Protein AF-A0A2S5TED0-F1 (afdb_monomer)

Sequence (402 aa):
MFVDGFMDLVQAGVLKREVYDFWALQQLVNDGRCDPRRLDPVVLEHMEALGLRVIRTADFEILQHHGFFNDATRYDQGHIVAPDGERVLANVADPQSRRVIAGKCLGTALRRGIVVHGGFFLGPRRFYDWLRGMSDEERGRFCMTGVYKVNQLDHNPRLYKAQRVNARFINTGIMVTLSGAVVSDGLDNGKVISGVGGQYNFVAMAHQLPGGRSIIMIRAARETDGGASSNVVFNYGHCTIPRHLRDIVVTEYGVADLRSQSDAEVAKRLICIADSRFQAGLLEQAVKAGKIEAGWQIPAECRDNTPASLDRRFKPQRAQGLFGAFPLGSDFTPEELKLAAALKQVKAKAASTPKWKLLLGALRAGEPSAAMQPYLARLKLEQPKTLQDKVVRMLLVEALGG

Mean predicted aligned error: 6.23 Å

Secondary structure (DSSP, 8-state):
-EEHHHHHHHHTTSS---B-S-HHHHHHHHTTSSBTTB--TTHHHHHHHTT--BPPHHHHHHHHHTTSB-TT-EEETTEEE-TTS-EEESBTTSHHHHHHIIIIIB-SS----BSEEES-EE--HHHHHHHHHS-HHHHTTEEE--HHHHS-STTSHHHHHHHTTT-EEEEE-SEEETTS-EE-SB-TTS-B-S--TTHHHHHHHHHHSTT-EEEEE--SEEEETTEEEESEES--S--SB-GGG--EEEETTEEEE-TT--HHHHHHHHHHTS-HHHHHHHHHHHHHTTSS-TT----GGGTT-SHHHHHHHHHHHHHTTTT-SSTT--S--HHHHHHHHHHHHHHHHHHHS-HHHHHHHHHH--PPPGGGHHHHHHTT-SS--SHHHHHHHHHHHHHHH-

Solvent-accessible surface area (backbone atoms only — not comparable to full-atom values): 22126 Å² total; per-residue (Å²): 104,41,39,44,71,56,50,54,34,37,76,70,63,69,58,64,66,61,40,57,100,43,42,63,63,30,39,30,42,73,71,69,63,39,50,55,82,47,55,56,61,66,39,46,58,53,36,30,76,74,66,47,40,70,51,50,73,71,53,46,53,54,37,39,65,31,21,52,29,29,94,64,39,46,76,56,97,62,23,37,29,30,69,88,65,54,74,33,59,27,27,47,69,40,71,68,27,35,52,51,38,51,77,59,22,51,26,64,32,51,42,77,43,30,56,41,80,16,58,46,77,54,62,48,67,71,44,56,52,54,58,67,71,44,54,72,71,64,43,52,22,56,38,75,46,58,56,80,63,73,48,52,46,82,92,48,48,68,39,46,49,50,69,43,62,62,32,75,36,77,46,76,37,59,32,34,25,34,67,45,28,28,23,59,26,53,38,60,88,68,50,72,78,51,77,67,78,57,53,60,41,41,41,53,47,15,76,72,33,74,73,26,37,29,37,37,38,29,57,28,56,46,82,49,99,91,42,79,42,66,20,57,32,72,69,71,71,44,76,64,41,56,42,89,69,35,34,32,42,34,29,94,63,37,76,27,83,34,57,96,53,54,63,42,56,32,28,52,38,47,45,47,27,20,36,39,95,48,34,63,63,50,49,52,53,32,32,76,69,70,46,37,66,85,84,69,71,84,56,75,91,33,64,64,28,43,73,68,46,53,48,67,72,42,44,67,49,45,76,72,58,75,68,49,100,51,81,84,60,72,78,66,48,76,65,52,54,51,47,59,56,21,50,54,50,33,53,51,52,59,71,75,44,61,67,68,59,46,52,55,46,36,74,67,54,74,86,77,59,79,89,48,45,71,63,27,54,75,71,64,41,76,70,49,88,46,74,65,42,34,33,52,44,42,42,38,52,53,49,72,73,110

Organism: NCBI:txid2086571

Structure (mmCIF, N/CA/C/O backbone):
data_AF-A0A2S5TED0-F1
#
_entry.id   AF-A0A2S5TED0-F1
#
loop_
_atom_site.group_PDB
_atom_site.id
_atom_site.type_symbol
_atom_site.label_atom_id
_atom_site.label_alt_id
_atom_site.label_comp_id
_atom_site.label_asym_id
_atom_site.label_entity_id
_atom_site.label_seq_id
_atom_site.pdbx_PDB_ins_code
_atom_site.Cartn_x
_atom_site.Cartn_y
_atom_site.Cartn_z
_atom_site.occupancy
_atom_site.B_iso_or_equiv
_atom_site.auth_seq_id
_atom_site.auth_comp_id
_atom_site.auth_asym_id
_atom_site.auth_atom_id
_atom_site.pdbx_PDB_model_num
ATOM 1 N N . MET A 1 1 ? 3.926 8.258 1.961 1.00 85.50 1 MET A N 1
ATOM 2 C CA . MET A 1 1 ? 4.794 8.698 3.072 1.00 85.50 1 MET A CA 1
ATOM 3 C C . MET A 1 1 ? 5.765 7.570 3.352 1.00 85.50 1 MET A C 1
ATOM 5 O O . MET A 1 1 ? 5.306 6.435 3.389 1.00 85.50 1 MET A O 1
ATOM 9 N N . PHE A 1 2 ? 7.059 7.853 3.485 1.00 90.00 2 PHE A N 1
ATOM 10 C CA . PHE A 1 2 ? 8.031 6.864 3.949 1.00 90.00 2 PHE A CA 1
ATOM 11 C C . PHE A 1 2 ? 8.260 7.091 5.444 1.00 90.00 2 PHE A C 1
ATOM 13 O O . PHE A 1 2 ? 8.780 8.137 5.831 1.00 90.00 2 PHE A O 1
ATOM 20 N N . VAL A 1 3 ? 7.782 6.152 6.261 1.00 90.12 3 VAL A N 1
ATOM 21 C CA . VAL A 1 3 ? 7.934 6.177 7.723 1.00 90.12 3 VAL A CA 1
ATOM 22 C C . VAL A 1 3 ? 8.867 5.080 8.206 1.00 90.12 3 VAL A C 1
ATOM 24 O O . VAL A 1 3 ? 9.141 4.130 7.475 1.00 90.12 3 VAL A O 1
ATOM 27 N N . ASP A 1 4 ? 9.319 5.189 9.448 1.00 89.56 4 ASP A N 1
ATOM 28 C CA . ASP A 1 4 ? 10.282 4.284 10.076 1.00 89.56 4 ASP A CA 1
ATOM 29 C C . ASP A 1 4 ? 9.855 2.812 10.074 1.00 89.56 4 ASP A C 1
ATOM 31 O O . ASP A 1 4 ? 10.691 1.941 9.861 1.00 89.56 4 ASP A O 1
ATOM 35 N N . GLY A 1 5 ? 8.558 2.512 10.155 1.00 89.69 5 GLY A N 1
ATOM 36 C CA . GLY A 1 5 ? 8.105 1.126 9.999 1.00 89.69 5 GLY A CA 1
ATOM 37 C C . GLY A 1 5 ? 8.454 0.500 8.641 1.00 89.69 5 GLY A C 1
ATOM 38 O O . GLY A 1 5 ? 8.707 -0.698 8.561 1.00 89.69 5 GLY A O 1
ATOM 39 N N . PHE A 1 6 ? 8.543 1.287 7.563 1.00 92.00 6 PHE A N 1
ATOM 40 C CA . PHE A 1 6 ? 9.030 0.777 6.277 1.00 92.00 6 PHE A CA 1
ATOM 41 C C . PHE A 1 6 ? 10.553 0.594 6.267 1.00 92.00 6 PHE A C 1
ATOM 43 O O . PHE A 1 6 ? 11.029 -0.272 5.541 1.00 92.00 6 PHE A O 1
ATOM 50 N N . MET A 1 7 ? 11.317 1.368 7.048 1.00 92.81 7 MET A N 1
ATOM 51 C CA . MET A 1 7 ? 12.750 1.107 7.240 1.00 92.81 7 MET A CA 1
ATOM 52 C C . MET A 1 7 ? 12.946 -0.277 7.859 1.00 92.81 7 MET A C 1
ATOM 54 O O . MET A 1 7 ? 13.756 -1.051 7.355 1.00 92.81 7 MET A O 1
ATOM 58 N N . ASP A 1 8 ? 12.164 -0.622 8.884 1.00 91.75 8 ASP A N 1
ATOM 59 C CA . ASP A 1 8 ? 12.245 -1.944 9.511 1.00 91.75 8 ASP A CA 1
ATOM 60 C C . ASP A 1 8 ? 11.900 -3.060 8.494 1.00 91.75 8 ASP A C 1
ATOM 62 O O . ASP A 1 8 ? 12.572 -4.090 8.436 1.00 91.75 8 ASP A O 1
ATOM 66 N N . LEU A 1 9 ? 10.926 -2.833 7.596 1.00 93.81 9 LEU A N 1
ATOM 67 C CA . LEU A 1 9 ? 10.614 -3.759 6.492 1.00 93.81 9 LEU A CA 1
ATOM 68 C C . LEU A 1 9 ? 11.749 -3.900 5.465 1.00 93.81 9 LEU A C 1
ATOM 70 O O . LEU A 1 9 ? 11.926 -4.979 4.893 1.00 93.81 9 LEU A O 1
ATOM 74 N N . VAL A 1 10 ? 12.500 -2.830 5.197 1.00 93.94 10 VAL A N 1
ATOM 75 C CA . VAL A 1 10 ? 13.687 -2.869 4.329 1.00 93.94 10 VAL A CA 1
ATOM 76 C C . VAL A 1 10 ? 14.789 -3.686 4.995 1.00 93.94 10 VAL A C 1
ATOM 78 O O . VAL A 1 10 ? 15.327 -4.598 4.372 1.00 93.94 10 VAL A O 1
ATOM 81 N N . GLN A 1 11 ? 15.089 -3.402 6.265 1.00 92.50 11 GLN A N 1
ATOM 82 C CA . GLN A 1 11 ? 16.119 -4.105 7.036 1.00 92.50 11 GLN A CA 1
ATOM 83 C C . GLN A 1 11 ? 15.800 -5.599 7.189 1.00 92.50 11 GLN A C 1
ATOM 85 O O . GLN A 1 11 ? 16.695 -6.434 7.095 1.00 92.50 11 GLN A O 1
ATOM 90 N N . ALA A 1 12 ? 14.519 -5.950 7.331 1.00 94.56 12 ALA A N 1
ATOM 91 C CA . ALA A 1 12 ? 14.051 -7.334 7.371 1.00 94.56 12 ALA A CA 1
ATOM 92 C C . ALA A 1 12 ? 14.033 -8.037 5.995 1.00 94.56 12 ALA A C 1
ATOM 94 O O . ALA A 1 12 ? 13.646 -9.201 5.902 1.00 94.56 12 ALA A O 1
ATOM 95 N N . GLY A 1 13 ? 14.392 -7.352 4.902 1.00 94.69 13 GLY A N 1
ATOM 96 C CA . GLY A 1 13 ? 14.386 -7.922 3.551 1.00 94.69 13 GLY A CA 1
ATOM 97 C C . GLY A 1 13 ? 12.986 -8.180 2.975 1.00 94.69 13 GLY A C 1
ATOM 98 O O . GLY A 1 13 ? 12.845 -8.929 1.999 1.00 94.69 13 GLY A O 1
ATOM 99 N N . VAL A 1 14 ? 11.951 -7.567 3.558 1.00 95.00 14 VAL A N 1
ATOM 100 C CA . VAL A 1 14 ? 10.564 -7.629 3.073 1.00 95.00 14 VAL A CA 1
ATOM 101 C C . VAL A 1 14 ? 10.368 -6.632 1.931 1.00 95.00 14 VAL A C 1
ATOM 103 O O . VAL A 1 14 ? 9.867 -6.992 0.864 1.00 95.00 14 VAL A O 1
ATOM 106 N N . LEU A 1 15 ? 10.813 -5.387 2.119 1.00 94.25 15 LEU A N 1
ATOM 107 C CA . LEU A 1 15 ? 10.723 -4.331 1.112 1.00 94.25 15 LEU A CA 1
ATOM 108 C C . LEU A 1 15 ? 12.021 -4.264 0.296 1.00 94.25 15 LEU A C 1
ATOM 110 O O . LEU A 1 15 ? 12.963 -3.569 0.662 1.00 94.25 15 LEU A O 1
ATOM 114 N N . LYS A 1 16 ? 12.075 -5.034 -0.798 1.00 94.75 16 LYS A N 1
ATOM 115 C CA . LYS A 1 16 ? 13.299 -5.234 -1.605 1.00 94.75 16 LYS A CA 1
ATOM 116 C C . LYS A 1 16 ? 13.126 -5.148 -3.122 1.00 94.75 16 LYS A C 1
ATOM 118 O O . LYS A 1 16 ? 14.118 -5.191 -3.841 1.00 94.75 16 LYS A O 1
ATOM 123 N N . ARG A 1 17 ? 11.886 -5.111 -3.624 1.00 95.50 17 ARG A N 1
ATOM 124 C CA . ARG A 1 17 ? 11.624 -5.093 -5.070 1.00 95.50 17 ARG A CA 1
ATOM 125 C C . ARG A 1 17 ? 12.001 -3.731 -5.632 1.00 95.50 17 ARG A C 1
ATOM 127 O O . ARG A 1 17 ? 11.453 -2.723 -5.201 1.00 95.50 17 ARG A O 1
ATOM 134 N N . GLU A 1 18 ? 12.884 -3.743 -6.616 1.00 97.12 18 GLU A N 1
ATOM 135 C CA . GLU A 1 18 ? 13.273 -2.550 -7.351 1.00 97.12 18 GLU A CA 1
ATOM 136 C C . GLU A 1 18 ? 12.344 -2.308 -8.535 1.00 97.12 18 GLU A C 1
ATOM 138 O O . GLU A 1 18 ? 11.844 -3.243 -9.171 1.00 97.12 18 GLU A O 1
ATOM 143 N N . VAL A 1 19 ? 12.111 -1.030 -8.810 1.00 97.88 19 VAL A N 1
ATOM 144 C CA . VAL A 1 19 ? 11.403 -0.568 -9.994 1.00 97.88 19 VAL A CA 1
ATOM 145 C C . VAL A 1 19 ? 12.238 0.444 -10.773 1.00 97.88 19 VAL A C 1
ATOM 147 O O . VAL A 1 19 ? 13.037 1.183 -10.200 1.00 97.88 19 VAL A O 1
ATOM 150 N N . TYR A 1 20 ? 12.025 0.477 -12.083 1.00 98.19 20 TYR A N 1
ATOM 151 C CA . TYR A 1 20 ? 12.720 1.317 -13.055 1.00 98.19 20 TYR A CA 1
ATOM 152 C C . TYR A 1 20 ? 11.701 2.210 -13.762 1.00 98.19 20 TYR A C 1
ATOM 154 O O . TYR A 1 20 ? 10.545 1.816 -13.932 1.00 98.19 20 TYR A O 1
ATOM 162 N N . ASP A 1 21 ? 12.100 3.410 -14.177 1.00 96.56 21 ASP A N 1
ATOM 163 C CA . ASP A 1 21 ? 11.185 4.453 -14.661 1.00 96.56 21 ASP A CA 1
ATOM 164 C C . ASP A 1 21 ? 10.891 4.389 -16.175 1.00 96.56 21 ASP A C 1
ATOM 166 O O . ASP A 1 21 ? 10.446 5.365 -16.776 1.00 96.56 21 ASP A O 1
ATOM 170 N N . PHE A 1 22 ? 11.063 3.220 -16.803 1.00 97.88 22 PHE A N 1
ATOM 171 C CA . PHE A 1 22 ? 10.697 2.996 -18.204 1.00 97.88 22 PHE A CA 1
ATOM 172 C C . PHE A 1 22 ? 9.749 1.807 -18.358 1.00 97.88 22 PHE A C 1
ATOM 174 O O . PHE A 1 22 ? 10.047 0.703 -17.910 1.00 97.88 22 PHE A O 1
ATOM 181 N N . TRP A 1 23 ? 8.589 2.022 -18.989 1.00 97.56 23 TRP A N 1
ATOM 182 C CA . TRP A 1 23 ? 7.476 1.064 -18.942 1.00 97.56 23 TRP A CA 1
ATOM 183 C C . TRP A 1 23 ? 7.834 -0.296 -19.556 1.00 97.56 23 TRP A C 1
ATOM 185 O O . TRP A 1 23 ? 7.518 -1.321 -18.957 1.00 97.56 23 TRP A O 1
ATOM 195 N N . ALA A 1 24 ? 8.511 -0.311 -20.711 1.00 97.44 24 ALA A N 1
ATOM 196 C CA . ALA A 1 24 ? 8.843 -1.554 -21.405 1.00 97.44 24 ALA A CA 1
ATOM 197 C C . ALA A 1 24 ? 9.893 -2.333 -20.614 1.00 97.44 24 ALA A C 1
ATOM 199 O O . ALA A 1 24 ? 9.735 -3.526 -20.387 1.00 97.44 24 ALA A O 1
ATOM 200 N N . LEU A 1 25 ? 10.915 -1.633 -20.112 1.00 98.06 25 LEU A N 1
ATOM 201 C CA . LEU A 1 25 ? 11.942 -2.221 -19.258 1.00 98.06 25 LEU A CA 1
ATOM 202 C C . LEU A 1 25 ? 11.324 -2.814 -17.987 1.00 98.06 25 LEU A C 1
ATOM 204 O O . LEU A 1 25 ? 11.544 -3.981 -17.682 1.00 98.06 25 LEU A O 1
ATOM 208 N N . GLN A 1 26 ? 10.494 -2.040 -17.281 1.00 98.50 26 GLN A N 1
ATOM 209 C CA . GLN A 1 26 ? 9.824 -2.498 -16.066 1.00 98.50 26 GLN A CA 1
ATOM 210 C C . GLN A 1 26 ? 8.943 -3.724 -16.319 1.00 98.50 26 GLN A C 1
ATOM 212 O O . GLN A 1 26 ? 8.897 -4.627 -15.483 1.00 98.50 26 GLN A O 1
ATOM 217 N N . GLN A 1 27 ? 8.228 -3.753 -17.445 1.00 98.19 27 GLN A N 1
ATOM 218 C CA . GLN A 1 27 ? 7.392 -4.888 -17.811 1.00 98.19 27 GLN A CA 1
ATOM 219 C C . GLN A 1 27 ? 8.236 -6.135 -18.097 1.00 98.19 27 GLN A C 1
ATOM 221 O O . GLN A 1 27 ? 7.953 -7.182 -17.530 1.00 98.19 27 GLN A O 1
ATOM 226 N N . LEU A 1 28 ? 9.324 -6.020 -18.864 1.00 98.19 28 LEU A N 1
ATOM 227 C CA . LEU A 1 28 ? 10.220 -7.153 -19.122 1.00 98.19 28 LEU A CA 1
ATOM 228 C C . LEU A 1 28 ? 10.880 -7.688 -17.848 1.00 98.19 28 LEU A C 1
ATOM 230 O O . LEU A 1 28 ? 11.024 -8.900 -17.710 1.00 98.19 28 LEU A O 1
ATOM 234 N N . VAL A 1 29 ? 11.231 -6.811 -16.903 1.00 98.31 29 VAL A N 1
ATOM 235 C CA . VAL A 1 29 ? 11.731 -7.223 -15.581 1.00 98.31 29 VAL A CA 1
ATOM 236 C C . VAL A 1 29 ? 10.665 -8.006 -14.811 1.00 98.31 29 VAL A C 1
ATOM 238 O O . VAL A 1 29 ? 10.970 -9.041 -14.225 1.00 98.31 29 VAL A O 1
ATOM 241 N N . ASN A 1 30 ? 9.406 -7.556 -14.824 1.00 97.38 30 ASN A N 1
ATOM 242 C CA . ASN A 1 30 ? 8.315 -8.288 -14.173 1.00 97.38 30 ASN A CA 1
ATOM 243 C C . ASN A 1 30 ? 8.067 -9.659 -14.813 1.00 97.38 30 ASN A C 1
ATOM 245 O O . ASN A 1 30 ? 7.794 -10.620 -14.098 1.00 97.38 30 ASN A O 1
ATOM 249 N N . ASP A 1 31 ? 8.166 -9.733 -16.140 1.00 97.12 31 ASP A N 1
ATOM 250 C CA . ASP A 1 31 ? 7.901 -10.940 -16.924 1.00 97.12 31 ASP A CA 1
ATOM 251 C C . ASP A 1 31 ? 9.086 -11.930 -16.903 1.00 97.12 31 ASP A C 1
ATOM 253 O O . ASP A 1 31 ? 9.018 -12.984 -17.532 1.00 97.12 31 ASP A O 1
ATOM 257 N N . GLY A 1 32 ? 10.193 -11.599 -16.222 1.00 97.25 32 GLY A N 1
ATOM 258 C CA . GLY A 1 32 ? 11.414 -12.417 -16.197 1.00 97.25 32 GLY A CA 1
ATOM 259 C C . GLY A 1 32 ? 12.179 -12.438 -17.527 1.00 97.25 32 GLY A C 1
ATOM 260 O O . GLY A 1 32 ? 13.055 -13.272 -17.727 1.00 97.25 32 GLY A O 1
ATOM 261 N N . ARG A 1 33 ? 11.854 -11.518 -18.439 1.00 97.81 33 ARG A N 1
ATOM 262 C CA . ARG A 1 33 ? 12.445 -11.371 -19.781 1.00 97.81 33 ARG A CA 1
ATOM 263 C C . ARG A 1 33 ? 13.590 -10.353 -19.827 1.00 97.81 33 ARG A C 1
ATOM 265 O O . ARG A 1 33 ? 14.144 -10.086 -20.886 1.00 97.81 33 ARG A O 1
ATOM 272 N N . CYS A 1 34 ? 13.928 -9.758 -18.690 1.00 97.75 34 CYS A N 1
ATOM 273 C CA . CYS A 1 34 ? 15.110 -8.930 -18.493 1.00 97.75 34 CYS A CA 1
ATOM 274 C C . CYS A 1 34 ? 15.621 -9.184 -17.074 1.00 97.75 34 CYS A C 1
ATOM 276 O O . CYS A 1 34 ? 14.916 -8.858 -16.120 1.00 97.75 34 CYS A O 1
ATOM 278 N N . ASP A 1 35 ? 16.823 -9.745 -16.925 1.00 97.38 35 ASP A N 1
ATOM 279 C CA . ASP A 1 35 ? 17.482 -9.864 -15.621 1.00 97.38 35 ASP A CA 1
ATOM 280 C C . ASP A 1 35 ? 18.180 -8.533 -15.288 1.00 97.38 35 ASP A C 1
ATOM 282 O O . ASP A 1 35 ? 19.128 -8.151 -15.979 1.00 97.38 3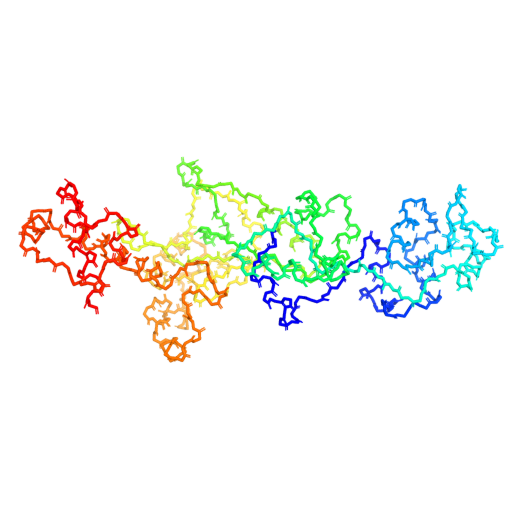5 ASP A O 1
ATOM 286 N N . PRO A 1 36 ? 17.760 -7.805 -14.236 1.00 97.50 36 PRO A N 1
ATOM 287 C CA . PRO A 1 36 ? 18.411 -6.557 -13.856 1.00 97.50 36 PRO A CA 1
ATOM 288 C C . PRO A 1 36 ? 19.899 -6.697 -13.532 1.00 97.50 36 PRO A C 1
ATOM 290 O O . PRO A 1 36 ? 20.628 -5.717 -13.624 1.00 97.50 36 PRO A O 1
ATOM 293 N N . ARG A 1 37 ? 20.367 -7.889 -13.148 1.00 97.38 37 ARG A N 1
ATOM 294 C CA . ARG A 1 37 ? 21.769 -8.126 -12.770 1.00 97.38 37 ARG A CA 1
ATOM 295 C C . ARG A 1 37 ? 22.669 -8.420 -13.962 1.00 97.38 37 ARG A C 1
ATOM 297 O O . ARG A 1 37 ? 23.888 -8.368 -13.819 1.00 97.38 37 ARG A O 1
ATOM 304 N N . ARG A 1 38 ? 22.082 -8.763 -15.108 1.00 97.00 38 ARG A N 1
ATOM 305 C CA . ARG A 1 38 ? 22.804 -9.131 -16.322 1.00 97.00 38 ARG A CA 1
ATOM 306 C C . ARG A 1 38 ? 21.942 -8.832 -17.541 1.00 97.00 38 ARG A C 1
ATOM 308 O O . ARG A 1 38 ? 21.047 -9.600 -17.884 1.00 97.00 38 ARG A O 1
ATOM 315 N N . LEU A 1 39 ? 22.249 -7.730 -18.214 1.00 96.75 39 LEU A N 1
ATOM 316 C CA . LEU A 1 39 ? 21.582 -7.373 -19.458 1.00 96.75 39 LEU A CA 1
ATOM 317 C C . LEU A 1 39 ? 22.020 -8.313 -20.582 1.00 96.75 39 LEU A C 1
ATOM 319 O O . LEU A 1 39 ? 23.209 -8.486 -20.844 1.00 96.75 39 LEU A O 1
ATOM 323 N N . ASP A 1 40 ? 21.034 -8.908 -21.244 1.00 96.44 40 ASP A N 1
ATOM 324 C CA . ASP A 1 40 ? 21.219 -9.754 -22.418 1.00 96.44 40 ASP A CA 1
ATOM 325 C C . ASP A 1 40 ? 20.691 -9.019 -23.662 1.00 96.44 40 ASP A C 1
ATOM 327 O O . ASP A 1 40 ? 19.586 -8.469 -23.602 1.00 96.44 40 ASP A O 1
ATOM 331 N N . PRO A 1 41 ? 21.425 -9.008 -24.792 1.00 96.62 41 PRO A N 1
ATOM 332 C CA . PRO A 1 41 ? 20.977 -8.401 -26.043 1.00 96.62 41 PRO A CA 1
ATOM 333 C C . PRO A 1 41 ? 19.566 -8.774 -26.515 1.00 96.62 41 PRO A C 1
ATOM 335 O O . PRO A 1 41 ? 18.908 -7.944 -27.152 1.00 96.62 41 PRO A O 1
ATOM 338 N N . VAL A 1 42 ? 19.067 -9.970 -26.173 1.00 96.69 42 VAL A N 1
ATOM 339 C CA . VAL A 1 42 ? 17.702 -10.417 -26.510 1.00 96.69 42 VAL A CA 1
ATOM 340 C C . VAL A 1 42 ? 16.618 -9.469 -25.975 1.00 96.69 42 VAL A C 1
ATOM 342 O O . VAL A 1 42 ? 15.516 -9.391 -26.525 1.00 96.69 42 VAL A O 1
ATOM 345 N N . VAL A 1 43 ? 16.931 -8.671 -24.946 1.00 96.88 43 VAL A N 1
ATOM 346 C CA . VAL A 1 43 ? 16.022 -7.668 -24.378 1.00 96.88 43 VAL A CA 1
ATOM 347 C C . VAL A 1 43 ? 15.520 -6.667 -25.426 1.00 96.88 43 VAL A C 1
ATOM 349 O O . VAL A 1 43 ? 14.383 -6.209 -25.331 1.00 96.88 43 VAL A O 1
ATOM 352 N N . LEU A 1 44 ? 16.314 -6.356 -26.458 1.00 97.19 44 LEU A N 1
ATOM 353 C CA . LEU A 1 44 ? 15.924 -5.434 -27.531 1.00 97.19 44 LEU A CA 1
ATOM 354 C C . LEU A 1 44 ? 14.800 -6.015 -28.399 1.00 97.19 44 LEU A C 1
ATOM 356 O O . LEU A 1 44 ? 13.859 -5.303 -28.745 1.00 97.19 44 LEU A O 1
ATOM 360 N N . GLU A 1 45 ? 14.856 -7.316 -28.697 1.00 96.12 45 GLU A N 1
ATOM 361 C CA . GLU A 1 45 ? 13.784 -8.029 -29.408 1.00 96.12 45 GLU A CA 1
ATOM 362 C C . GLU A 1 45 ? 12.519 -8.097 -28.554 1.00 96.12 45 GLU A C 1
ATOM 364 O O . GLU A 1 45 ? 11.396 -7.973 -29.038 1.00 96.12 45 GLU A O 1
ATOM 369 N N . HIS A 1 46 ? 12.689 -8.263 -27.245 1.00 97.19 46 HIS A N 1
ATOM 370 C CA . HIS A 1 46 ? 11.573 -8.266 -26.316 1.00 97.19 46 HIS A CA 1
ATOM 371 C C . HIS A 1 46 ? 10.918 -6.885 -26.176 1.00 97.19 46 HIS A C 1
ATOM 373 O O . HIS A 1 46 ? 9.693 -6.805 -26.088 1.00 97.19 46 HIS A O 1
ATOM 379 N N . MET A 1 47 ? 11.700 -5.801 -26.213 1.00 96.19 47 MET A N 1
ATOM 380 C CA . MET A 1 47 ? 11.178 -4.434 -26.273 1.00 96.19 47 MET A CA 1
ATOM 381 C C . MET A 1 47 ? 10.405 -4.184 -27.573 1.00 96.19 47 MET A C 1
ATOM 383 O O . MET A 1 47 ? 9.304 -3.631 -27.522 1.00 96.19 47 MET A O 1
ATOM 387 N N . GLU A 1 48 ? 10.932 -4.641 -28.713 1.00 95.88 48 GLU A N 1
ATOM 388 C CA . GLU A 1 48 ? 10.219 -4.596 -29.995 1.00 95.88 48 GLU A CA 1
ATOM 389 C C . GLU A 1 48 ? 8.882 -5.344 -29.918 1.00 95.88 48 GLU A C 1
ATOM 391 O O . GLU A 1 48 ? 7.848 -4.798 -30.305 1.00 95.88 48 GLU A O 1
ATOM 396 N N . ALA A 1 49 ? 8.876 -6.557 -29.357 1.00 96.38 49 ALA A N 1
ATOM 397 C CA . ALA A 1 49 ? 7.671 -7.371 -29.205 1.00 96.38 49 ALA A CA 1
ATOM 398 C C . ALA A 1 49 ? 6.603 -6.716 -28.304 1.00 96.38 49 ALA A C 1
ATOM 400 O O . ALA A 1 49 ? 5.414 -6.981 -28.469 1.00 96.38 49 ALA A O 1
ATOM 401 N N . LEU A 1 50 ? 7.002 -5.838 -27.375 1.00 95.81 50 LEU A N 1
ATOM 402 C CA . LEU A 1 50 ? 6.085 -5.006 -26.581 1.00 95.81 50 LEU A CA 1
ATOM 403 C C . LEU A 1 50 ? 5.574 -3.764 -27.337 1.00 95.81 50 LEU A C 1
ATOM 405 O O . LEU A 1 50 ? 4.755 -3.008 -26.809 1.00 95.81 50 LEU A O 1
ATOM 409 N N . GLY A 1 51 ? 6.045 -3.534 -28.563 1.00 95.06 51 GLY A N 1
ATOM 410 C CA . GLY A 1 51 ? 5.674 -2.403 -29.409 1.00 95.06 51 GLY A CA 1
ATOM 411 C C . GLY A 1 51 ? 6.547 -1.162 -29.222 1.00 95.06 51 GLY A C 1
ATOM 412 O O . GLY A 1 51 ? 6.194 -0.098 -29.738 1.00 95.06 51 GLY A O 1
ATOM 413 N N . LEU A 1 52 ? 7.676 -1.253 -28.506 1.00 95.06 52 LEU A N 1
ATOM 414 C CA . LEU A 1 52 ? 8.673 -0.183 -28.522 1.00 95.06 52 LEU A CA 1
ATOM 415 C C . LEU A 1 52 ? 9.397 -0.229 -29.867 1.00 95.06 52 LEU A C 1
ATOM 417 O O . LEU A 1 52 ? 10.032 -1.221 -30.191 1.00 95.06 52 LEU A O 1
ATOM 421 N N . ARG A 1 53 ? 9.301 0.840 -30.655 1.00 94.62 53 ARG A N 1
ATOM 422 C CA . ARG A 1 53 ? 10.011 0.943 -31.937 1.00 94.62 53 ARG A CA 1
ATOM 423 C C . ARG A 1 53 ? 11.114 1.977 -31.860 1.00 94.62 53 ARG A C 1
ATOM 425 O O . ARG A 1 53 ? 12.281 1.632 -31.919 1.00 94.62 53 ARG A O 1
ATOM 432 N N . VAL A 1 54 ? 10.746 3.236 -31.656 1.00 96.31 54 VAL A N 1
ATOM 433 C CA . VAL A 1 54 ? 11.693 4.354 -31.608 1.00 96.31 54 VAL A CA 1
ATOM 434 C C . VAL A 1 54 ? 12.000 4.725 -30.161 1.00 96.31 54 VAL A C 1
ATOM 436 O O . VAL A 1 54 ? 11.082 4.841 -29.351 1.00 96.31 54 VAL A O 1
ATOM 439 N N . ILE A 1 55 ? 13.279 4.941 -29.863 1.00 96.69 55 ILE A N 1
ATOM 440 C CA . ILE A 1 55 ? 13.775 5.515 -28.613 1.00 96.69 55 ILE A CA 1
ATOM 441 C C . ILE A 1 55 ? 13.966 7.010 -28.852 1.00 96.69 55 ILE A C 1
ATOM 443 O O . ILE A 1 55 ? 14.731 7.406 -29.728 1.00 96.69 55 ILE A O 1
ATOM 447 N N . ARG A 1 56 ? 13.250 7.848 -28.103 1.00 96.38 56 ARG A N 1
ATOM 448 C CA . ARG A 1 56 ? 13.392 9.311 -28.167 1.00 96.38 56 ARG A CA 1
ATOM 449 C C . ARG A 1 56 ? 14.431 9.786 -27.153 1.00 96.38 56 ARG A C 1
ATOM 451 O O . ARG A 1 56 ? 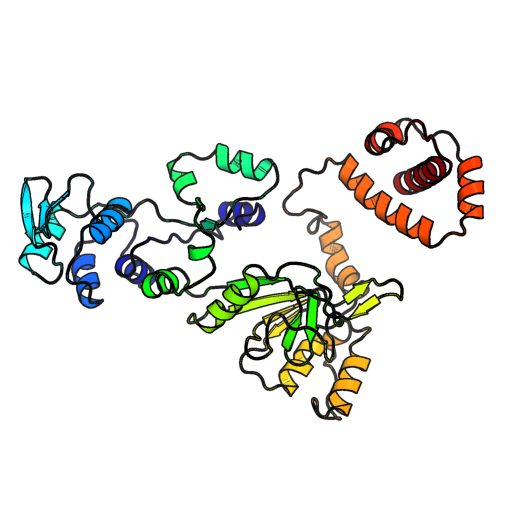14.838 9.021 -26.286 1.00 96.38 56 ARG A O 1
ATOM 458 N N . THR A 1 57 ? 14.793 11.067 -27.199 1.00 95.81 57 THR A N 1
ATOM 459 C CA . THR A 1 57 ? 15.774 11.669 -26.276 1.00 95.81 57 THR A CA 1
ATOM 460 C C . THR A 1 57 ? 15.464 11.363 -24.806 1.00 95.81 57 THR A C 1
ATOM 462 O O . THR A 1 57 ? 16.305 10.811 -24.107 1.00 95.81 57 THR A O 1
ATOM 465 N N . ALA A 1 58 ? 14.233 11.633 -24.356 1.00 95.31 58 ALA A N 1
ATOM 466 C CA . ALA A 1 58 ? 13.832 11.390 -22.968 1.00 95.31 58 ALA A CA 1
ATOM 467 C C . ALA A 1 58 ? 13.838 9.893 -22.599 1.00 95.31 58 ALA A C 1
ATOM 469 O O . ALA A 1 58 ? 14.190 9.533 -21.479 1.00 95.31 58 ALA A O 1
ATOM 470 N N . ASP A 1 59 ? 13.489 9.010 -23.543 1.00 96.88 59 ASP A N 1
ATOM 471 C CA . ASP A 1 59 ? 13.546 7.561 -23.322 1.00 96.88 59 ASP A CA 1
ATOM 472 C C . ASP A 1 59 ? 15.002 7.105 -23.156 1.00 96.88 59 ASP A C 1
ATOM 474 O O . ASP A 1 59 ? 15.307 6.324 -22.256 1.00 96.88 59 ASP A O 1
ATOM 478 N N . PHE A 1 60 ? 15.907 7.618 -23.997 1.00 98.38 60 PHE A N 1
ATOM 479 C CA . PHE A 1 60 ? 17.335 7.325 -23.932 1.00 98.38 60 PHE A CA 1
ATOM 480 C C . PHE A 1 60 ? 17.941 7.757 -22.595 1.00 98.38 60 PHE A C 1
ATOM 482 O O . PHE A 1 60 ? 18.636 6.963 -21.966 1.00 98.38 60 PHE A O 1
ATOM 489 N N . GLU A 1 61 ? 17.646 8.976 -22.138 1.00 98.19 61 GLU A N 1
ATOM 490 C CA . GLU A 1 61 ? 18.135 9.496 -20.856 1.00 98.19 61 GLU A CA 1
ATOM 491 C C . GLU A 1 61 ? 17.693 8.612 -19.683 1.00 98.19 61 GLU A C 1
ATOM 493 O O . GLU A 1 61 ? 18.514 8.256 -18.837 1.00 98.19 61 GLU A O 1
ATOM 498 N N . ILE A 1 62 ? 16.424 8.188 -19.657 1.00 97.94 62 ILE A N 1
ATOM 499 C CA . ILE A 1 62 ? 15.898 7.281 -18.624 1.00 97.94 62 ILE A CA 1
ATOM 500 C C . ILE A 1 62 ? 16.570 5.903 -18.708 1.00 97.94 62 ILE A C 1
ATOM 502 O O . ILE A 1 62 ? 16.983 5.339 -17.692 1.00 97.94 62 ILE A O 1
ATOM 506 N N . LEU A 1 63 ? 16.696 5.346 -19.914 1.00 98.44 63 LEU A N 1
ATOM 507 C CA . LEU A 1 63 ? 17.315 4.040 -20.136 1.00 98.44 63 LEU A CA 1
ATOM 508 C C . LEU A 1 63 ? 18.798 4.047 -19.729 1.00 98.44 63 LEU A C 1
ATOM 510 O O . LEU A 1 63 ? 19.239 3.150 -19.012 1.00 98.44 63 LEU A O 1
ATOM 514 N N . GLN A 1 64 ? 19.563 5.074 -20.104 1.00 98.38 64 GLN A N 1
ATOM 515 C CA . GLN A 1 64 ? 20.963 5.231 -19.700 1.00 98.38 64 GLN A CA 1
ATOM 516 C C . GLN A 1 64 ? 21.105 5.514 -18.197 1.00 98.38 64 GLN A C 1
ATOM 518 O O . GLN A 1 64 ? 22.009 4.982 -17.541 1.00 98.38 64 GLN A O 1
ATOM 523 N N . HIS A 1 65 ? 20.189 6.295 -17.613 1.00 97.50 65 HIS A N 1
ATOM 524 C CA . HIS A 1 65 ? 20.142 6.517 -16.168 1.00 97.50 65 HIS A CA 1
ATOM 525 C C . HIS A 1 65 ? 20.059 5.184 -15.415 1.00 97.50 65 HIS A C 1
ATOM 527 O O . HIS A 1 65 ? 20.827 4.961 -14.475 1.00 97.50 65 HIS A O 1
ATOM 533 N N . HIS A 1 66 ? 19.204 4.273 -15.885 1.00 98.31 66 HIS A N 1
ATOM 534 C CA . HIS A 1 66 ? 19.056 2.928 -15.332 1.00 98.31 66 HIS A CA 1
ATOM 535 C C . HIS A 1 66 ? 20.084 1.910 -15.839 1.00 98.31 66 HIS A C 1
ATOM 537 O O . HIS A 1 66 ? 19.964 0.732 -15.524 1.00 98.31 66 HIS A O 1
ATOM 543 N N . GLY A 1 67 ? 21.115 2.335 -16.575 1.00 98.06 67 GLY A N 1
ATOM 544 C CA . GLY A 1 67 ? 22.213 1.467 -17.017 1.00 98.06 67 GLY A CA 1
ATOM 545 C C . GLY A 1 67 ? 21.868 0.527 -18.172 1.00 98.06 67 GLY A C 1
ATOM 546 O O . GLY A 1 67 ? 22.661 -0.354 -18.482 1.00 98.06 67 GLY A O 1
ATOM 547 N N . PHE A 1 68 ? 20.716 0.708 -18.828 1.00 98.38 68 PHE A N 1
ATOM 548 C CA . PHE A 1 68 ? 20.372 -0.059 -20.027 1.00 98.38 68 PHE A CA 1
ATOM 549 C C . PHE A 1 68 ? 21.362 0.212 -21.164 1.00 98.38 68 PHE A C 1
ATOM 551 O O . PHE A 1 68 ? 21.841 -0.719 -21.805 1.00 98.38 68 PHE A O 1
ATOM 558 N N . PHE A 1 69 ? 21.703 1.486 -21.373 1.00 98.56 69 PHE A N 1
ATOM 559 C CA . PHE A 1 69 ? 22.828 1.894 -22.211 1.00 98.56 69 PHE A CA 1
ATOM 560 C C . PHE A 1 69 ? 24.067 2.135 -21.351 1.00 98.56 69 PHE A C 1
ATOM 562 O O . PHE A 1 69 ? 23.958 2.633 -20.228 1.00 98.56 69 PHE A O 1
ATOM 569 N N . ASN A 1 70 ? 25.244 1.829 -21.891 1.00 98.25 70 ASN A N 1
ATOM 570 C CA . ASN A 1 70 ? 26.504 2.157 -21.235 1.00 98.25 70 ASN A CA 1
ATOM 571 C C . ASN A 1 70 ? 26.766 3.676 -21.219 1.00 98.25 70 ASN A C 1
ATOM 573 O O . ASN A 1 70 ? 26.185 4.449 -21.987 1.00 98.25 70 ASN A O 1
ATOM 577 N N . ASP A 1 71 ? 27.681 4.103 -20.346 1.00 98.12 71 ASP A N 1
ATOM 578 C CA . ASP A 1 71 ? 27.982 5.520 -20.096 1.00 98.12 71 ASP A CA 1
ATOM 579 C C . ASP A 1 71 ? 28.703 6.226 -21.250 1.00 98.12 71 ASP A C 1
ATOM 581 O O . ASP A 1 71 ? 28.822 7.451 -21.232 1.00 98.12 71 ASP A O 1
ATOM 585 N N . ALA A 1 72 ? 29.178 5.495 -22.262 1.00 98.19 72 ALA A N 1
ATOM 586 C CA . ALA A 1 72 ? 29.826 6.054 -23.450 1.00 98.19 72 ALA A CA 1
ATOM 587 C C . ALA A 1 72 ? 28.857 6.222 -24.635 1.00 98.19 72 ALA A C 1
ATOM 589 O O . ALA A 1 72 ? 29.111 7.032 -25.522 1.00 98.19 72 ALA A O 1
ATOM 590 N N . THR A 1 73 ? 27.714 5.532 -24.618 1.00 98.56 73 THR A N 1
ATOM 591 C CA . THR A 1 73 ? 26.668 5.675 -25.639 1.00 98.56 73 THR A CA 1
ATOM 592 C C . THR A 1 73 ? 26.033 7.062 -25.554 1.00 98.56 73 THR A C 1
ATOM 594 O O . THR A 1 73 ? 25.816 7.598 -24.463 1.00 98.56 73 THR A O 1
ATOM 597 N N . ARG A 1 74 ? 25.724 7.678 -26.694 1.00 98.25 74 ARG A N 1
ATOM 598 C CA . ARG A 1 74 ? 25.055 8.987 -26.761 1.00 98.25 74 ARG A CA 1
ATOM 599 C C . ARG A 1 74 ? 23.804 8.910 -27.624 1.00 98.25 74 ARG A C 1
ATOM 601 O O . ARG A 1 74 ? 23.646 7.996 -28.430 1.00 98.25 74 ARG A O 1
ATOM 608 N N . TYR A 1 75 ? 22.939 9.901 -27.467 1.00 98.25 75 TYR A N 1
ATOM 609 C CA . TYR A 1 75 ? 21.811 10.133 -28.353 1.00 98.25 75 TYR A CA 1
ATOM 610 C C . TYR A 1 75 ? 21.997 11.468 -29.065 1.00 98.25 75 TYR A C 1
ATOM 612 O O . TYR A 1 75 ? 22.323 12.466 -28.424 1.00 98.25 75 TYR A O 1
ATOM 620 N N . ASP A 1 76 ? 21.767 11.489 -30.374 1.00 97.25 76 ASP A N 1
ATOM 621 C CA . ASP A 1 76 ? 21.861 12.697 -31.188 1.00 97.25 76 ASP A CA 1
ATOM 622 C C . ASP A 1 76 ? 20.820 12.677 -32.314 1.00 97.25 76 ASP A C 1
ATOM 624 O O . ASP A 1 76 ? 20.864 11.825 -33.200 1.00 97.25 76 ASP A O 1
ATOM 628 N N . GLN A 1 77 ? 19.855 13.601 -32.261 1.00 93.94 77 GLN A N 1
ATOM 629 C CA . GLN A 1 77 ? 18.827 13.819 -33.293 1.00 93.94 77 GLN A CA 1
ATOM 630 C C . GLN A 1 77 ? 18.219 12.525 -33.881 1.00 93.94 77 GLN A C 1
ATOM 632 O O . GLN A 1 77 ? 18.237 12.296 -35.089 1.00 93.94 77 GLN A O 1
ATOM 637 N N . GLY A 1 78 ? 17.692 11.643 -33.025 1.00 96.38 78 GLY A N 1
ATOM 638 C CA . GLY A 1 78 ? 17.052 10.393 -33.465 1.00 96.38 78 GLY A CA 1
ATOM 639 C C . GLY A 1 78 ? 18.020 9.247 -33.753 1.00 96.38 78 GLY A C 1
ATOM 640 O O . GLY A 1 78 ? 17.583 8.199 -34.227 1.00 96.38 78 GLY A O 1
ATOM 641 N N . HIS A 1 79 ? 19.307 9.421 -33.454 1.00 98.31 79 HIS A N 1
ATOM 642 C CA . HIS A 1 79 ? 20.333 8.398 -33.599 1.00 98.31 79 HIS A CA 1
ATOM 643 C C . HIS A 1 79 ? 20.913 8.002 -32.245 1.00 98.31 79 HIS A C 1
ATOM 645 O O . HIS A 1 79 ? 21.107 8.843 -31.367 1.00 98.31 79 HIS A O 1
ATOM 651 N N . ILE A 1 80 ? 21.226 6.717 -32.105 1.00 98.44 80 ILE A N 1
ATOM 652 C CA . ILE A 1 80 ? 22.101 6.209 -31.050 1.00 98.44 80 ILE A CA 1
ATOM 653 C C . ILE A 1 80 ? 23.522 6.208 -31.612 1.00 98.44 80 ILE A C 1
ATOM 655 O O . ILE A 1 80 ? 23.767 5.680 -32.698 1.00 98.44 80 ILE A O 1
ATOM 659 N N . VAL A 1 81 ? 24.441 6.819 -30.870 1.00 98.50 81 VAL A N 1
ATOM 660 C CA . VAL A 1 81 ? 25.863 6.905 -31.201 1.00 98.50 81 VAL A CA 1
ATOM 661 C C . VAL A 1 81 ? 26.624 5.974 -30.266 1.00 98.50 81 VAL A C 1
ATOM 663 O O . VAL A 1 81 ? 26.599 6.156 -29.044 1.00 98.50 81 VAL A O 1
ATOM 666 N N . ALA A 1 82 ? 27.254 4.955 -30.839 1.00 98.44 82 ALA A N 1
ATOM 667 C CA . ALA A 1 82 ? 28.064 3.985 -30.121 1.00 98.44 82 ALA A CA 1
ATOM 668 C C . ALA A 1 82 ? 29.381 4.615 -29.615 1.00 98.44 82 ALA A C 1
ATOM 670 O O . ALA A 1 82 ? 29.785 5.674 -30.102 1.00 98.44 82 ALA A O 1
ATOM 671 N N . PRO A 1 83 ? 30.083 3.978 -28.657 1.00 98.19 83 PRO A N 1
ATOM 672 C CA . PRO A 1 83 ? 31.329 4.512 -28.093 1.00 98.19 83 PRO A CA 1
ATOM 673 C C . PRO A 1 83 ? 32.451 4.766 -29.113 1.00 98.19 83 PRO A C 1
ATOM 675 O O . PRO A 1 83 ? 33.301 5.622 -28.886 1.00 98.19 83 PRO A O 1
ATOM 678 N N . ASP A 1 84 ? 32.455 4.038 -30.230 1.00 97.50 84 ASP A N 1
ATOM 679 C CA . ASP A 1 84 ? 33.407 4.191 -31.338 1.00 97.50 84 ASP A CA 1
ATOM 680 C C . ASP A 1 84 ? 32.979 5.249 -32.376 1.00 97.50 84 ASP A C 1
ATOM 682 O O . ASP A 1 84 ? 33.670 5.459 -33.370 1.00 97.50 84 ASP A O 1
ATOM 686 N N . GLY A 1 85 ? 31.849 5.925 -32.149 1.00 97.38 85 GLY A N 1
ATOM 687 C CA . GLY A 1 85 ? 31.297 6.947 -33.032 1.00 97.38 85 GLY A CA 1
ATOM 688 C C . GLY A 1 85 ? 30.352 6.418 -34.113 1.00 97.38 85 GLY A C 1
ATOM 689 O O . GLY A 1 85 ? 29.794 7.232 -34.850 1.00 97.38 85 GLY A O 1
ATOM 690 N N . GLU A 1 86 ? 30.125 5.101 -34.217 1.00 98.12 86 GLU A N 1
ATOM 691 C CA . GLU A 1 86 ? 29.138 4.555 -35.155 1.00 98.12 86 GLU A CA 1
ATOM 692 C C . GLU A 1 86 ? 27.730 5.074 -34.824 1.00 98.12 86 GLU A C 1
ATOM 694 O O . GLU A 1 86 ? 27.303 5.080 -33.668 1.00 98.12 86 GLU A O 1
ATOM 699 N N . ARG A 1 87 ? 26.992 5.517 -35.847 1.00 98.12 87 ARG A N 1
ATOM 700 C CA . ARG A 1 87 ? 25.659 6.114 -35.703 1.00 98.12 87 ARG A CA 1
ATOM 701 C C . ARG A 1 87 ? 24.613 5.211 -36.336 1.00 98.12 87 ARG A C 1
ATOM 703 O O . ARG A 1 87 ? 24.711 4.888 -37.516 1.00 98.12 87 ARG A O 1
ATOM 710 N N . VAL A 1 88 ? 23.576 4.875 -35.577 1.00 98.19 88 VAL A N 1
ATOM 711 C CA . VAL A 1 88 ? 22.412 4.125 -36.070 1.00 98.19 88 VAL A CA 1
ATOM 712 C C . VAL A 1 88 ? 21.117 4.814 -35.685 1.00 98.19 88 VAL A C 1
ATOM 714 O O . VAL A 1 88 ? 21.069 5.549 -34.700 1.00 98.19 88 VAL A O 1
ATOM 717 N N . LEU A 1 89 ? 20.047 4.571 -36.442 1.00 98.06 89 LEU A N 1
ATOM 718 C CA . LEU A 1 89 ? 18.721 5.061 -36.071 1.00 98.06 89 LEU A CA 1
ATOM 719 C C . LEU A 1 89 ? 18.364 4.544 -34.675 1.00 98.06 89 LEU A C 1
ATOM 721 O O . LEU A 1 89 ? 18.572 3.366 -34.378 1.00 98.06 89 LEU A O 1
ATOM 725 N N . ALA A 1 90 ? 17.794 5.397 -33.828 1.00 97.69 90 ALA A N 1
ATOM 726 C CA . ALA A 1 90 ? 17.299 5.030 -32.505 1.00 97.69 90 ALA A CA 1
ATOM 727 C C . ALA A 1 90 ? 15.988 4.228 -32.621 1.00 97.69 90 ALA A C 1
ATOM 729 O O . ALA A 1 90 ? 14.946 4.622 -32.106 1.00 97.69 90 ALA A O 1
ATOM 730 N N . ASN A 1 91 ? 16.026 3.118 -33.358 1.00 97.19 91 ASN A N 1
ATOM 731 C CA . ASN A 1 91 ? 14.893 2.271 -33.686 1.00 97.19 91 ASN A CA 1
ATOM 732 C C . ASN A 1 91 ? 15.242 0.807 -33.386 1.00 97.19 91 ASN A C 1
ATOM 734 O O . ASN A 1 91 ? 16.042 0.205 -34.093 1.00 97.19 91 ASN A O 1
ATOM 738 N N . VAL A 1 92 ? 14.638 0.222 -32.352 1.00 94.81 92 VAL A N 1
ATOM 739 C CA . VAL A 1 92 ? 14.896 -1.172 -31.944 1.00 94.81 92 VAL A CA 1
ATOM 740 C C . VAL A 1 92 ? 14.252 -2.205 -32.878 1.00 94.81 92 VAL A C 1
ATOM 742 O O . VAL A 1 92 ? 14.635 -3.375 -32.849 1.00 94.81 92 VAL A O 1
ATOM 745 N N . ALA A 1 93 ? 13.303 -1.773 -33.718 1.00 94.38 93 ALA A N 1
ATOM 746 C CA . ALA A 1 93 ? 12.688 -2.607 -34.751 1.00 94.38 93 ALA A CA 1
ATOM 747 C C . ALA A 1 93 ? 13.516 -2.662 -36.046 1.00 94.38 93 ALA A C 1
ATOM 749 O O . ALA A 1 93 ? 13.231 -3.477 -36.919 1.00 94.38 93 ALA A O 1
ATOM 750 N N . ASP A 1 94 ? 14.526 -1.798 -36.194 1.00 96.69 94 ASP A N 1
ATOM 751 C CA . ASP A 1 94 ? 15.464 -1.887 -37.308 1.00 96.69 94 ASP A CA 1
ATOM 752 C C . ASP A 1 94 ? 16.556 -2.934 -36.991 1.00 96.69 94 ASP A C 1
ATOM 754 O O . ASP A 1 94 ? 17.267 -2.793 -35.987 1.00 96.69 94 ASP A O 1
ATOM 758 N N . PRO A 1 95 ? 16.719 -3.997 -37.806 1.00 95.50 95 PRO A N 1
ATOM 759 C CA . PRO A 1 95 ? 17.678 -5.062 -37.514 1.00 95.50 95 PRO A CA 1
ATOM 760 C C . PRO A 1 95 ? 19.140 -4.598 -37.471 1.00 95.50 95 PRO A C 1
ATOM 762 O O . PRO A 1 95 ? 19.936 -5.167 -36.719 1.00 95.50 95 PRO A O 1
ATOM 765 N N . GLN A 1 96 ? 19.510 -3.583 -38.260 1.00 96.56 96 GLN A N 1
ATOM 766 C CA . GLN A 1 96 ? 20.868 -3.041 -38.269 1.00 96.56 96 GLN A CA 1
ATOM 767 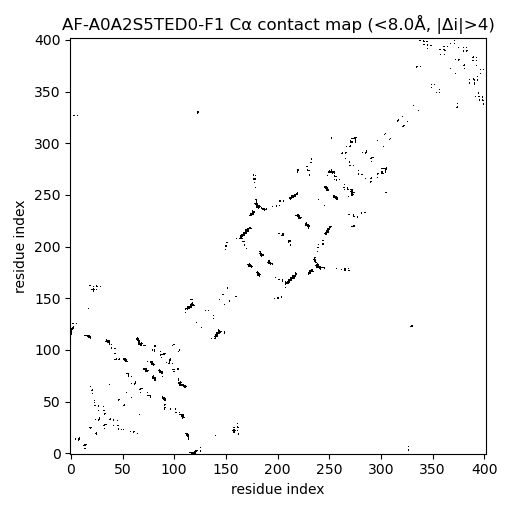C C . GLN A 1 96 ? 21.125 -2.239 -36.991 1.00 96.56 96 GLN A C 1
ATOM 769 O O . GLN A 1 96 ? 22.106 -2.509 -36.295 1.00 96.56 96 GLN A O 1
ATOM 774 N N . SER A 1 97 ? 20.219 -1.325 -36.634 1.00 97.69 97 SER A N 1
ATOM 775 C CA . SER A 1 97 ? 20.269 -0.588 -35.371 1.00 97.69 97 SER A CA 1
ATOM 776 C C . SER A 1 97 ? 20.332 -1.530 -34.178 1.00 97.69 97 SER A C 1
ATOM 778 O O . SER A 1 97 ? 21.190 -1.365 -33.313 1.00 97.69 97 SER A O 1
ATOM 780 N N . ARG A 1 98 ? 19.480 -2.563 -34.142 1.00 96.75 98 ARG A N 1
ATOM 781 C CA . ARG A 1 98 ? 19.475 -3.544 -33.052 1.00 96.75 98 ARG A CA 1
ATOM 782 C C . ARG A 1 98 ? 20.814 -4.265 -32.924 1.00 96.75 98 ARG A C 1
ATOM 784 O O . ARG A 1 98 ? 21.296 -4.411 -31.806 1.00 96.75 98 ARG A O 1
ATOM 791 N N . ARG A 1 99 ? 21.437 -4.666 -34.038 1.00 97.31 99 ARG A N 1
ATOM 792 C CA . ARG A 1 99 ? 22.759 -5.317 -34.033 1.00 97.31 99 ARG A CA 1
ATOM 793 C C . ARG A 1 99 ? 23.840 -4.412 -33.439 1.00 97.31 99 ARG A C 1
ATOM 795 O O . ARG A 1 99 ? 24.618 -4.874 -32.607 1.00 97.31 99 ARG A O 1
ATOM 802 N N . VAL A 1 100 ? 23.877 -3.139 -33.835 1.00 97.94 100 VAL A N 1
ATOM 803 C CA . VAL A 1 100 ? 24.856 -2.170 -33.310 1.00 97.94 100 VAL A CA 1
ATOM 804 C C . VAL A 1 100 ? 24.609 -1.898 -31.828 1.00 97.94 100 VAL A C 1
ATOM 806 O O . VAL A 1 100 ? 25.540 -1.977 -31.028 1.00 97.94 100 VAL A O 1
ATOM 809 N N . ILE A 1 101 ? 23.352 -1.667 -31.434 1.00 98.06 101 ILE A N 1
ATOM 810 C CA . ILE A 1 101 ? 22.989 -1.422 -30.033 1.00 98.06 101 ILE A CA 1
ATOM 811 C C . ILE A 1 101 ? 23.384 -2.615 -29.155 1.00 98.06 101 ILE A C 1
ATOM 813 O O . ILE A 1 101 ? 24.051 -2.427 -28.138 1.00 98.06 101 ILE A O 1
ATOM 817 N N . ALA A 1 102 ? 23.019 -3.830 -29.572 1.00 97.31 102 ALA A N 1
ATOM 818 C CA . ALA A 1 102 ? 23.341 -5.079 -28.889 1.00 97.31 102 ALA A CA 1
ATOM 819 C C . ALA A 1 102 ? 24.848 -5.280 -28.696 1.00 97.31 102 ALA A C 1
ATOM 821 O O . ALA A 1 102 ? 25.281 -5.678 -27.619 1.00 97.31 102 ALA A O 1
ATOM 822 N N . GLY A 1 103 ? 25.638 -5.025 -29.743 1.00 96.94 103 GLY A N 1
ATOM 823 C CA . GLY A 1 103 ? 27.074 -5.294 -29.729 1.00 96.94 103 GLY A CA 1
ATOM 824 C C . GLY A 1 103 ? 27.911 -4.230 -29.022 1.00 96.94 103 GLY A C 1
ATOM 825 O O . GLY A 1 103 ? 28.996 -4.550 -28.543 1.00 96.94 103 GLY A O 1
ATOM 826 N N . LYS A 1 104 ? 27.447 -2.972 -28.982 1.00 98.00 104 LYS A N 1
ATOM 827 C CA . LYS A 1 104 ? 28.302 -1.827 -28.612 1.00 98.00 104 LYS A CA 1
ATOM 828 C C . LYS A 1 104 ? 27.706 -0.865 -27.585 1.00 98.00 104 LYS A C 1
ATOM 830 O O . LYS A 1 104 ? 28.460 -0.139 -26.937 1.00 98.00 104 LYS A O 1
ATOM 835 N N . CYS A 1 105 ? 26.382 -0.821 -27.431 1.00 98.38 105 CYS A N 1
ATOM 836 C CA . CYS A 1 105 ? 25.720 0.264 -26.697 1.00 98.38 105 CYS A CA 1
ATOM 837 C C . CYS A 1 105 ? 25.081 -0.161 -25.370 1.00 98.38 105 CYS A C 1
ATOM 839 O O . CYS A 1 105 ? 24.854 0.690 -24.509 1.00 98.38 105 CYS A O 1
ATOM 841 N N . LEU A 1 106 ? 24.769 -1.446 -25.182 1.00 98.12 106 LEU A N 1
ATOM 842 C CA . LEU A 1 106 ? 24.170 -1.921 -23.932 1.00 98.12 106 LEU A CA 1
ATOM 843 C C . LEU A 1 106 ? 25.142 -1.795 -22.747 1.00 98.12 106 LEU A C 1
ATOM 845 O O . LEU A 1 106 ? 26.363 -1.881 -22.900 1.00 98.12 106 LEU A O 1
ATOM 849 N N . GLY A 1 107 ? 24.583 -1.565 -21.559 1.00 98.06 107 GLY A N 1
ATOM 850 C CA . GLY A 1 107 ? 25.287 -1.743 -20.291 1.00 98.06 107 GLY A CA 1
ATOM 851 C C . GLY A 1 107 ? 25.387 -3.220 -19.897 1.00 98.06 107 GLY A C 1
ATOM 852 O O . GLY A 1 107 ? 24.848 -4.097 -20.568 1.00 98.06 107 GLY A O 1
ATOM 853 N N . THR A 1 108 ? 26.067 -3.509 -18.786 1.00 97.44 108 THR A N 1
ATOM 854 C CA . THR A 1 108 ? 26.222 -4.883 -18.270 1.00 97.44 108 THR A CA 1
ATOM 855 C C . THR A 1 108 ? 25.085 -5.305 -17.340 1.00 97.44 108 THR A C 1
ATOM 857 O O . THR A 1 108 ? 24.706 -6.474 -17.319 1.00 97.44 108 THR A O 1
ATOM 860 N N . ALA A 1 109 ? 24.525 -4.364 -16.582 1.00 97.88 109 ALA A N 1
ATOM 861 C CA . ALA A 1 109 ? 23.447 -4.571 -15.624 1.00 97.88 109 ALA A CA 1
ATOM 862 C C . ALA A 1 109 ? 22.629 -3.282 -15.473 1.00 97.88 109 ALA A C 1
ATOM 864 O O . ALA A 1 109 ? 23.130 -2.181 -15.722 1.00 97.88 109 ALA A O 1
ATOM 865 N N . LEU A 1 110 ? 21.382 -3.417 -15.026 1.00 98.25 110 LEU A N 1
ATOM 866 C CA . LEU A 1 110 ? 20.592 -2.271 -14.604 1.00 98.25 110 LEU A CA 1
ATOM 867 C C . LEU A 1 110 ? 21.129 -1.708 -13.285 1.00 98.25 110 LEU A C 1
ATOM 869 O O . LEU A 1 110 ? 21.638 -2.430 -12.430 1.00 98.25 110 LEU A O 1
ATOM 873 N N . ARG A 1 111 ? 20.963 -0.400 -13.100 1.00 96.88 111 ARG A N 1
ATOM 874 C CA . ARG A 1 111 ? 21.347 0.327 -11.884 1.00 96.88 111 ARG A CA 1
ATOM 875 C C . ARG A 1 111 ? 20.265 1.317 -11.469 1.00 96.88 111 ARG A C 1
ATOM 877 O O . ARG A 1 111 ? 19.353 1.628 -12.239 1.00 96.88 111 ARG A O 1
ATOM 884 N N . ARG A 1 112 ? 20.394 1.842 -10.246 1.00 96.75 112 ARG A N 1
ATOM 885 C CA . ARG A 1 112 ? 19.486 2.861 -9.685 1.00 96.75 112 ARG A CA 1
ATOM 886 C C . ARG A 1 112 ? 18.025 2.397 -9.674 1.00 96.75 112 ARG A C 1
ATOM 888 O O . ARG A 1 112 ? 17.117 3.151 -10.014 1.00 96.75 112 ARG A O 1
ATOM 895 N N . GLY A 1 113 ? 17.810 1.129 -9.329 1.00 97.44 113 GLY A N 1
ATOM 896 C CA . GLY A 1 113 ? 16.478 0.606 -9.063 1.00 97.44 113 GLY A CA 1
ATOM 897 C C . GLY A 1 113 ? 15.901 1.244 -7.799 1.00 97.44 113 GLY A C 1
ATOM 898 O O . GLY A 1 113 ? 16.585 1.371 -6.783 1.00 97.44 113 GLY A O 1
ATOM 899 N N . ILE A 1 114 ? 14.639 1.659 -7.856 1.00 97.56 114 ILE A N 1
ATOM 900 C CA . ILE A 1 114 ? 13.971 2.331 -6.740 1.00 97.56 114 ILE A CA 1
ATOM 901 C C . ILE A 1 114 ? 13.178 1.299 -5.944 1.00 97.56 114 ILE A C 1
ATOM 903 O O . ILE A 1 114 ? 12.345 0.589 -6.498 1.00 97.56 114 ILE A O 1
ATOM 907 N N . VAL A 1 115 ? 13.393 1.240 -4.633 1.00 96.50 115 VAL A N 1
ATOM 908 C CA . VAL A 1 115 ? 12.642 0.366 -3.718 1.00 96.50 115 VAL A CA 1
ATOM 909 C C . VAL A 1 115 ? 11.438 1.101 -3.129 1.00 96.50 115 VAL A C 1
ATOM 911 O O . VAL A 1 115 ? 10.365 0.520 -2.963 1.00 96.50 115 VAL A O 1
ATOM 914 N N . VAL A 1 116 ? 11.590 2.396 -2.834 1.00 95.62 116 VAL A N 1
ATOM 915 C CA . VAL A 1 116 ? 10.533 3.214 -2.224 1.00 95.62 116 VAL A CA 1
ATOM 916 C C . VAL A 1 116 ? 10.364 4.521 -2.974 1.00 95.62 116 VAL A C 1
ATOM 918 O O . VAL A 1 116 ? 11.318 5.270 -3.151 1.00 95.62 116 VAL A O 1
ATOM 921 N N . HIS A 1 117 ? 9.119 4.826 -3.335 1.00 95.06 117 HIS A N 1
ATOM 922 C CA . HIS A 1 117 ? 8.703 6.164 -3.736 1.00 95.06 117 HIS A CA 1
ATOM 923 C C . HIS A 1 117 ? 7.931 6.822 -2.587 1.00 95.06 117 HIS A C 1
ATOM 925 O O . HIS A 1 117 ? 6.845 6.370 -2.215 1.00 95.06 117 HIS A O 1
ATOM 931 N N . GLY A 1 118 ? 8.478 7.895 -2.021 1.00 93.00 118 GLY A N 1
ATOM 932 C CA . GLY A 1 118 ? 7.884 8.636 -0.911 1.00 93.00 118 GLY A CA 1
ATOM 933 C C . GLY A 1 118 ? 7.524 10.066 -1.300 1.00 93.00 118 GLY A C 1
ATOM 934 O O . GLY A 1 118 ? 8.351 10.784 -1.839 1.00 93.00 118 GLY A O 1
ATOM 935 N N . GLY A 1 119 ? 6.307 10.511 -0.971 1.00 91.88 119 GLY A N 1
ATOM 936 C CA . GLY A 1 119 ? 5.941 11.935 -1.064 1.00 91.88 119 GLY A CA 1
ATOM 937 C C . GLY A 1 119 ? 6.717 12.829 -0.088 1.00 91.88 119 GLY A C 1
ATOM 938 O O . GLY A 1 119 ? 6.957 13.997 -0.353 1.00 91.88 119 GLY A O 1
ATOM 939 N N . PHE A 1 120 ? 7.063 12.262 1.065 1.00 90.75 120 PHE A N 1
ATOM 940 C CA . PHE A 1 120 ? 7.826 12.875 2.147 1.00 90.75 120 PHE A CA 1
ATOM 941 C C . PHE A 1 120 ? 8.241 11.777 3.130 1.00 90.75 120 PHE A C 1
ATOM 943 O O . PHE A 1 120 ? 7.666 10.675 3.129 1.00 90.75 120 PHE A O 1
ATOM 950 N N . PHE A 1 121 ? 9.261 12.086 3.924 1.00 93.31 121 PHE A N 1
ATOM 951 C CA . PHE A 1 121 ? 9.939 11.185 4.847 1.00 93.31 121 PHE A CA 1
ATOM 952 C C . PHE A 1 121 ? 9.655 11.682 6.265 1.00 93.31 121 PHE A C 1
ATOM 954 O O . PHE A 1 121 ? 9.811 12.872 6.533 1.00 93.31 121 PHE A O 1
ATOM 961 N N . LEU A 1 122 ? 9.183 10.803 7.147 1.00 90.94 122 LEU A N 1
ATOM 962 C CA . LEU A 1 122 ? 8.796 11.180 8.505 1.00 90.94 122 LEU A CA 1
ATOM 963 C C . LEU A 1 122 ? 9.056 10.025 9.466 1.00 90.94 122 LEU A C 1
ATOM 965 O O . LEU A 1 122 ? 8.520 8.940 9.286 1.00 90.94 122 LEU A O 1
ATOM 969 N N . GLY A 1 123 ? 9.816 10.270 10.522 1.00 90.38 123 GLY A N 1
ATOM 970 C CA . GLY A 1 123 ? 10.052 9.271 11.554 1.00 90.38 123 GLY A CA 1
ATOM 971 C C . GLY A 1 123 ? 10.794 9.848 12.756 1.00 90.38 123 GLY A C 1
ATOM 972 O O . GLY A 1 123 ? 11.108 11.041 12.760 1.00 90.38 123 GLY A O 1
ATOM 973 N N . PRO A 1 124 ? 11.067 9.019 13.773 1.00 90.38 124 PRO A N 1
ATOM 974 C CA . PRO A 1 124 ? 11.929 9.374 14.893 1.00 90.38 124 PRO A CA 1
ATOM 975 C C . PRO A 1 124 ? 13.388 9.594 14.466 1.00 90.38 124 PRO A C 1
ATOM 977 O O . PRO A 1 124 ? 13.785 9.240 13.353 1.00 90.38 124 PRO A O 1
ATOM 980 N N . ARG A 1 125 ? 14.230 10.110 15.370 1.00 91.44 125 ARG A N 1
ATOM 981 C CA . ARG A 1 125 ? 15.663 10.366 15.101 1.00 91.44 125 ARG A CA 1
ATOM 982 C C . ARG A 1 125 ? 16.399 9.170 14.491 1.00 91.44 125 ARG A C 1
ATOM 984 O O . ARG A 1 125 ? 17.084 9.354 13.487 1.00 91.44 125 ARG A O 1
ATOM 991 N N . ARG A 1 126 ? 16.144 7.951 14.995 1.00 91.31 126 ARG A N 1
ATOM 992 C CA . ARG A 1 126 ? 16.733 6.698 14.475 1.00 91.31 126 ARG A CA 1
ATOM 993 C C . ARG A 1 126 ? 16.556 6.519 12.962 1.00 91.31 126 ARG A C 1
ATOM 995 O O . ARG A 1 126 ? 17.443 6.000 12.295 1.00 91.31 126 ARG A O 1
ATOM 1002 N N . PHE A 1 127 ? 15.423 6.963 12.414 1.00 93.31 127 PHE A N 1
ATOM 1003 C CA . PHE A 1 127 ? 15.118 6.843 10.990 1.00 93.31 127 PHE A CA 1
ATOM 1004 C C . PHE A 1 127 ? 15.985 7.790 10.159 1.00 93.31 127 PHE A C 1
ATOM 1006 O O . PHE A 1 127 ? 16.530 7.401 9.128 1.00 93.31 127 PHE A O 1
ATOM 1013 N N . TYR A 1 128 ? 16.172 9.023 10.631 1.00 92.94 128 TYR A N 1
ATOM 1014 C CA . TYR A 1 128 ? 17.050 9.980 9.966 1.00 92.94 128 TYR A CA 1
ATOM 1015 C C . TYR A 1 128 ? 18.530 9.614 10.103 1.00 92.94 128 TYR A C 1
ATOM 1017 O O . TYR A 1 128 ? 19.284 9.828 9.157 1.00 92.94 128 TYR A O 1
ATOM 1025 N N . ASP A 1 129 ? 18.947 9.058 11.244 1.00 94.31 129 ASP A N 1
ATOM 1026 C CA . ASP A 1 129 ? 20.307 8.535 11.427 1.00 94.31 129 ASP A CA 1
ATOM 1027 C C . ASP A 1 129 ? 20.598 7.398 10.444 1.00 94.31 129 ASP A C 1
ATOM 1029 O O . ASP A 1 129 ? 21.629 7.416 9.774 1.00 94.31 129 ASP A O 1
ATOM 1033 N N . TRP A 1 130 ? 19.651 6.468 10.277 1.00 94.38 130 TRP A N 1
ATOM 1034 C CA . TRP A 1 130 ? 19.751 5.396 9.287 1.00 94.38 130 TRP A CA 1
ATOM 1035 C C . TRP A 1 130 ? 19.897 5.933 7.858 1.00 94.38 130 TRP A C 1
ATOM 1037 O O . TRP A 1 130 ? 20.799 5.510 7.140 1.00 94.38 130 TRP A O 1
ATOM 1047 N N . LEU A 1 131 ? 19.080 6.913 7.455 1.00 93.50 131 LEU A N 1
ATOM 1048 C CA . LEU A 1 131 ? 19.187 7.539 6.128 1.00 93.50 131 LEU A CA 1
ATOM 1049 C C . LEU A 1 131 ? 20.525 8.266 5.917 1.00 93.50 131 LEU A C 1
ATOM 1051 O O . LEU A 1 131 ? 21.089 8.207 4.824 1.00 93.50 131 LEU A O 1
ATOM 1055 N N . ARG A 1 132 ? 21.034 8.958 6.946 1.00 94.75 132 ARG A N 1
ATOM 1056 C CA . ARG A 1 132 ? 22.331 9.656 6.895 1.00 94.75 132 ARG A CA 1
ATOM 1057 C C . ARG A 1 132 ? 23.513 8.696 6.813 1.00 94.75 132 ARG A C 1
ATOM 1059 O O . ARG A 1 132 ? 24.505 9.045 6.184 1.00 94.75 132 ARG A O 1
ATOM 1066 N N . GLY A 1 133 ? 23.403 7.526 7.440 1.00 96.12 133 GLY A N 1
ATOM 1067 C CA . GLY A 1 133 ? 24.450 6.504 7.453 1.00 96.12 133 GLY A CA 1
ATOM 1068 C C . GLY A 1 133 ? 24.613 5.737 6.138 1.00 96.12 133 GLY A C 1
ATOM 1069 O O . GLY A 1 133 ? 25.623 5.065 5.965 1.00 96.12 133 GLY A O 1
ATOM 1070 N N . MET A 1 134 ? 23.652 5.833 5.214 1.00 95.75 134 MET A N 1
ATOM 1071 C CA . MET A 1 134 ? 23.731 5.195 3.895 1.00 95.75 134 MET A CA 1
ATOM 1072 C C . MET A 1 134 ? 24.735 5.881 2.976 1.00 95.75 134 MET A C 1
ATOM 1074 O O . MET A 1 134 ? 24.807 7.116 2.947 1.00 95.75 134 MET A O 1
ATOM 1078 N N . SER A 1 135 ? 25.388 5.089 2.127 1.00 96.25 135 SER A N 1
ATOM 1079 C CA . SER A 1 135 ? 26.063 5.592 0.928 1.00 96.25 135 SER A CA 1
ATOM 1080 C C . SER A 1 135 ? 25.068 6.234 -0.051 1.00 96.25 135 SER A C 1
ATOM 1082 O O . SER A 1 135 ? 23.859 5.984 0.004 1.00 96.25 135 SER A O 1
ATOM 1084 N N . ASP A 1 136 ? 25.562 7.048 -0.987 1.00 93.31 136 ASP A N 1
ATOM 1085 C CA . ASP A 1 136 ? 24.706 7.689 -1.996 1.00 93.31 136 ASP A CA 1
ATOM 1086 C C . ASP A 1 136 ? 23.996 6.668 -2.901 1.00 93.31 136 ASP A C 1
ATOM 1088 O O . ASP A 1 136 ? 22.851 6.886 -3.304 1.00 93.31 136 ASP A O 1
ATOM 1092 N N . GLU A 1 137 ? 24.637 5.529 -3.177 1.00 92.00 137 GLU A N 1
ATOM 1093 C CA . GLU A 1 137 ? 24.048 4.437 -3.956 1.00 92.00 137 GLU A CA 1
ATOM 1094 C C . GLU A 1 137 ? 22.859 3.801 -3.226 1.00 92.00 137 GLU A C 1
ATOM 1096 O O . GLU A 1 137 ? 21.772 3.671 -3.795 1.00 92.00 137 GLU A O 1
ATOM 1101 N N . GLU A 1 138 ? 23.026 3.461 -1.947 1.00 94.06 138 GLU A N 1
ATOM 1102 C CA . GLU A 1 138 ? 21.950 2.900 -1.125 1.00 94.06 138 GLU A CA 1
ATOM 1103 C C . GLU A 1 138 ? 20.803 3.895 -0.957 1.00 94.06 138 GLU A C 1
ATOM 1105 O O . GLU A 1 138 ? 19.631 3.535 -1.099 1.00 94.06 138 GLU A O 1
ATOM 1110 N N . ARG A 1 139 ? 21.140 5.164 -0.708 1.00 94.19 139 ARG A N 1
ATOM 1111 C CA . ARG A 1 139 ? 20.165 6.241 -0.539 1.00 94.19 139 ARG A CA 1
ATOM 1112 C C . ARG A 1 139 ? 19.366 6.489 -1.815 1.00 94.19 139 ARG A C 1
ATOM 1114 O O . ARG A 1 139 ? 18.166 6.747 -1.734 1.00 94.19 139 ARG A O 1
ATOM 1121 N N . GLY A 1 140 ? 19.992 6.336 -2.984 1.00 93.81 140 GLY A N 1
ATOM 1122 C CA . GLY A 1 140 ? 19.350 6.457 -4.296 1.00 93.81 140 GLY A CA 1
ATOM 1123 C C . GLY A 1 140 ? 18.180 5.489 -4.522 1.00 93.81 140 GLY A C 1
ATOM 1124 O O . GLY A 1 140 ? 17.323 5.749 -5.366 1.00 93.81 140 GLY A O 1
ATOM 1125 N N . ARG A 1 141 ? 18.079 4.415 -3.729 1.00 95.69 141 ARG A N 1
ATOM 1126 C CA . ARG A 1 141 ? 16.967 3.448 -3.773 1.00 95.69 141 ARG A CA 1
ATOM 1127 C C . ARG A 1 141 ? 15.689 3.976 -3.107 1.00 95.69 141 ARG A C 1
ATOM 1129 O O . ARG A 1 141 ? 14.614 3.398 -3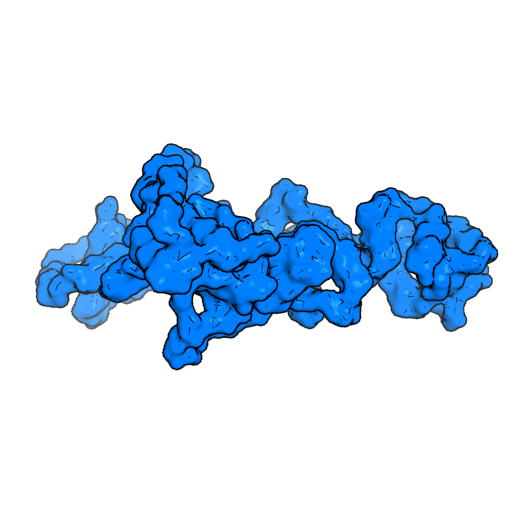.295 1.00 95.69 141 ARG A O 1
ATOM 1136 N N . PHE A 1 142 ? 15.779 5.067 -2.343 1.00 95.75 142 PHE A N 1
ATOM 1137 C CA . PHE A 1 142 ? 14.663 5.711 -1.646 1.00 95.75 142 PHE A CA 1
ATOM 1138 C C . PHE A 1 142 ? 14.362 7.064 -2.292 1.00 95.75 142 PHE A C 1
ATOM 1140 O O . PHE A 1 142 ? 14.885 8.109 -1.910 1.00 95.75 142 PHE A O 1
ATOM 1147 N N . CYS A 1 143 ? 13.488 7.049 -3.293 1.00 94.38 143 CYS A N 1
ATOM 1148 C CA . CYS A 1 143 ? 13.155 8.222 -4.083 1.00 94.38 143 CYS A CA 1
ATOM 1149 C C . CYS A 1 143 ? 12.096 9.079 -3.378 1.00 94.38 143 CYS A C 1
ATOM 1151 O O . CYS A 1 143 ? 10.944 8.661 -3.212 1.00 94.38 143 CYS A O 1
ATOM 1153 N N . MET A 1 144 ? 12.457 10.311 -3.014 1.00 94.06 144 MET A N 1
ATOM 1154 C CA . MET A 1 144 ? 11.467 11.332 -2.685 1.00 94.06 144 MET A CA 1
ATOM 1155 C C . MET A 1 144 ? 10.927 11.955 -3.976 1.00 94.06 144 MET A C 1
ATOM 1157 O O . MET A 1 144 ? 11.689 12.434 -4.810 1.00 94.06 144 MET A O 1
ATOM 1161 N N . THR A 1 145 ? 9.609 11.938 -4.160 1.00 93.44 145 THR A N 1
ATOM 1162 C CA . THR A 1 145 ? 8.954 12.404 -5.389 1.00 93.44 145 THR A CA 1
ATOM 1163 C C . THR A 1 145 ? 7.633 13.106 -5.083 1.00 93.44 145 THR A C 1
ATOM 1165 O O . THR A 1 145 ? 7.138 13.062 -3.961 1.00 93.44 145 THR A O 1
ATOM 1168 N N . GLY A 1 146 ? 7.031 13.759 -6.074 1.00 92.94 146 GLY A N 1
ATOM 1169 C CA . GLY A 1 146 ? 5.779 14.485 -5.884 1.00 92.94 146 GLY A CA 1
ATOM 1170 C C . GLY A 1 146 ? 4.608 13.570 -5.514 1.00 92.94 146 GLY A C 1
ATOM 1171 O O . GLY A 1 146 ? 4.470 12.460 -6.037 1.00 92.94 146 GLY A O 1
ATOM 1172 N N . VAL A 1 147 ? 3.692 14.077 -4.680 1.00 91.62 147 VAL A N 1
ATOM 1173 C CA . VAL A 1 147 ? 2.421 13.401 -4.343 1.00 91.62 147 VAL A CA 1
ATOM 1174 C C . VAL A 1 147 ? 1.631 13.034 -5.607 1.00 91.62 147 VAL A C 1
ATOM 1176 O O . VAL A 1 147 ? 1.019 11.969 -5.680 1.00 91.62 147 VAL A O 1
ATOM 1179 N N . TYR A 1 148 ? 1.745 13.867 -6.643 1.00 89.62 148 TYR A N 1
ATOM 1180 C CA . TYR A 1 148 ? 1.171 13.642 -7.966 1.00 89.62 148 TYR A CA 1
ATOM 1181 C C . TYR A 1 148 ? 1.687 12.366 -8.671 1.00 89.62 148 TYR A C 1
ATOM 1183 O O . TYR A 1 148 ? 0.960 11.799 -9.477 1.00 89.62 148 TYR A O 1
ATOM 1191 N N . LYS A 1 149 ? 2.895 11.855 -8.373 1.00 91.38 149 LYS A N 1
ATOM 1192 C CA . LYS A 1 149 ? 3.392 10.554 -8.891 1.00 91.38 149 LYS A CA 1
ATOM 1193 C C . LYS A 1 149 ? 2.902 9.378 -8.043 1.00 91.38 149 LYS A C 1
ATOM 1195 O O . LYS A 1 149 ? 2.546 8.326 -8.575 1.00 91.38 149 LYS A O 1
ATOM 1200 N N . VAL A 1 150 ? 2.911 9.521 -6.717 1.00 92.31 150 VAL A N 1
ATOM 1201 C CA . VAL A 1 150 ? 2.659 8.390 -5.803 1.00 92.31 150 VAL A CA 1
ATOM 1202 C C . VAL A 1 150 ? 1.178 8.047 -5.647 1.00 92.31 150 VAL A C 1
ATOM 1204 O O . VAL A 1 150 ? 0.861 6.861 -5.535 1.00 92.31 150 VAL A O 1
ATOM 1207 N N . ASN A 1 151 ? 0.283 9.039 -5.698 1.00 93.50 151 ASN A N 1
ATOM 1208 C CA . ASN A 1 151 ? -1.134 8.874 -5.363 1.00 93.50 151 ASN A CA 1
ATOM 1209 C C . ASN A 1 151 ? -2.047 8.588 -6.567 1.00 93.50 151 ASN A C 1
ATOM 1211 O O . ASN A 1 151 ? -3.257 8.592 -6.396 1.00 93.50 151 ASN A O 1
ATOM 1215 N N . GLN A 1 152 ? -1.533 8.353 -7.774 1.00 91.62 152 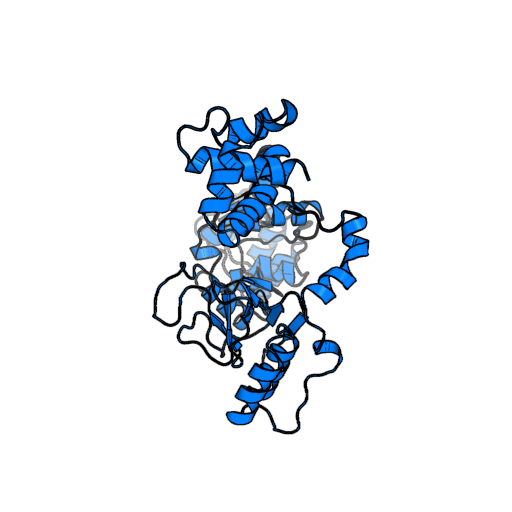GLN A N 1
ATOM 1216 C CA . GLN A 1 152 ? -2.386 8.091 -8.941 1.00 91.62 152 GLN A CA 1
ATOM 1217 C C . GLN A 1 152 ? -1.695 7.231 -10.000 1.00 91.62 152 GLN A C 1
ATOM 1219 O O . GLN A 1 152 ? 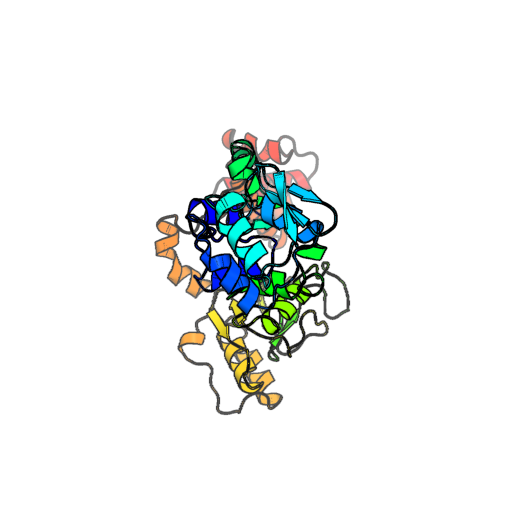-0.477 7.041 -9.975 1.00 91.62 152 GLN A O 1
ATOM 1224 N N . LEU A 1 153 ? -2.489 6.741 -10.956 1.00 94.56 153 LEU A N 1
ATOM 1225 C CA . LEU A 1 153 ? -2.008 6.028 -12.142 1.00 94.56 153 LEU A CA 1
ATOM 1226 C C . LEU A 1 153 ? -1.979 6.916 -13.394 1.00 94.56 153 LEU A C 1
ATOM 1228 O O . LEU A 1 153 ? -1.205 6.640 -14.305 1.00 94.56 153 LEU A O 1
ATOM 1232 N N . ASP A 1 154 ? -2.778 7.982 -13.427 1.00 91.94 154 ASP A N 1
ATOM 1233 C CA . ASP A 1 154 ? -3.181 8.652 -14.671 1.00 91.94 154 ASP A CA 1
ATOM 1234 C C . ASP A 1 154 ? -2.047 9.388 -15.387 1.00 91.94 154 ASP A C 1
ATOM 1236 O O . ASP A 1 154 ? -2.053 9.495 -16.610 1.00 91.94 154 ASP A O 1
ATOM 1240 N N . HIS A 1 155 ? -1.032 9.846 -14.653 1.00 91.38 155 HIS A N 1
ATOM 1241 C CA . HIS A 1 155 ? 0.081 10.574 -15.259 1.00 91.38 155 HIS A CA 1
ATOM 1242 C C . HIS A 1 155 ? 0.970 9.695 -16.157 1.00 91.38 155 HIS A C 1
ATOM 1244 O O . HIS A 1 155 ? 1.465 10.166 -17.178 1.00 91.38 155 HIS A O 1
ATOM 1250 N N . ASN A 1 156 ? 1.175 8.423 -15.800 1.00 93.94 156 ASN A N 1
ATOM 1251 C CA . ASN A 1 156 ? 1.909 7.467 -16.634 1.00 93.94 156 ASN A CA 1
ATOM 1252 C C . ASN A 1 156 ? 1.359 6.046 -16.423 1.00 93.94 156 ASN A C 1
ATOM 1254 O O . ASN A 1 156 ? 1.980 5.221 -15.746 1.00 93.94 156 ASN A O 1
ATOM 1258 N N . PRO A 1 157 ? 0.179 5.735 -16.985 1.00 94.75 157 PRO A N 1
ATOM 1259 C CA . PRO A 1 157 ? -0.563 4.533 -16.626 1.00 94.75 157 PRO A CA 1
ATOM 1260 C C . PRO A 1 157 ? 0.166 3.243 -17.003 1.00 94.75 157 PRO A C 1
ATOM 1262 O O . PRO A 1 157 ? 0.065 2.266 -16.266 1.00 94.75 157 PRO A O 1
ATOM 1265 N N . ARG A 1 158 ? 0.929 3.217 -18.108 1.00 94.81 158 ARG A N 1
ATOM 1266 C CA . ARG A 1 158 ? 1.701 2.025 -18.509 1.00 94.81 158 ARG A CA 1
ATOM 1267 C C . ARG A 1 158 ? 2.786 1.706 -17.486 1.00 94.81 158 ARG A C 1
ATOM 1269 O O . ARG A 1 158 ? 2.817 0.602 -16.946 1.00 94.81 158 ARG A O 1
ATOM 1276 N N . LEU A 1 159 ? 3.629 2.691 -17.176 1.00 96.88 159 LEU A N 1
ATOM 1277 C CA . LEU A 1 159 ? 4.706 2.528 -16.206 1.00 96.88 159 LEU A CA 1
ATOM 1278 C C . LEU A 1 159 ? 4.151 2.230 -14.812 1.00 96.88 159 LEU A C 1
ATOM 1280 O O . LEU A 1 159 ? 4.554 1.269 -14.165 1.00 96.88 159 LEU A O 1
ATOM 1284 N N . TYR A 1 160 ? 3.194 3.030 -14.349 1.00 96.50 160 TYR A N 1
ATOM 1285 C CA . TYR A 1 160 ? 2.710 2.967 -12.974 1.00 96.50 160 TYR A CA 1
ATOM 1286 C C . TYR A 1 160 ? 1.962 1.675 -12.661 1.00 96.50 160 TYR A C 1
ATOM 1288 O O . TYR A 1 160 ? 2.075 1.192 -11.532 1.00 96.50 160 TYR A O 1
ATOM 1296 N N . LYS A 1 161 ? 1.263 1.090 -13.644 1.00 96.31 161 LYS A N 1
ATOM 1297 C CA . LYS A 1 161 ? 0.677 -0.251 -13.523 1.00 96.31 161 LYS A CA 1
ATOM 1298 C C . LYS A 1 161 ? 1.758 -1.332 -13.472 1.00 96.31 161 LYS A C 1
ATOM 1300 O O . LYS A 1 161 ? 1.703 -2.180 -12.587 1.00 96.31 161 LYS A O 1
ATOM 1305 N N . ALA A 1 162 ? 2.777 -1.259 -14.333 1.00 96.62 162 ALA A N 1
ATOM 1306 C CA . ALA A 1 162 ? 3.896 -2.206 -14.313 1.00 96.62 162 ALA A CA 1
ATOM 1307 C C . ALA A 1 162 ? 4.697 -2.141 -12.993 1.00 96.62 162 ALA A C 1
ATOM 1309 O O . ALA A 1 162 ? 5.115 -3.161 -12.445 1.00 96.62 162 ALA A O 1
ATOM 1310 N N . GLN A 1 163 ? 4.866 -0.957 -12.407 1.00 96.88 163 GLN A N 1
ATOM 1311 C CA . GLN A 1 163 ? 5.545 -0.812 -11.116 1.00 96.88 163 GLN A CA 1
ATOM 1312 C C . GLN A 1 163 ? 4.706 -1.359 -9.940 1.00 96.88 163 GLN A C 1
ATOM 1314 O O . GLN A 1 163 ? 5.269 -1.807 -8.942 1.00 96.88 163 GLN A O 1
ATOM 1319 N N . ARG A 1 164 ? 3.370 -1.403 -10.045 1.00 95.69 164 ARG A N 1
ATOM 1320 C CA . ARG A 1 164 ? 2.440 -1.724 -8.940 1.00 95.69 164 ARG A CA 1
ATOM 1321 C C . ARG A 1 164 ? 1.696 -3.058 -9.120 1.00 95.69 164 ARG A C 1
ATOM 1323 O O . ARG A 1 164 ? 0.483 -3.131 -8.925 1.00 95.69 164 ARG A O 1
ATOM 1330 N N . VAL A 1 165 ? 2.414 -4.129 -9.457 1.00 95.12 165 VAL A N 1
ATOM 1331 C CA . VAL A 1 165 ? 1.833 -5.485 -9.538 1.00 95.12 165 VAL A CA 1
ATOM 1332 C C . VAL A 1 165 ? 1.489 -6.024 -8.149 1.00 95.12 165 VAL A C 1
ATOM 1334 O O . VAL A 1 165 ? 2.245 -5.816 -7.200 1.00 95.12 165 VAL A O 1
ATOM 1337 N N . ASN A 1 166 ? 0.348 -6.711 -8.022 1.00 94.88 166 ASN A N 1
ATOM 1338 C CA . ASN A 1 166 ? -0.130 -7.282 -6.754 1.00 94.88 166 ASN A CA 1
ATOM 1339 C C . ASN A 1 166 ? -0.130 -6.272 -5.587 1.00 94.88 166 ASN A C 1
ATOM 1341 O O . ASN A 1 166 ? 0.144 -6.623 -4.439 1.00 94.88 166 ASN A O 1
ATOM 1345 N N . ALA A 1 167 ? -0.421 -5.000 -5.878 1.00 96.06 167 ALA A N 1
ATOM 1346 C CA . ALA A 1 167 ? -0.321 -3.925 -4.900 1.00 96.06 167 ALA A CA 1
ATOM 1347 C C . ALA A 1 167 ? -1.320 -4.087 -3.739 1.00 96.06 167 ALA A C 1
ATOM 1349 O O . ALA A 1 167 ? -2.452 -4.554 -3.912 1.00 96.06 167 ALA A O 1
ATOM 1350 N N . ARG A 1 168 ? -0.899 -3.679 -2.539 1.00 96.56 168 ARG A N 1
ATOM 1351 C CA . ARG A 1 168 ? -1.727 -3.636 -1.327 1.00 96.56 168 ARG A CA 1
ATOM 1352 C C . ARG A 1 168 ? -1.778 -2.203 -0.824 1.00 96.56 168 ARG A C 1
ATOM 1354 O O . ARG A 1 168 ? -0.748 -1.623 -0.493 1.00 96.56 168 ARG A O 1
ATOM 1361 N N . PHE A 1 169 ? -2.977 -1.641 -0.787 1.00 97.19 169 PHE A N 1
ATOM 1362 C CA . PHE A 1 169 ? -3.218 -0.264 -0.380 1.00 97.19 169 PHE A CA 1
ATOM 1363 C C . PHE A 1 169 ? -3.847 -0.252 1.004 1.00 97.19 169 PHE A C 1
ATOM 1365 O O . PHE A 1 169 ? -5.039 -0.513 1.144 1.00 97.19 169 PHE A O 1
ATOM 1372 N N . ILE A 1 170 ? -3.034 0.034 2.017 1.00 96.50 170 ILE A N 1
ATOM 1373 C CA . ILE A 1 170 ? -3.432 -0.041 3.422 1.00 96.50 170 ILE A CA 1
ATOM 1374 C C . ILE A 1 170 ? -3.677 1.373 3.944 1.00 96.50 170 ILE A C 1
ATOM 1376 O O . ILE A 1 170 ? -2.790 2.221 3.870 1.00 96.50 170 ILE A O 1
ATOM 1380 N N . ASN A 1 171 ? -4.874 1.628 4.466 1.00 96.12 171 ASN A N 1
ATOM 1381 C CA . ASN A 1 171 ? -5.243 2.893 5.101 1.00 96.12 171 ASN A CA 1
ATOM 1382 C C . ASN A 1 171 ? -6.021 2.633 6.396 1.00 96.12 171 ASN A C 1
ATOM 1384 O O . ASN A 1 171 ? -6.480 1.520 6.645 1.00 96.12 171 ASN A O 1
ATOM 1388 N N . THR A 1 172 ? -6.200 3.666 7.211 1.00 95.88 172 THR A N 1
ATOM 1389 C CA . THR A 1 172 ? -7.081 3.633 8.382 1.00 95.88 172 THR A CA 1
ATOM 1390 C C . THR A 1 172 ? -8.415 4.321 8.088 1.00 95.88 172 THR A C 1
ATOM 1392 O O . THR A 1 172 ? -8.499 5.222 7.252 1.00 95.88 172 THR A O 1
ATOM 1395 N N . GLY A 1 173 ? -9.471 3.881 8.768 1.00 96.19 173 GLY A N 1
ATOM 1396 C CA . GLY A 1 173 ? -10.782 4.526 8.782 1.00 96.19 173 GLY A CA 1
ATOM 1397 C C . GLY A 1 173 ? -11.252 4.809 10.205 1.00 96.19 173 GLY A C 1
ATOM 1398 O O . GLY A 1 173 ? -10.756 4.211 11.160 1.00 96.19 173 GLY A O 1
ATOM 1399 N N . ILE A 1 174 ? -12.209 5.726 10.343 1.00 95.94 174 ILE A N 1
ATOM 1400 C CA . ILE A 1 174 ? -12.856 6.033 11.625 1.00 95.94 174 ILE A CA 1
ATOM 1401 C C . ILE A 1 174 ? -14.000 5.045 11.858 1.00 95.94 174 ILE A C 1
ATOM 1403 O O . ILE A 1 174 ? -14.077 4.432 12.919 1.00 95.94 174 ILE A O 1
ATOM 1407 N N . MET A 1 175 ? -14.873 4.879 10.861 1.00 97.81 175 MET A N 1
ATOM 1408 C CA . MET A 1 175 ? -16.052 4.011 10.924 1.00 97.81 175 MET A CA 1
ATOM 1409 C C . MET A 1 175 ? -16.300 3.303 9.594 1.00 97.81 175 MET A C 1
ATOM 1411 O O . MET A 1 175 ? -15.872 3.763 8.534 1.00 97.81 175 MET A O 1
ATOM 1415 N N . VAL A 1 176 ? -17.046 2.202 9.651 1.00 98.75 176 VAL A N 1
ATOM 1416 C CA . VAL A 1 176 ? -17.598 1.508 8.484 1.00 98.75 176 VAL A CA 1
ATOM 1417 C C . VAL A 1 176 ? -19.075 1.226 8.705 1.00 98.75 176 VAL A C 1
ATOM 1419 O O . VAL A 1 176 ? -19.491 0.793 9.778 1.00 98.75 176 VAL A O 1
ATOM 1422 N N . THR A 1 177 ? -19.879 1.483 7.681 1.00 98.75 177 THR A N 1
ATOM 1423 C CA . THR A 1 177 ? -21.307 1.155 7.690 1.00 98.75 177 THR A CA 1
ATOM 1424 C C . THR A 1 177 ? -21.526 -0.307 7.302 1.00 98.75 177 THR A C 1
ATOM 1426 O O . THR A 1 177 ? -20.724 -0.857 6.551 1.00 98.75 177 THR A O 1
ATOM 1429 N N . LEU A 1 178 ? -22.649 -0.924 7.677 1.00 98.69 178 LEU A N 1
ATOM 1430 C CA . LEU A 1 178 ? -22.988 -2.292 7.249 1.00 98.69 178 LEU A CA 1
ATOM 1431 C C . LEU A 1 178 ? -23.186 -2.437 5.728 1.00 98.69 178 LEU A C 1
ATOM 1433 O O . LEU A 1 178 ? -23.229 -3.550 5.215 1.00 98.69 178 LEU A O 1
ATOM 1437 N N . SER A 1 179 ? -23.240 -1.327 4.983 1.00 97.88 179 SER A N 1
ATOM 1438 C CA . SER A 1 179 ? -23.175 -1.338 3.515 1.00 97.88 179 SER A CA 1
ATOM 1439 C C . SER A 1 179 ? -21.750 -1.496 2.955 1.00 97.88 179 SER A C 1
ATOM 1441 O O . SER A 1 179 ? -21.579 -1.743 1.759 1.00 97.88 179 SER A O 1
ATOM 1443 N N . GLY A 1 180 ? -20.721 -1.338 3.791 1.00 98.31 180 GLY A N 1
ATOM 1444 C CA . GLY A 1 180 ? -19.308 -1.314 3.410 1.00 98.31 180 GLY A CA 1
ATOM 1445 C C . GLY A 1 180 ? -18.762 0.070 3.039 1.00 98.31 180 GLY A C 1
ATOM 1446 O O . GLY A 1 180 ? -17.615 0.158 2.613 1.00 98.31 180 GLY A O 1
ATOM 1447 N N . ALA A 1 181 ? -19.545 1.147 3.176 1.00 98.38 181 ALA A N 1
ATOM 1448 C CA . ALA A 1 181 ? -19.025 2.512 3.039 1.00 98.38 181 ALA A CA 1
ATOM 1449 C C . ALA A 1 181 ? -18.179 2.902 4.263 1.00 98.38 181 ALA A C 1
ATOM 1451 O O . ALA A 1 181 ? -18.567 2.588 5.392 1.00 98.38 181 ALA A O 1
ATOM 1452 N N . VAL A 1 182 ? -17.061 3.597 4.038 1.00 98.38 182 VAL A N 1
ATOM 1453 C CA . VAL A 1 182 ? -16.100 4.000 5.081 1.00 98.38 182 VAL A CA 1
ATOM 1454 C C . VAL A 1 182 ? -16.152 5.506 5.310 1.00 98.38 182 VAL A C 1
ATOM 1456 O O . VAL A 1 182 ? -16.247 6.297 4.368 1.00 98.38 182 VAL A O 1
ATOM 1459 N N . VAL A 1 183 ? -16.032 5.881 6.580 1.00 97.44 183 VAL A N 1
ATOM 1460 C CA . VAL A 1 183 ? -15.939 7.254 7.072 1.00 97.44 183 VAL A CA 1
ATOM 1461 C C . VAL A 1 183 ? -14.537 7.470 7.628 1.00 97.44 183 VAL A C 1
ATOM 1463 O O . VAL A 1 183 ? -14.095 6.706 8.490 1.00 97.44 183 VAL A O 1
ATOM 1466 N N . SER A 1 184 ? -13.845 8.502 7.157 1.00 96.38 184 SER A N 1
ATOM 1467 C CA . SER A 1 184 ? -12.445 8.762 7.505 1.00 96.38 184 SER A CA 1
ATOM 1468 C C . SER A 1 184 ? -12.133 10.207 7.876 1.00 96.38 184 SER A C 1
ATOM 1470 O O . SER A 1 184 ? -11.070 10.441 8.440 1.00 96.38 184 SER A O 1
ATOM 1472 N N . ASP A 1 185 ? -13.016 11.164 7.587 1.00 94.69 185 ASP A N 1
ATOM 1473 C CA . ASP A 1 185 ? -12.654 12.585 7.654 1.00 94.69 185 ASP A CA 1
ATOM 1474 C C . ASP A 1 185 ? -13.711 13.511 8.278 1.00 94.69 185 ASP A C 1
ATOM 1476 O O . ASP A 1 185 ? -13.391 14.662 8.571 1.00 94.69 185 ASP A O 1
ATOM 1480 N N . GLY A 1 186 ? -14.933 13.040 8.544 1.00 93.75 186 GLY A N 1
ATOM 1481 C CA . GLY A 1 186 ? -16.026 13.896 9.017 1.00 93.75 186 GLY A CA 1
ATOM 1482 C C . GLY A 1 186 ? -17.018 13.215 9.956 1.00 93.75 186 GLY A C 1
ATOM 1483 O O . GLY A 1 186 ? -17.114 11.986 10.010 1.00 93.75 186 GLY A O 1
ATOM 1484 N N . LEU A 1 187 ? -17.738 14.047 10.709 1.00 93.38 187 LEU A N 1
ATOM 1485 C CA . LEU A 1 187 ? -18.874 13.675 11.549 1.00 93.38 187 LEU A CA 1
ATOM 1486 C C . LEU A 1 187 ? -20.198 13.748 10.770 1.00 93.38 187 LEU A C 1
ATOM 1488 O O . LEU A 1 187 ? -20.289 14.384 9.724 1.00 93.38 187 LEU A O 1
ATOM 1492 N N . ASP A 1 188 ? -21.242 13.133 11.315 1.00 93.19 188 ASP A N 1
ATOM 1493 C CA . ASP A 1 188 ? -22.607 13.095 10.774 1.00 93.19 188 ASP A CA 1
ATOM 1494 C C . ASP A 1 188 ? -23.249 14.478 10.609 1.00 93.19 188 ASP A C 1
ATOM 1496 O O . ASP A 1 188 ? -24.031 14.687 9.688 1.00 93.19 188 ASP A O 1
ATOM 1500 N N . ASN A 1 189 ? -22.883 15.438 11.456 1.00 93.00 189 ASN A N 1
ATOM 1501 C CA . ASN A 1 189 ? -23.296 16.836 11.351 1.00 93.00 189 ASN A CA 1
ATOM 1502 C C . ASN A 1 189 ? -22.481 17.654 10.326 1.00 93.00 189 ASN A C 1
ATOM 1504 O O . ASN A 1 189 ? -22.562 18.882 10.320 1.00 93.00 189 ASN A O 1
ATOM 1508 N N . GLY A 1 190 ? -21.657 16.999 9.502 1.00 90.50 190 GLY A N 1
ATOM 1509 C CA . GLY A 1 190 ? -20.811 17.632 8.489 1.00 90.50 190 GLY A CA 1
ATOM 1510 C C . GLY A 1 190 ? -19.540 18.284 9.039 1.00 90.50 190 GLY A C 1
ATOM 1511 O O . GLY A 1 190 ? -18.765 18.858 8.273 1.00 90.50 190 GLY A O 1
ATOM 1512 N N . LYS A 1 191 ? -19.279 18.206 10.352 1.00 93.62 191 LYS A N 1
ATOM 1513 C CA . LYS A 1 191 ? -18.038 18.731 10.927 1.00 93.62 191 LYS A CA 1
ATOM 1514 C C . LYS A 1 191 ? -16.848 17.901 10.452 1.00 93.62 191 LYS A C 1
ATOM 1516 O O . LYS A 1 191 ? -16.738 16.715 10.759 1.00 93.62 191 LYS A O 1
ATOM 1521 N N . VAL A 1 192 ? -15.917 18.564 9.779 1.00 92.81 192 VAL A N 1
ATOM 1522 C CA . VAL A 1 192 ? -14.649 17.974 9.343 1.00 92.81 192 VAL A CA 1
ATOM 1523 C C . VAL A 1 192 ? -13.746 17.717 10.554 1.00 92.81 192 VAL A C 1
ATOM 1525 O O . VAL A 1 192 ? -13.549 18.592 11.399 1.00 92.81 192 VAL A O 1
ATOM 1528 N N . ILE A 1 193 ? -13.202 16.505 10.635 1.00 89.56 193 ILE A N 1
ATOM 1529 C CA . ILE A 1 193 ? -12.213 16.076 11.633 1.00 89.56 193 ILE A CA 1
ATOM 1530 C C . ILE A 1 193 ? -10.799 16.212 11.062 1.00 89.56 193 ILE A C 1
ATOM 1532 O O . ILE A 1 193 ? -9.895 16.691 11.745 1.00 89.56 193 ILE A O 1
ATOM 1536 N N . SER A 1 194 ? -10.606 15.785 9.815 1.00 89.00 194 SER A N 1
ATOM 1537 C CA . SER A 1 194 ? -9.313 15.782 9.127 1.00 89.00 194 SER A CA 1
ATOM 1538 C C . SER A 1 194 ? -9.501 15.912 7.618 1.00 89.00 194 SER A C 1
ATOM 1540 O O . SER A 1 194 ? -10.614 15.835 7.122 1.00 89.00 194 SER A O 1
ATOM 1542 N N . GLY A 1 195 ? -8.419 16.091 6.859 1.00 85.12 195 GLY A N 1
ATOM 1543 C CA . GLY A 1 195 ? -8.475 15.925 5.404 1.00 85.12 195 GLY A CA 1
ATOM 1544 C C . GLY A 1 195 ? -8.442 14.445 5.009 1.00 85.12 195 GLY A C 1
ATOM 1545 O O . GLY A 1 195 ? -7.727 13.663 5.633 1.00 85.12 195 GLY A O 1
ATOM 1546 N N . VAL A 1 196 ? -9.151 14.070 3.938 1.00 86.25 196 VAL A N 1
ATOM 1547 C CA . VAL A 1 196 ? -9.119 12.706 3.354 1.00 86.25 196 VAL A CA 1
ATOM 1548 C C . VAL A 1 196 ? -7.712 12.311 2.880 1.00 86.25 196 VAL A C 1
ATOM 1550 O O . VAL A 1 196 ? -7.333 11.137 2.883 1.00 86.25 196 VAL A O 1
ATOM 1553 N N . GLY A 1 197 ? -6.918 13.295 2.449 1.00 88.69 197 GLY A N 1
ATOM 1554 C CA . GLY A 1 197 ? -5.611 13.055 1.848 1.00 88.69 197 GLY A CA 1
ATOM 1555 C C . GLY A 1 197 ? -5.717 12.179 0.594 1.00 88.69 197 GLY A C 1
ATOM 1556 O O . GLY A 1 197 ? -6.628 12.337 -0.211 1.00 88.69 197 GLY A O 1
ATOM 1557 N N . GLY A 1 198 ? -4.778 11.245 0.425 1.00 92.00 198 GLY A N 1
ATOM 1558 C CA . GLY A 1 198 ? -4.734 10.338 -0.731 1.00 92.00 198 GLY A CA 1
ATOM 1559 C C . GLY A 1 198 ? -5.574 9.068 -0.601 1.00 92.00 198 GLY A C 1
ATOM 1560 O O . GLY A 1 198 ? -5.501 8.217 -1.487 1.00 92.00 198 GLY A O 1
ATOM 1561 N N . GLN A 1 199 ? -6.318 8.891 0.498 1.00 95.31 199 GLN A N 1
ATOM 1562 C CA . GLN A 1 199 ? -6.990 7.626 0.809 1.00 95.31 199 GLN A CA 1
ATOM 1563 C C . GLN A 1 199 ? -7.905 7.177 -0.336 1.00 95.31 199 GLN A C 1
ATOM 1565 O O . GLN A 1 199 ? -7.776 6.048 -0.811 1.00 95.31 199 GLN A O 1
ATOM 1570 N N . TYR A 1 200 ? -8.774 8.071 -0.820 1.00 95.75 200 TYR A N 1
ATOM 1571 C CA . TYR A 1 200 ? -9.664 7.783 -1.944 1.00 95.75 200 TYR A CA 1
ATOM 1572 C C . TYR A 1 200 ? -8.886 7.318 -3.178 1.00 95.75 200 TYR A C 1
ATOM 1574 O O . TYR A 1 200 ? -9.238 6.305 -3.780 1.00 95.75 200 TYR A O 1
ATOM 1582 N N . ASN A 1 201 ? -7.793 8.003 -3.528 1.00 95.31 201 ASN A N 1
ATOM 1583 C CA . ASN A 1 201 ? -7.010 7.636 -4.700 1.00 95.31 201 ASN A CA 1
ATOM 1584 C C . ASN A 1 201 ? -6.380 6.245 -4.555 1.00 95.31 201 ASN A C 1
ATOM 1586 O O . ASN A 1 201 ? -6.418 5.458 -5.496 1.00 95.31 201 ASN A O 1
ATOM 1590 N N . PHE A 1 202 ? -5.846 5.904 -3.380 1.00 96.75 202 PHE A N 1
ATOM 1591 C CA . PHE A 1 202 ? -5.291 4.572 -3.129 1.00 96.75 202 PHE A CA 1
ATOM 1592 C C . PHE A 1 202 ? -6.350 3.470 -3.200 1.00 96.75 202 PHE A C 1
ATOM 1594 O O . PHE A 1 202 ? -6.089 2.408 -3.766 1.00 96.75 202 PHE A O 1
ATOM 1601 N N . VAL A 1 203 ? -7.555 3.727 -2.683 1.00 97.75 203 VAL A N 1
ATOM 1602 C CA . VAL A 1 203 ? -8.685 2.802 -2.827 1.00 97.75 203 VAL A CA 1
ATOM 1603 C C . VAL A 1 203 ? -9.050 2.638 -4.304 1.00 97.75 203 VAL A C 1
ATOM 1605 O O . VAL A 1 203 ? -9.128 1.513 -4.790 1.00 97.75 203 VAL A O 1
ATOM 1608 N N . ALA A 1 204 ? -9.223 3.734 -5.044 1.00 96.81 204 ALA A N 1
ATOM 1609 C CA . ALA A 1 204 ? -9.568 3.685 -6.463 1.00 96.81 204 ALA A CA 1
ATOM 1610 C C . ALA A 1 204 ? -8.509 2.926 -7.285 1.00 96.81 204 ALA A C 1
ATOM 1612 O O . ALA A 1 204 ? -8.851 2.058 -8.087 1.00 96.81 204 ALA A O 1
ATOM 1613 N N . MET A 1 205 ? -7.219 3.174 -7.032 1.00 96.69 205 MET A N 1
ATOM 1614 C CA . MET A 1 205 ? -6.120 2.454 -7.682 1.00 96.69 205 MET A CA 1
ATOM 1615 C C . MET A 1 205 ? -6.159 0.947 -7.415 1.00 96.69 205 MET A C 1
ATOM 1617 O O . MET A 1 205 ? -5.864 0.167 -8.319 1.00 96.69 205 MET A O 1
ATOM 1621 N N . ALA A 1 206 ? -6.552 0.518 -6.212 1.00 97.50 206 ALA A N 1
ATOM 1622 C CA . ALA A 1 206 ? -6.684 -0.902 -5.893 1.00 97.50 206 ALA A CA 1
ATOM 1623 C C . ALA A 1 206 ? -7.699 -1.624 -6.792 1.00 97.50 206 ALA A C 1
ATOM 1625 O O . ALA A 1 206 ? -7.491 -2.782 -7.149 1.00 97.50 206 ALA A O 1
ATOM 1626 N N . HIS A 1 207 ? -8.778 -0.940 -7.183 1.00 96.56 207 HIS A N 1
ATOM 1627 C CA . HIS A 1 207 ? -9.791 -1.488 -8.090 1.00 96.56 207 HIS A CA 1
ATOM 1628 C C . HIS A 1 207 ? -9.360 -1.443 -9.559 1.00 96.56 207 HIS A C 1
ATOM 1630 O O . HIS A 1 207 ? -9.794 -2.287 -10.338 1.00 96.56 207 HIS A O 1
ATOM 1636 N N . GLN A 1 208 ? -8.482 -0.507 -9.929 1.00 96.00 208 GLN A N 1
ATOM 1637 C CA . GLN A 1 208 ? -7.956 -0.374 -11.293 1.00 96.00 208 GLN A CA 1
ATOM 1638 C C . GLN A 1 208 ? -6.784 -1.320 -11.605 1.00 96.00 208 GLN A C 1
ATOM 1640 O O . GLN A 1 208 ? -6.531 -1.620 -12.775 1.00 96.00 208 GLN A O 1
ATOM 1645 N N . LEU A 1 209 ? -6.029 -1.750 -10.589 1.00 97.06 209 LEU A N 1
ATOM 1646 C CA . LEU A 1 209 ? -4.850 -2.601 -10.758 1.00 97.06 209 LEU A CA 1
ATOM 1647 C C . LEU A 1 209 ? -5.226 -4.090 -10.743 1.00 97.06 209 LEU A C 1
ATOM 1649 O O . LEU A 1 209 ? -5.845 -4.550 -9.779 1.00 97.06 209 LEU A O 1
ATOM 1653 N N . PRO A 1 210 ? -4.791 -4.883 -11.741 1.00 93.62 210 PRO A N 1
ATOM 1654 C CA . PRO A 1 210 ? -4.890 -6.336 -11.678 1.00 93.62 210 PRO A CA 1
ATOM 1655 C C . PRO A 1 210 ? -4.217 -6.880 -10.414 1.00 93.62 210 PRO A C 1
ATOM 1657 O O . PRO A 1 210 ? -3.070 -6.551 -10.106 1.00 93.62 210 PRO A O 1
ATOM 1660 N N . GLY A 1 211 ? -4.959 -7.678 -9.646 1.00 94.88 211 GLY A N 1
ATOM 1661 C CA . GLY A 1 211 ? -4.493 -8.216 -8.367 1.00 94.88 211 GLY A CA 1
ATOM 1662 C C . GLY A 1 211 ? -4.313 -7.173 -7.256 1.00 94.88 211 GLY A C 1
ATOM 1663 O O . GLY A 1 211 ? -3.832 -7.534 -6.183 1.00 94.88 211 GLY A O 1
ATOM 1664 N N . GLY A 1 212 ? -4.675 -5.904 -7.475 1.00 97.56 212 GLY A N 1
ATOM 1665 C CA . GLY A 1 212 ? -4.661 -4.851 -6.462 1.00 97.56 212 GLY A CA 1
ATOM 1666 C C . GLY A 1 212 ? -5.739 -5.070 -5.398 1.00 97.56 212 GLY A C 1
ATOM 1667 O O . GLY A 1 212 ? -6.852 -5.489 -5.720 1.00 97.56 212 GLY A O 1
ATOM 1668 N N . ARG A 1 213 ? -5.412 -4.797 -4.127 1.00 98.31 213 ARG A N 1
ATOM 1669 C CA . ARG A 1 213 ? -6.369 -4.858 -3.006 1.00 98.31 213 ARG A CA 1
ATOM 1670 C C . ARG A 1 213 ? -6.285 -3.618 -2.124 1.00 98.31 213 ARG A C 1
ATOM 1672 O O . ARG A 1 213 ? -5.186 -3.151 -1.817 1.00 98.31 213 ARG A O 1
ATOM 1679 N N . SER A 1 214 ? -7.441 -3.108 -1.715 1.00 98.44 214 SER A N 1
ATOM 1680 C CA . SER A 1 214 ? -7.586 -2.061 -0.708 1.00 98.44 214 SER A CA 1
ATOM 1681 C C . SER A 1 214 ? -7.907 -2.688 0.646 1.00 98.44 214 SER A C 1
ATOM 1683 O O . SER A 1 214 ? -8.742 -3.584 0.747 1.00 98.44 214 SER A O 1
ATOM 1685 N N . ILE A 1 215 ? -7.210 -2.232 1.682 1.00 98.75 215 ILE A N 1
ATOM 1686 C CA . ILE A 1 215 ? -7.339 -2.706 3.056 1.00 98.75 215 ILE A CA 1
ATOM 1687 C C . ILE A 1 215 ? -7.566 -1.482 3.938 1.00 98.75 215 ILE A C 1
ATOM 1689 O O . ILE A 1 215 ? -6.709 -0.598 4.014 1.00 98.75 215 ILE A O 1
ATOM 1693 N N . ILE A 1 216 ? -8.713 -1.432 4.609 1.00 98.62 216 ILE A N 1
ATOM 1694 C CA . ILE A 1 216 ? -9.059 -0.370 5.550 1.00 98.62 216 ILE A CA 1
ATOM 1695 C C . ILE A 1 216 ? -9.066 -0.937 6.968 1.00 98.62 216 ILE A C 1
ATOM 1697 O O . ILE A 1 216 ? -9.846 -1.829 7.293 1.00 98.62 216 ILE A O 1
ATOM 1701 N N . MET A 1 217 ? -8.195 -0.405 7.820 1.00 98.56 217 MET A N 1
ATOM 1702 C CA . MET A 1 217 ? -8.101 -0.771 9.231 1.00 98.56 217 MET A CA 1
ATOM 1703 C C . MET A 1 217 ? -8.969 0.159 10.076 1.00 98.56 217 MET A C 1
ATOM 1705 O O . MET A 1 217 ? -8.831 1.381 9.999 1.00 98.56 217 MET A O 1
ATOM 1709 N N . ILE A 1 218 ? -9.848 -0.413 10.892 1.00 98.25 218 ILE A N 1
ATOM 1710 C CA . ILE A 1 218 ? -10.814 0.315 11.718 1.00 98.25 218 ILE A CA 1
ATOM 1711 C C . ILE A 1 218 ? -10.803 -0.321 13.103 1.00 98.25 218 ILE A C 1
ATOM 1713 O O . ILE A 1 218 ? -10.920 -1.534 13.231 1.00 98.25 218 ILE A O 1
ATOM 1717 N N . ARG A 1 219 ? -10.671 0.485 14.160 1.00 98.19 219 ARG A N 1
ATOM 1718 C CA . ARG A 1 219 ? -10.903 -0.012 15.528 1.00 98.19 219 ARG A CA 1
ATOM 1719 C C . ARG A 1 219 ? -12.360 -0.432 15.639 1.00 98.19 219 ARG A C 1
ATOM 1721 O O . ARG A 1 219 ? -13.199 0.379 15.287 1.00 98.19 219 ARG A O 1
ATOM 1728 N N . ALA A 1 220 ? -12.693 -1.605 16.159 1.00 98.19 220 ALA A N 1
ATOM 1729 C CA . ALA A 1 220 ? -14.082 -2.067 16.230 1.00 98.19 220 ALA A CA 1
ATOM 1730 C C . ALA A 1 220 ? -14.990 -1.168 17.094 1.00 98.19 220 ALA A C 1
ATOM 1732 O O . ALA A 1 220 ? -16.179 -1.025 16.803 1.00 98.19 220 ALA A O 1
ATOM 1733 N N . ALA A 1 221 ? -14.430 -0.528 18.124 1.00 97.38 221 ALA A N 1
ATOM 1734 C CA . ALA A 1 221 ? -15.130 0.390 19.016 1.00 97.38 221 ALA A CA 1
ATOM 1735 C C . ALA A 1 221 ? -14.243 1.580 19.427 1.00 97.38 221 ALA A C 1
ATOM 1737 O O . ALA A 1 221 ? -13.016 1.547 19.289 1.00 97.38 221 ALA A O 1
ATOM 1738 N N . ARG A 1 222 ? -14.875 2.631 19.951 1.00 93.44 222 ARG A N 1
ATOM 1739 C CA . ARG A 1 222 ? -14.241 3.819 20.539 1.00 93.44 222 ARG A CA 1
ATOM 1740 C C . ARG A 1 222 ? -14.873 4.143 21.889 1.00 93.44 222 ARG A C 1
ATOM 1742 O O . ARG A 1 222 ? -16.055 3.882 22.087 1.00 93.44 222 ARG A O 1
ATOM 1749 N N . GLU A 1 223 ? -14.112 4.757 22.784 1.00 88.50 223 GLU A N 1
ATOM 1750 C CA . GLU A 1 223 ? -14.661 5.316 24.022 1.00 88.50 223 GLU A CA 1
ATOM 1751 C C . GLU A 1 223 ? -15.249 6.706 23.754 1.00 88.50 223 GLU A C 1
ATOM 1753 O O . GLU A 1 223 ? -14.651 7.518 23.043 1.00 88.50 223 GLU A O 1
ATOM 1758 N N . THR A 1 224 ? -16.427 6.971 24.310 1.00 84.06 224 THR A N 1
ATOM 1759 C CA . THR A 1 224 ? -17.117 8.267 24.253 1.00 84.06 224 THR A CA 1
ATOM 1760 C C . THR A 1 224 ? -17.510 8.699 25.665 1.00 84.06 224 THR A C 1
ATOM 1762 O O . THR A 1 224 ? -17.439 7.896 26.595 1.00 84.06 224 THR A O 1
ATOM 1765 N N . ASP A 1 225 ? -17.954 9.944 25.847 1.00 76.44 225 ASP A N 1
ATOM 1766 C CA . ASP A 1 225 ? -18.397 10.435 27.164 1.00 76.44 225 ASP A CA 1
ATOM 1767 C C . ASP A 1 225 ? -19.577 9.614 27.730 1.00 76.44 225 ASP A C 1
ATOM 1769 O O . ASP A 1 225 ? -19.737 9.512 28.943 1.00 76.44 225 ASP A O 1
ATOM 1773 N N . GLY A 1 226 ? -20.366 8.975 26.855 1.00 79.56 226 GLY A N 1
ATOM 1774 C CA . GLY A 1 226 ? -21.445 8.048 27.215 1.00 79.56 226 GLY A CA 1
ATOM 1775 C C . GLY A 1 226 ? -21.019 6.581 27.352 1.00 79.56 226 GLY A C 1
ATOM 1776 O O . GLY A 1 226 ? -21.883 5.714 27.459 1.00 79.56 226 GLY A O 1
ATOM 1777 N N . GLY A 1 227 ? -19.716 6.283 27.316 1.00 88.62 227 GLY A N 1
ATOM 1778 C CA . GLY A 1 227 ? -19.167 4.926 27.313 1.00 88.62 227 GLY A CA 1
ATOM 1779 C C . GLY A 1 227 ? -18.758 4.438 25.921 1.00 88.62 227 GLY A C 1
ATOM 1780 O O . GLY A 1 227 ? -18.649 5.213 24.965 1.00 88.62 227 GLY A O 1
ATOM 1781 N N . ALA A 1 228 ? -18.499 3.137 25.803 1.00 92.94 228 ALA A N 1
ATOM 1782 C CA . ALA A 1 228 ? -18.042 2.547 24.551 1.00 92.94 228 ALA A CA 1
ATOM 1783 C C . ALA A 1 228 ? -19.111 2.657 23.447 1.00 92.94 228 ALA A C 1
ATOM 1785 O O . ALA A 1 228 ? -20.296 2.428 23.681 1.00 92.94 228 ALA A O 1
ATOM 1786 N N . SER A 1 229 ? -18.677 2.940 22.221 1.00 96.06 229 SER A N 1
ATOM 1787 C CA . SER A 1 229 ? -19.515 3.024 21.023 1.00 96.06 229 SER A CA 1
ATOM 1788 C C . SER A 1 229 ? -18.880 2.253 19.867 1.00 96.06 229 SER A C 1
ATOM 1790 O O . SER A 1 229 ? -17.659 2.261 19.704 1.00 96.06 229 SER A O 1
ATOM 1792 N N . SER A 1 230 ? -19.698 1.595 19.045 1.00 97.94 230 SER A N 1
ATOM 1793 C CA . SER A 1 230 ? -19.218 0.851 17.876 1.00 97.94 230 SER A CA 1
ATOM 1794 C C . SER A 1 230 ? -18.714 1.781 16.770 1.00 97.94 230 SER A C 1
ATOM 1796 O O . SER A 1 230 ? -19.308 2.828 16.497 1.00 97.94 230 SER A O 1
ATOM 1798 N N . ASN A 1 231 ? -17.653 1.366 16.078 1.00 98.38 231 ASN A N 1
ATOM 1799 C CA . ASN A 1 231 ? -17.227 1.967 14.810 1.00 98.38 231 ASN A CA 1
ATOM 1800 C C . ASN A 1 231 ? -17.702 1.167 13.587 1.00 98.38 231 ASN A C 1
ATOM 1802 O O . ASN A 1 231 ? -17.630 1.666 12.464 1.00 98.38 231 ASN A O 1
ATOM 1806 N N . VAL A 1 232 ? -18.208 -0.053 13.793 1.00 98.69 232 VAL A N 1
ATOM 1807 C CA . VAL A 1 232 ? -19.064 -0.730 12.813 1.00 98.69 232 VAL A CA 1
ATOM 1808 C C . VAL A 1 232 ? -20.494 -0.283 13.091 1.00 98.69 232 VAL A C 1
ATOM 1810 O O . VAL A 1 232 ? -21.049 -0.594 14.144 1.00 98.69 232 VAL A O 1
ATOM 1813 N N . VAL A 1 233 ? -21.080 0.487 12.184 1.00 98.56 233 VAL A N 1
ATOM 1814 C CA . VAL A 1 233 ? -22.394 1.121 12.368 1.00 98.56 233 VAL A CA 1
ATOM 1815 C C . VAL A 1 233 ? -23.365 0.650 11.292 1.00 98.56 233 VAL A C 1
ATOM 1817 O O . VAL A 1 233 ? -22.947 0.234 10.217 1.00 98.56 233 VAL A O 1
ATOM 1820 N N . PHE A 1 234 ? -24.674 0.711 11.531 1.00 98.44 234 PHE A N 1
ATOM 1821 C CA . PHE A 1 234 ? -25.644 0.356 10.490 1.00 98.44 234 PHE A CA 1
ATOM 1822 C C . PHE A 1 234 ? -25.600 1.351 9.316 1.00 98.44 234 PHE A C 1
ATOM 1824 O O . PHE A 1 234 ? -25.434 0.943 8.165 1.00 98.44 234 PHE A O 1
ATOM 1831 N N . ASN A 1 235 ? -25.656 2.654 9.608 1.00 97.19 235 ASN A N 1
ATOM 1832 C CA . ASN A 1 235 ? -25.507 3.751 8.649 1.00 97.19 235 ASN A CA 1
ATOM 1833 C C . ASN A 1 235 ? -24.784 4.953 9.293 1.00 97.19 235 ASN A C 1
ATOM 1835 O O . ASN A 1 235 ? -24.570 4.968 10.505 1.00 97.19 235 ASN A O 1
ATOM 1839 N N . TYR A 1 236 ? -24.364 5.926 8.477 1.00 97.44 236 TYR A N 1
ATOM 1840 C CA . TYR A 1 236 ? -23.753 7.172 8.949 1.00 97.44 236 TYR A CA 1
ATOM 1841 C C . TYR A 1 236 ? -24.015 8.329 7.976 1.00 97.44 236 TYR A C 1
ATOM 1843 O O . TYR A 1 236 ? -24.132 8.099 6.773 1.00 97.44 236 TYR A O 1
ATOM 1851 N N . GLY A 1 237 ? -24.086 9.560 8.495 1.00 95.75 237 GLY A N 1
ATOM 1852 C CA . GLY A 1 237 ? -24.394 10.779 7.729 1.00 95.75 237 GLY A CA 1
ATOM 1853 C C . GLY A 1 237 ? -23.236 11.359 6.905 1.00 95.75 237 GLY A C 1
ATOM 1854 O O . GLY A 1 237 ? -23.417 12.367 6.233 1.00 95.75 237 GLY A O 1
ATOM 1855 N N . HIS A 1 238 ? -22.058 10.732 6.933 1.00 95.69 238 HIS A N 1
ATOM 1856 C CA . HIS A 1 238 ? -20.866 11.146 6.183 1.00 95.69 238 HIS A CA 1
ATOM 1857 C C . HIS A 1 238 ? -20.259 9.946 5.454 1.00 95.69 238 HIS A C 1
ATOM 1859 O O . HIS A 1 238 ? -20.364 8.815 5.929 1.00 95.69 238 HIS A O 1
ATOM 1865 N N . CYS A 1 239 ? -19.615 10.171 4.310 1.00 95.94 239 CYS A N 1
ATOM 1866 C CA . CYS A 1 239 ? -19.023 9.103 3.508 1.00 95.94 239 CYS A CA 1
ATOM 1867 C C . CYS A 1 239 ? -17.749 9.583 2.813 1.00 95.94 239 CYS A C 1
ATOM 1869 O O . CYS A 1 239 ? -17.795 10.498 1.995 1.00 95.94 239 CYS A O 1
ATOM 1871 N N . THR A 1 240 ? -16.635 8.902 3.079 1.00 96.69 240 THR A N 1
ATOM 1872 C CA . THR A 1 240 ? -15.346 9.167 2.427 1.00 96.69 240 THR A CA 1
ATOM 1873 C C . THR A 1 240 ? -15.099 8.182 1.292 1.00 96.69 240 THR A C 1
ATOM 1875 O O . THR A 1 240 ? -14.781 8.576 0.172 1.00 96.69 240 THR A O 1
ATOM 1878 N N . ILE A 1 241 ? -15.276 6.884 1.568 1.00 98.12 241 ILE A N 1
ATOM 1879 C CA . ILE A 1 241 ? -15.140 5.819 0.572 1.00 98.12 241 ILE A CA 1
ATOM 1880 C C . ILE A 1 241 ? -16.516 5.195 0.336 1.00 98.12 241 ILE A C 1
ATOM 1882 O O . ILE A 1 241 ? -17.060 4.555 1.244 1.00 98.12 241 ILE A O 1
ATOM 1886 N N . PRO A 1 242 ? -17.096 5.350 -0.866 1.00 97.56 242 PRO A N 1
ATOM 1887 C CA . PRO A 1 242 ? -18.406 4.799 -1.164 1.00 97.56 242 PRO A CA 1
ATOM 1888 C C . PRO A 1 242 ? -18.365 3.271 -1.185 1.00 97.56 242 PRO A C 1
ATOM 1890 O O . PRO A 1 242 ? -17.384 2.663 -1.612 1.00 97.56 242 PRO A O 1
ATOM 1893 N N . ARG A 1 243 ? -19.489 2.642 -0.823 1.00 96.88 243 ARG A N 1
ATOM 1894 C CA . ARG A 1 243 ? -19.652 1.175 -0.773 1.00 96.88 243 ARG A CA 1
ATOM 1895 C C . ARG A 1 243 ? -19.210 0.428 -2.041 1.00 96.88 243 ARG A C 1
ATOM 1897 O O . ARG A 1 243 ? -18.839 -0.732 -1.963 1.00 96.88 243 ARG A O 1
ATOM 1904 N N . HIS A 1 244 ? -19.256 1.076 -3.206 1.00 97.19 244 HIS A N 1
ATOM 1905 C CA . HIS A 1 244 ? -18.885 0.493 -4.501 1.00 97.19 244 HIS A CA 1
ATOM 1906 C C . HIS A 1 244 ? -17.382 0.203 -4.597 1.00 97.19 244 HIS A C 1
ATOM 1908 O O . HIS A 1 244 ? -16.964 -0.634 -5.387 1.00 97.19 244 HIS A O 1
ATOM 1914 N N . LEU A 1 245 ? -16.584 0.877 -3.767 1.00 97.94 245 LEU A N 1
ATOM 1915 C CA . LEU A 1 245 ? -15.145 0.693 -3.660 1.00 97.94 245 LEU A CA 1
ATOM 1916 C C . LEU A 1 245 ? -14.747 -0.158 -2.442 1.00 97.94 245 LEU A C 1
ATOM 1918 O O . LEU A 1 245 ? -13.561 -0.229 -2.113 1.00 97.94 245 LEU A O 1
ATOM 1922 N N . ARG A 1 246 ? -15.706 -0.820 -1.776 1.00 97.19 246 ARG A N 1
ATOM 1923 C CA . ARG A 1 246 ? -15.420 -1.729 -0.658 1.00 97.19 246 ARG A CA 1
ATOM 1924 C C . ARG A 1 246 ? -14.508 -2.870 -1.105 1.00 97.19 246 ARG A C 1
ATOM 1926 O O . ARG A 1 246 ? -14.663 -3.416 -2.199 1.00 97.19 246 ARG A O 1
ATOM 1933 N N . ASP A 1 247 ? -13.569 -3.224 -0.242 1.00 98.62 247 ASP A N 1
ATOM 1934 C CA . ASP A 1 247 ? -12.647 -4.330 -0.473 1.00 98.62 247 ASP A CA 1
ATOM 1935 C C . ASP A 1 247 ? -12.407 -5.080 0.842 1.00 98.62 247 ASP A C 1
ATOM 1937 O O . ASP A 1 247 ? -13.300 -5.801 1.270 1.00 98.62 247 ASP A O 1
ATOM 1941 N N . ILE A 1 248 ? -11.286 -4.883 1.534 1.00 98.88 248 ILE A N 1
ATOM 1942 C CA . ILE A 1 248 ? -11.019 -5.550 2.812 1.00 98.88 248 ILE A CA 1
ATOM 1943 C C . ILE A 1 248 ? -11.176 -4.556 3.962 1.00 98.88 248 ILE A C 1
ATOM 1945 O O . ILE A 1 248 ? -10.610 -3.461 3.925 1.00 98.88 248 ILE A O 1
ATOM 1949 N N . VAL A 1 249 ? -11.887 -4.963 5.013 1.00 98.88 249 VAL A N 1
ATOM 1950 C CA . VAL A 1 249 ? -11.934 -4.247 6.294 1.00 98.88 249 VAL A CA 1
ATOM 1951 C C . VAL A 1 249 ? -11.305 -5.109 7.380 1.00 98.88 249 VAL A C 1
ATOM 1953 O O . VAL A 1 249 ? -11.597 -6.299 7.479 1.00 98.88 249 VAL A O 1
ATOM 1956 N N . VAL A 1 250 ? -10.440 -4.510 8.195 1.00 98.88 250 VAL A N 1
ATOM 1957 C CA . VAL A 1 250 ? -9.749 -5.185 9.299 1.00 98.88 250 VAL A CA 1
ATOM 1958 C C . VAL A 1 250 ? -10.065 -4.476 10.605 1.00 98.88 250 VAL A C 1
ATOM 1960 O O . VAL A 1 250 ? -9.873 -3.264 10.709 1.00 98.88 250 VAL A O 1
ATOM 1963 N N . THR A 1 251 ? -10.494 -5.241 11.603 1.00 98.75 251 THR A N 1
ATOM 1964 C CA . THR A 1 251 ? -10.535 -4.814 13.006 1.00 98.75 251 THR A CA 1
ATOM 1965 C C . THR A 1 251 ? -9.559 -5.658 13.820 1.00 98.75 251 THR A C 1
ATOM 1967 O O . THR A 1 251 ? -8.969 -6.618 13.325 1.00 98.75 251 THR A O 1
ATOM 1970 N N . GLU A 1 252 ? -9.389 -5.335 15.099 1.00 97.44 252 GLU A N 1
ATOM 1971 C CA . GLU A 1 252 ? -8.637 -6.173 16.038 1.00 97.44 252 GLU A CA 1
ATOM 1972 C C . GLU A 1 252 ? -9.225 -7.584 16.222 1.00 97.44 252 GLU A C 1
ATOM 1974 O O . GLU A 1 252 ? -8.547 -8.452 16.770 1.00 97.44 252 GLU A O 1
ATOM 1979 N N . TYR A 1 253 ? -10.457 -7.820 15.760 1.00 98.25 253 TYR A N 1
ATOM 1980 C CA . TYR A 1 253 ? -11.156 -9.095 15.895 1.00 98.25 253 TYR A CA 1
ATOM 1981 C C . TYR A 1 253 ? -11.113 -9.965 14.638 1.00 98.25 253 TYR A C 1
ATOM 1983 O O . TYR A 1 253 ? -11.347 -11.168 14.722 1.00 98.25 253 TYR A O 1
ATOM 1991 N N . GLY A 1 254 ? -10.788 -9.401 13.473 1.00 97.94 254 GLY A N 1
ATOM 1992 C CA . GLY A 1 254 ? -10.704 -10.191 12.254 1.00 97.94 254 GLY A CA 1
ATOM 1993 C C . GLY A 1 254 ? -10.686 -9.378 10.971 1.00 97.94 254 GLY A C 1
ATOM 1994 O O . GLY A 1 254 ? -10.505 -8.159 10.960 1.00 97.94 254 GLY A O 1
ATOM 1995 N N . VAL A 1 255 ? -10.875 -10.098 9.868 1.00 98.75 255 VAL A N 1
ATOM 1996 C CA . VAL A 1 255 ? -10.829 -9.571 8.505 1.00 98.75 255 VAL A CA 1
ATOM 1997 C C . VAL A 1 255 ? -12.151 -9.873 7.811 1.00 98.75 255 VAL A C 1
ATOM 1999 O O . VAL A 1 255 ? -12.575 -11.024 7.761 1.00 98.75 255 VAL A O 1
ATOM 2002 N N . ALA A 1 256 ? -12.778 -8.850 7.240 1.00 98.75 256 ALA A N 1
ATOM 2003 C CA . ALA A 1 256 ? -13.934 -8.986 6.368 1.00 98.75 256 ALA A CA 1
ATOM 2004 C C . ALA A 1 256 ? -13.516 -8.699 4.920 1.00 98.75 256 ALA A C 1
ATOM 2006 O O . ALA A 1 256 ? -13.175 -7.565 4.581 1.00 98.75 256 ALA A O 1
ATOM 2007 N N . ASP A 1 257 ? -13.550 -9.724 4.065 1.00 98.62 257 ASP A N 1
ATOM 2008 C CA . ASP A 1 257 ? -13.409 -9.566 2.613 1.00 98.62 257 ASP A CA 1
ATOM 2009 C C . ASP A 1 257 ? -14.783 -9.245 2.006 1.00 98.62 257 ASP A C 1
ATOM 2011 O O . ASP A 1 257 ? -15.710 -10.050 2.095 1.00 98.62 257 ASP A O 1
ATOM 2015 N N . LEU A 1 258 ? -14.938 -8.049 1.441 1.00 98.75 258 LEU A N 1
ATOM 2016 C CA . LEU A 1 258 ? -16.216 -7.491 0.987 1.00 98.75 258 LEU A CA 1
ATOM 2017 C C . LEU A 1 258 ? -16.304 -7.359 -0.536 1.00 98.75 258 LEU A C 1
ATOM 2019 O O . LEU A 1 258 ? -17.382 -7.061 -1.069 1.00 98.75 258 LEU A O 1
ATOM 2023 N N . ARG A 1 259 ? -15.187 -7.538 -1.251 1.00 97.12 259 ARG A N 1
ATOM 2024 C CA . ARG A 1 259 ? -15.154 -7.341 -2.701 1.00 97.12 259 ARG A CA 1
ATOM 2025 C C . ARG A 1 259 ? -16.008 -8.409 -3.382 1.00 97.12 259 ARG A C 1
ATOM 2027 O O . ARG A 1 259 ? -15.952 -9.589 -3.037 1.00 97.12 259 ARG A O 1
ATOM 2034 N N . SER A 1 260 ? -16.818 -7.974 -4.346 1.00 95.88 260 SER A N 1
ATOM 2035 C CA . SER A 1 260 ? -17.720 -8.840 -5.124 1.00 95.88 260 SER A CA 1
ATOM 2036 C C . SER A 1 260 ? -18.770 -9.599 -4.298 1.00 95.88 260 SER A C 1
ATOM 2038 O O . SER A 1 260 ? -19.330 -10.582 -4.772 1.00 95.88 260 SER A O 1
ATOM 2040 N N . GLN A 1 261 ? -19.055 -9.155 -3.073 1.00 98.44 261 GLN A N 1
ATOM 2041 C CA . GLN A 1 261 ? -20.085 -9.755 -2.222 1.00 98.44 261 GLN A CA 1
ATOM 2042 C C . GLN A 1 261 ? -21.427 -9.043 -2.369 1.00 98.44 261 GLN A C 1
ATOM 2044 O O . GLN A 1 261 ? -21.472 -7.851 -2.692 1.00 98.44 261 GLN A O 1
ATOM 2049 N N . SER A 1 262 ? -22.517 -9.755 -2.073 1.00 97.94 262 SER A N 1
ATOM 2050 C CA . SER A 1 262 ? -23.846 -9.154 -1.926 1.00 97.94 262 SER A CA 1
ATOM 2051 C C . SER A 1 262 ? -23.908 -8.260 -0.683 1.00 97.94 262 SER A C 1
ATOM 2053 O O . SER A 1 262 ? -23.109 -8.397 0.243 1.00 97.94 262 SER A O 1
ATOM 2055 N N . ASP A 1 263 ? -24.870 -7.339 -0.633 1.00 97.50 263 ASP A N 1
ATOM 2056 C CA . ASP A 1 263 ? -25.021 -6.450 0.528 1.00 97.50 263 ASP A CA 1
ATOM 2057 C C . ASP A 1 263 ? -25.334 -7.197 1.824 1.00 97.50 263 ASP A C 1
ATOM 2059 O O . ASP A 1 263 ? -24.839 -6.808 2.880 1.00 97.50 263 ASP A O 1
ATOM 2063 N N . ALA A 1 264 ? -26.103 -8.284 1.736 1.00 98.38 264 ALA A N 1
ATOM 2064 C CA . ALA A 1 264 ? -26.389 -9.137 2.883 1.00 98.38 264 ALA A CA 1
ATOM 2065 C C . ALA A 1 264 ? -25.110 -9.785 3.422 1.00 98.38 264 ALA A C 1
ATOM 2067 O O . ALA A 1 264 ? -24.857 -9.762 4.624 1.00 98.38 264 ALA A O 1
ATOM 2068 N N . GLU A 1 265 ? -24.268 -10.304 2.531 1.00 98.69 265 GLU A N 1
ATOM 2069 C CA . GLU A 1 265 ? -23.017 -10.950 2.914 1.00 98.69 265 GLU A CA 1
ATOM 2070 C C . GLU A 1 265 ? -22.003 -9.950 3.486 1.00 98.69 265 GLU A C 1
ATOM 2072 O O . GLU A 1 265 ? -21.319 -10.240 4.467 1.00 98.69 265 GLU A O 1
ATOM 2077 N N . VAL A 1 266 ? -21.958 -8.728 2.948 1.00 98.81 266 VAL A N 1
ATOM 2078 C CA . VAL A 1 266 ? -21.146 -7.646 3.519 1.00 98.81 266 VAL A CA 1
ATOM 2079 C C . VAL A 1 266 ? -21.589 -7.284 4.930 1.00 98.81 266 VAL A C 1
ATOM 2081 O O . VAL A 1 266 ? -20.741 -7.196 5.818 1.00 98.81 266 VAL A O 1
ATOM 2084 N N . ALA A 1 267 ? -22.894 -7.123 5.162 1.00 98.81 267 ALA A N 1
ATOM 2085 C CA . ALA A 1 267 ? -23.410 -6.825 6.493 1.00 98.81 267 ALA A CA 1
ATOM 2086 C C . ALA A 1 267 ? -23.058 -7.942 7.491 1.00 98.81 267 ALA A C 1
ATOM 2088 O O . ALA A 1 267 ? -22.541 -7.655 8.570 1.00 98.81 267 ALA A O 1
ATOM 2089 N N . LYS A 1 268 ? -23.243 -9.214 7.107 1.00 98.88 268 LYS A N 1
ATOM 2090 C CA . LYS A 1 268 ? -22.878 -10.381 7.929 1.00 98.88 268 LYS A CA 1
ATOM 2091 C C . LYS A 1 268 ? -21.394 -10.386 8.294 1.00 98.88 268 LYS A C 1
ATOM 2093 O O . LYS A 1 268 ? -21.058 -10.506 9.471 1.00 98.88 268 LYS A O 1
ATOM 2098 N N . ARG A 1 269 ? -20.501 -10.198 7.315 1.00 98.88 269 ARG A N 1
ATOM 2099 C CA . ARG A 1 269 ? -19.042 -10.197 7.542 1.00 98.88 269 ARG A CA 1
ATOM 2100 C C . ARG A 1 269 ? -18.583 -9.033 8.411 1.00 98.88 269 ARG A C 1
ATOM 2102 O O . ARG A 1 269 ? -17.729 -9.221 9.270 1.00 98.88 269 ARG A O 1
ATOM 2109 N N . LEU A 1 270 ? -19.168 -7.849 8.233 1.00 98.94 270 LEU A N 1
ATOM 2110 C CA . LEU A 1 270 ? -18.868 -6.692 9.077 1.00 98.94 270 LEU A CA 1
ATOM 2111 C C . LEU A 1 270 ? -19.346 -6.890 10.520 1.00 98.94 270 LEU A C 1
ATOM 2113 O O . LEU A 1 270 ? -18.608 -6.563 11.446 1.00 98.94 270 LEU A O 1
ATOM 2117 N N . ILE A 1 271 ? -20.527 -7.483 10.728 1.00 98.88 271 ILE A N 1
ATOM 2118 C CA . ILE A 1 271 ? -21.000 -7.876 12.067 1.00 98.88 271 ILE A CA 1
ATOM 2119 C C . ILE A 1 271 ? -20.032 -8.887 12.701 1.00 98.88 271 ILE A C 1
ATOM 2121 O O . ILE A 1 271 ? -19.692 -8.754 13.876 1.00 98.88 271 ILE A O 1
ATOM 2125 N N . CYS A 1 272 ? -19.522 -9.850 11.928 1.00 98.88 272 CYS A N 1
ATOM 2126 C CA . CYS A 1 272 ? -18.583 -10.869 12.413 1.00 98.88 272 CYS A CA 1
ATOM 2127 C C . CYS A 1 272 ? -17.243 -10.307 12.917 1.00 98.88 272 CYS A C 1
ATOM 2129 O O . CYS A 1 272 ? -16.588 -10.964 13.721 1.00 98.88 272 CYS A O 1
ATOM 2131 N N . ILE A 1 273 ? -16.845 -9.105 12.489 1.00 98.75 273 ILE A N 1
ATOM 2132 C CA . ILE A 1 273 ? -15.624 -8.425 12.960 1.00 98.75 273 ILE A CA 1
ATOM 2133 C C . ILE A 1 273 ? -15.917 -7.215 13.866 1.00 98.75 273 ILE A C 1
ATOM 2135 O O . ILE A 1 273 ? -14.994 -6.502 14.265 1.00 98.75 273 ILE A O 1
ATOM 2139 N N . ALA A 1 274 ? -17.188 -6.964 14.189 1.00 98.81 274 ALA A N 1
ATOM 2140 C CA . ALA A 1 274 ? -17.593 -5.945 15.150 1.00 98.81 274 ALA A CA 1
ATOM 2141 C C . ALA A 1 274 ? -17.337 -6.412 16.591 1.00 98.81 274 ALA A C 1
ATOM 2143 O O . ALA A 1 274 ? -17.229 -7.608 16.863 1.00 98.81 274 ALA A O 1
ATOM 2144 N N . ASP A 1 275 ? -17.278 -5.458 17.521 1.00 98.50 275 ASP A N 1
ATOM 2145 C CA . ASP A 1 275 ? -17.207 -5.756 18.951 1.00 98.50 275 ASP A CA 1
ATOM 2146 C C . ASP A 1 275 ? -18.517 -6.412 19.421 1.00 98.50 275 ASP A C 1
ATOM 2148 O O . ASP A 1 275 ? -19.614 -5.911 19.141 1.00 98.50 275 ASP A O 1
ATOM 2152 N N . SER A 1 276 ? -18.416 -7.532 20.139 1.00 98.38 276 SER A N 1
ATOM 2153 C CA . SER A 1 276 ? -19.569 -8.352 20.527 1.00 98.38 276 SER A CA 1
ATOM 2154 C C . SER A 1 276 ? -20.565 -7.627 21.429 1.00 98.38 276 SER A C 1
ATOM 2156 O O . SER A 1 276 ? -21.735 -8.003 21.451 1.00 98.38 276 SER A O 1
ATOM 2158 N N . ARG A 1 277 ? -20.163 -6.530 22.088 1.00 97.56 277 ARG A N 1
ATOM 2159 C CA . ARG A 1 277 ? -21.087 -5.662 22.837 1.00 97.56 277 ARG A CA 1
ATOM 2160 C C . ARG A 1 277 ? -22.154 -5.009 21.949 1.00 97.56 277 ARG A C 1
ATOM 2162 O O . ARG A 1 277 ? -23.216 -4.661 22.453 1.00 97.56 277 ARG A O 1
ATOM 2169 N N . PHE A 1 278 ? -21.897 -4.847 20.647 1.00 98.44 278 PHE A N 1
ATOM 2170 C CA . PHE A 1 278 ? -22.792 -4.144 19.711 1.00 98.44 278 PHE A CA 1
ATOM 2171 C C . PHE A 1 278 ? -23.354 -5.035 18.595 1.00 98.44 278 PHE A C 1
ATOM 2173 O O . PHE A 1 278 ? -24.271 -4.632 17.881 1.00 98.44 278 PHE A O 1
ATOM 2180 N N . GLN A 1 279 ? -22.836 -6.255 18.455 1.00 98.62 279 GLN A N 1
ATOM 2181 C CA . GLN A 1 279 ? -23.220 -7.219 17.423 1.00 98.62 279 GLN A CA 1
ATOM 2182 C C . GLN A 1 279 ? -24.729 -7.508 17.370 1.00 98.62 27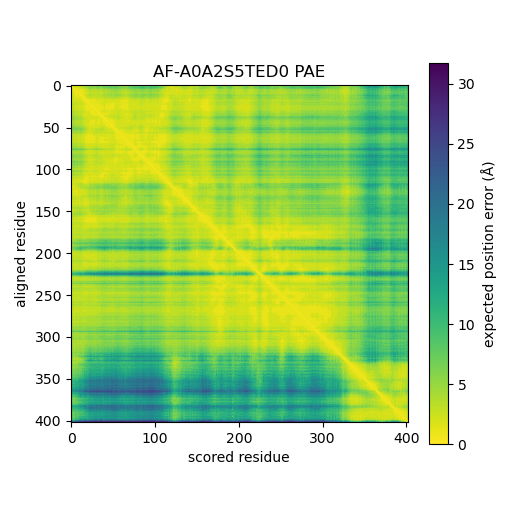9 GLN A C 1
ATOM 2184 O O . GLN A 1 279 ? -25.314 -7.497 16.287 1.00 98.62 279 GLN A O 1
ATOM 2189 N N . ALA A 1 280 ? -25.368 -7.723 18.525 1.00 98.25 280 ALA A N 1
ATOM 2190 C CA . ALA A 1 280 ? -26.800 -8.021 18.596 1.00 98.25 280 ALA A CA 1
ATOM 2191 C C . ALA A 1 280 ? -27.659 -6.863 18.059 1.00 98.25 280 ALA A C 1
ATOM 2193 O O . ALA A 1 280 ? -28.523 -7.080 17.213 1.00 98.25 280 ALA A O 1
ATOM 2194 N N . GLY A 1 281 ? -27.365 -5.627 18.478 1.00 98.44 281 GLY A N 1
ATOM 2195 C CA . GLY A 1 281 ? -28.089 -4.442 18.009 1.00 98.44 281 GLY A CA 1
ATOM 2196 C C . GLY A 1 281 ? -27.865 -4.150 16.522 1.00 98.44 281 GLY A C 1
ATOM 2197 O O . GLY A 1 281 ? -28.784 -3.717 15.831 1.00 98.44 281 GLY A O 1
ATOM 2198 N N . LEU A 1 282 ? -26.665 -4.426 15.999 1.00 98.69 282 LEU A N 1
ATOM 2199 C CA . LEU A 1 282 ? -26.380 -4.327 14.563 1.00 98.69 282 LEU A CA 1
ATOM 2200 C C . LEU A 1 282 ? -27.182 -5.350 13.750 1.00 98.69 282 LEU A C 1
ATOM 2202 O O . LEU A 1 282 ? -27.740 -4.999 12.708 1.00 98.69 282 LEU A O 1
ATOM 2206 N N . LEU A 1 283 ? -27.255 -6.596 14.226 1.00 98.75 283 LEU A N 1
ATOM 2207 C CA . LEU A 1 283 ? -28.040 -7.645 13.582 1.00 98.75 283 LEU A CA 1
ATOM 2208 C C . LEU A 1 283 ? -29.536 -7.311 13.595 1.00 98.75 283 LEU A C 1
ATOM 2210 O O . LEU A 1 283 ? -30.183 -7.409 12.556 1.00 98.75 283 LEU A O 1
ATOM 2214 N N . GLU A 1 284 ? -30.070 -6.857 14.729 1.00 98.56 284 GLU A N 1
ATOM 2215 C CA . GLU A 1 284 ? -31.474 -6.451 14.848 1.00 98.56 284 GLU A CA 1
ATOM 2216 C C . GLU A 1 284 ? -31.832 -5.355 13.831 1.00 98.56 284 GLU A C 1
ATOM 2218 O O . GLU A 1 284 ? -32.81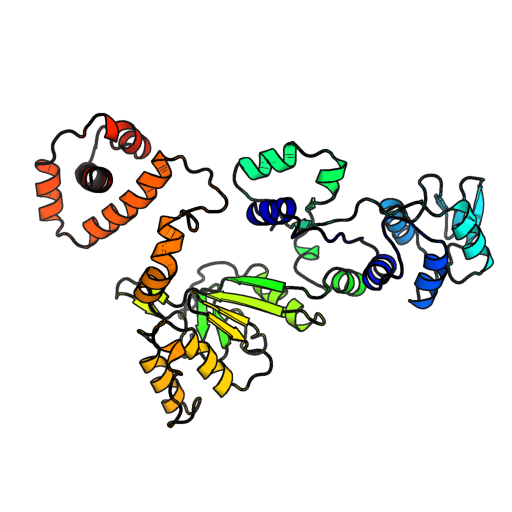4 -5.479 13.096 1.00 98.56 284 GLU A O 1
ATOM 2223 N N . GLN A 1 285 ? -30.996 -4.316 13.720 1.00 98.56 285 GLN A N 1
ATOM 2224 C CA . GLN A 1 285 ? -31.182 -3.247 12.733 1.00 98.56 285 GLN A CA 1
ATOM 2225 C C . GLN A 1 285 ? -31.140 -3.779 11.295 1.00 98.56 285 GLN A C 1
ATOM 2227 O O . GLN A 1 285 ? -31.976 -3.403 10.470 1.00 98.56 285 GLN A O 1
ATOM 2232 N N . ALA A 1 286 ? -30.197 -4.674 10.991 1.00 98.50 286 ALA A N 1
ATOM 2233 C CA . ALA A 1 286 ? -30.049 -5.256 9.662 1.00 98.50 286 ALA A CA 1
ATOM 2234 C C . ALA A 1 286 ? -31.236 -6.153 9.271 1.00 98.50 286 ALA A C 1
ATOM 2236 O O . ALA A 1 286 ? -31.712 -6.057 8.138 1.00 98.50 286 ALA A O 1
ATOM 2237 N N . VAL A 1 287 ? -31.744 -6.976 10.193 1.00 98.56 287 VAL A N 1
ATOM 2238 C CA . VAL A 1 287 ? -32.933 -7.818 9.977 1.00 98.56 287 VAL A CA 1
ATOM 2239 C C . VAL A 1 287 ? -34.176 -6.953 9.798 1.00 98.56 287 VAL A C 1
ATOM 2241 O O . VAL A 1 287 ? -34.901 -7.119 8.818 1.00 98.56 287 VAL A O 1
ATOM 2244 N N . LYS A 1 288 ? -34.387 -5.965 10.678 1.00 98.38 288 LYS A N 1
ATOM 2245 C CA . LYS A 1 288 ? -35.518 -5.027 10.587 1.00 98.38 288 LYS A CA 1
ATOM 2246 C C . LYS A 1 288 ? -35.550 -4.279 9.251 1.00 98.38 288 LYS A C 1
ATOM 2248 O O . LYS A 1 288 ? -36.623 -4.010 8.723 1.00 98.38 288 LYS A O 1
ATOM 2253 N N . ALA A 1 289 ? -34.383 -3.956 8.696 1.00 97.88 289 ALA A N 1
ATOM 2254 C CA . ALA A 1 289 ? -34.248 -3.280 7.407 1.00 97.88 289 ALA A CA 1
ATOM 2255 C C . ALA A 1 289 ? -34.240 -4.226 6.187 1.00 97.88 289 ALA A C 1
ATOM 2257 O O . ALA A 1 289 ? -33.995 -3.766 5.070 1.00 97.88 289 ALA A O 1
ATOM 2258 N N . GLY A 1 290 ? -34.440 -5.537 6.376 1.00 97.62 290 GLY A N 1
ATOM 2259 C CA . GLY A 1 290 ? -34.417 -6.529 5.296 1.00 97.62 290 GLY A CA 1
ATOM 2260 C C . GLY A 1 290 ? -33.045 -6.707 4.635 1.00 97.62 290 GLY A C 1
ATOM 2261 O O . GLY A 1 290 ? -32.962 -7.119 3.480 1.00 97.62 290 GLY A O 1
ATOM 2262 N N . LYS A 1 291 ? -31.955 -6.353 5.329 1.00 97.25 291 LYS A N 1
ATOM 2263 C CA . LYS A 1 291 ? -30.574 -6.510 4.837 1.00 97.25 291 LYS A CA 1
ATOM 2264 C C . LYS A 1 291 ? -29.978 -7.873 5.163 1.00 97.25 291 LYS A C 1
ATOM 2266 O O . LYS A 1 291 ? -29.065 -8.298 4.467 1.00 97.25 291 LYS A O 1
ATOM 2271 N N . ILE A 1 292 ? -30.483 -8.538 6.197 1.00 98.31 292 ILE A N 1
ATOM 2272 C CA . ILE A 1 292 ? -30.110 -9.897 6.597 1.00 98.31 292 ILE A CA 1
ATOM 2273 C C . ILE A 1 292 ? -31.400 -10.685 6.843 1.00 98.31 292 ILE A C 1
ATOM 2275 O O . ILE A 1 292 ? -32.378 -10.132 7.344 1.00 98.31 292 ILE A O 1
ATOM 2279 N N . GLU A 1 293 ? -31.419 -11.964 6.476 1.00 97.88 293 GLU A N 1
ATOM 2280 C CA . GLU A 1 293 ? -32.547 -12.856 6.727 1.00 97.88 293 GLU A CA 1
ATOM 2281 C C . GLU A 1 293 ? -32.778 -13.094 8.231 1.00 97.88 293 GLU A C 1
ATOM 2283 O O . GLU A 1 293 ? -31.834 -13.276 8.996 1.00 97.88 293 GLU A O 1
ATOM 2288 N N . ALA A 1 294 ? -34.043 -13.137 8.665 1.00 95.38 294 ALA A N 1
ATOM 2289 C CA . ALA A 1 294 ? -34.407 -13.193 10.087 1.00 95.38 294 ALA A CA 1
ATOM 2290 C C . ALA A 1 294 ? -33.891 -14.438 10.839 1.00 95.38 294 ALA A C 1
ATOM 2292 O O . ALA A 1 294 ? -33.752 -14.403 12.057 1.00 95.38 294 ALA A O 1
ATOM 2293 N N . GLY A 1 295 ? -33.610 -15.533 10.125 1.00 96.19 295 GLY A N 1
ATOM 2294 C CA . GLY A 1 295 ? -33.073 -16.768 10.704 1.00 96.19 295 GLY A CA 1
ATOM 2295 C C . GLY A 1 295 ? -31.547 -16.803 10.828 1.00 96.19 295 GLY A C 1
ATOM 2296 O O . GLY A 1 295 ? -31.015 -17.742 11.419 1.00 96.19 295 GLY A O 1
ATOM 2297 N N . TRP A 1 296 ? -30.830 -15.823 10.270 1.00 98.38 296 TRP A N 1
ATOM 2298 C CA . TRP A 1 296 ? -29.373 -15.810 10.343 1.00 98.38 296 TRP A CA 1
ATOM 2299 C C . TRP A 1 296 ? -28.905 -15.494 11.759 1.00 98.38 296 TRP A C 1
ATOM 2301 O O . TRP A 1 296 ? -29.375 -14.555 12.401 1.00 98.38 296 TRP A O 1
ATOM 2311 N N . GLN A 1 297 ? -27.923 -16.257 12.226 1.00 98.00 297 GLN A N 1
ATOM 2312 C CA . GLN A 1 297 ? -27.283 -16.034 13.510 1.00 98.00 297 GLN A CA 1
ATOM 2313 C C . GLN A 1 297 ? -25.798 -15.773 13.308 1.00 98.00 297 GLN A C 1
ATOM 2315 O O . GLN A 1 297 ? -25.159 -16.374 12.446 1.00 98.00 297 GLN A O 1
ATOM 2320 N N . ILE A 1 298 ? -25.237 -14.922 14.163 1.00 98.38 298 ILE A N 1
ATOM 2321 C CA . ILE A 1 298 ? -23.797 -14.653 14.187 1.00 98.38 298 ILE A CA 1
ATOM 2322 C C . ILE A 1 298 ? -23.064 -15.976 14.464 1.00 98.38 298 ILE A C 1
ATOM 2324 O O . ILE A 1 298 ? -23.431 -16.638 15.436 1.00 98.38 298 ILE A O 1
ATOM 2328 N N . PRO A 1 299 ? -22.061 -16.389 13.674 1.00 98.25 299 PRO A N 1
ATOM 2329 C CA . PRO A 1 299 ? -21.291 -17.606 13.938 1.00 98.25 299 PRO A CA 1
ATOM 2330 C C . PRO A 1 299 ? -20.642 -17.591 15.327 1.00 98.25 299 PRO A C 1
ATOM 2332 O O . PRO A 1 299 ? -20.276 -16.527 15.830 1.00 98.25 299 PRO A O 1
ATOM 2335 N N . ALA A 1 300 ? -20.527 -18.753 15.974 1.00 97.50 300 ALA A N 1
ATOM 2336 C CA . ALA A 1 300 ? -20.076 -18.854 17.366 1.00 97.50 300 ALA A CA 1
ATOM 2337 C C . ALA A 1 300 ? -18.659 -18.291 17.566 1.00 97.50 300 ALA A C 1
ATOM 2339 O O . ALA A 1 300 ? -18.394 -17.606 18.552 1.00 97.50 300 ALA A O 1
ATOM 2340 N N . GLU A 1 301 ? -17.784 -18.506 16.588 1.00 96.81 301 GLU A N 1
ATOM 2341 C CA . GLU A 1 301 ? -16.414 -18.005 16.530 1.00 96.81 301 GLU A CA 1
ATOM 2342 C C . GLU A 1 301 ? -16.314 -16.470 16.515 1.00 96.81 301 GLU A C 1
ATOM 2344 O O . GLU A 1 301 ? -15.269 -15.926 16.862 1.00 96.81 301 GLU A O 1
ATOM 2349 N N . CYS A 1 302 ? -17.394 -15.766 16.166 1.00 97.81 302 CYS A N 1
ATOM 2350 C CA . CYS A 1 302 ? -17.443 -14.304 16.114 1.00 97.81 302 CYS A CA 1
ATOM 2351 C C . CYS A 1 302 ? -18.080 -13.669 17.361 1.00 97.81 302 CYS A C 1
ATOM 2353 O O . CYS A 1 302 ? -18.126 -12.444 17.452 1.00 97.81 302 CYS A O 1
ATOM 2355 N N . ARG A 1 303 ? -18.609 -14.465 18.303 1.00 96.62 303 ARG A N 1
ATOM 2356 C CA . ARG A 1 303 ? -19.394 -13.971 19.456 1.00 96.62 303 ARG A CA 1
ATOM 2357 C C . ARG A 1 303 ? -18.553 -13.584 20.680 1.00 96.62 303 ARG A C 1
ATOM 2359 O O . ARG A 1 303 ? -19.119 -13.137 21.673 1.00 96.62 303 ARG A O 1
ATOM 2366 N N . ASP A 1 304 ? -17.232 -13.748 20.622 1.00 97.12 304 ASP A N 1
ATOM 2367 C CA . ASP A 1 304 ? -16.295 -13.385 21.702 1.00 97.12 304 ASP A CA 1
ATOM 2368 C C . ASP A 1 304 ? -15.311 -12.276 21.275 1.00 97.12 304 ASP A C 1
ATOM 2370 O O . ASP A 1 304 ? -14.162 -12.207 21.712 1.00 97.12 304 ASP A O 1
ATOM 2374 N N . ASN A 1 305 ? -15.769 -11.368 20.414 1.00 97.94 305 ASN A N 1
ATOM 2375 C CA . ASN A 1 305 ? -15.015 -10.207 19.957 1.00 97.94 305 ASN A CA 1
ATOM 2376 C C . ASN A 1 305 ? -15.035 -9.101 21.020 1.00 97.94 305 ASN A C 1
ATOM 2378 O O . ASN A 1 305 ? -15.745 -8.102 20.893 1.00 97.94 305 ASN A O 1
ATOM 2382 N N . THR A 1 306 ? -14.277 -9.285 22.101 1.00 97.12 306 THR A N 1
ATOM 2383 C CA . THR A 1 306 ? -14.204 -8.323 23.213 1.00 97.12 306 THR A CA 1
ATOM 2384 C C . THR A 1 306 ? -12.761 -7.966 23.579 1.00 97.12 306 THR A C 1
ATOM 2386 O O . THR A 1 306 ? -11.856 -8.788 23.384 1.00 97.12 306 THR A O 1
ATOM 2389 N N . PRO A 1 307 ? -12.510 -6.788 24.193 1.00 95.06 307 PRO A N 1
ATOM 2390 C CA . PRO A 1 307 ? -11.175 -6.448 24.687 1.00 95.06 307 PRO A CA 1
ATOM 2391 C C . PRO A 1 307 ? -10.639 -7.491 25.679 1.00 95.06 307 PRO A C 1
ATOM 2393 O O . PRO A 1 307 ? -9.479 -7.886 25.598 1.00 95.06 307 PRO A O 1
ATOM 2396 N N . ALA A 1 308 ? -11.511 -8.018 26.546 1.00 96.00 308 ALA A N 1
ATOM 2397 C CA . ALA A 1 308 ? -11.168 -9.064 27.507 1.00 96.00 308 ALA A CA 1
ATOM 2398 C C . ALA A 1 308 ? -10.736 -10.378 26.830 1.00 96.00 308 ALA A C 1
ATOM 2400 O O . ALA A 1 308 ? -9.832 -11.055 27.322 1.00 96.00 308 ALA A O 1
ATOM 2401 N N . SER A 1 309 ? -11.347 -10.737 25.696 1.00 96.38 309 SER A N 1
ATOM 2402 C CA . SER A 1 309 ? -10.933 -11.908 24.919 1.00 96.38 309 SER A CA 1
ATOM 2403 C C . SER A 1 309 ? -9.549 -11.720 24.301 1.00 96.38 309 SER A C 1
ATOM 2405 O O . SER A 1 309 ? -8.695 -12.601 24.423 1.00 96.38 309 SER A O 1
ATOM 2407 N N . LEU A 1 310 ? -9.272 -10.544 23.724 1.00 94.75 310 LEU A N 1
ATOM 2408 C CA . LEU A 1 310 ? -7.940 -10.216 23.204 1.00 94.75 310 LEU A CA 1
ATOM 2409 C C . LEU A 1 310 ? -6.884 -10.223 24.310 1.00 94.75 310 LEU A C 1
ATOM 2411 O O . LEU A 1 310 ? -5.798 -10.770 24.117 1.00 94.75 310 LEU A O 1
ATOM 2415 N N . ASP A 1 311 ? -7.202 -9.666 25.477 1.00 94.12 311 ASP A N 1
ATOM 2416 C CA . ASP A 1 311 ? -6.307 -9.682 26.630 1.00 94.12 311 ASP A CA 1
ATOM 2417 C C . ASP A 1 311 ? -6.016 -11.110 27.083 1.00 94.12 311 ASP A C 1
ATOM 2419 O O . ASP A 1 311 ? -4.852 -11.466 27.250 1.00 94.12 311 ASP A O 1
ATOM 2423 N N . ARG A 1 312 ? -7.041 -11.961 27.200 1.00 95.44 312 ARG A N 1
ATOM 2424 C CA . ARG A 1 312 ? -6.869 -13.383 27.526 1.00 95.44 312 ARG A CA 1
ATOM 2425 C C . ARG A 1 312 ? -6.015 -14.105 26.480 1.00 95.44 312 ARG A C 1
ATOM 2427 O O . ARG A 1 312 ? -5.114 -14.851 26.856 1.00 95.44 312 ARG A O 1
ATOM 2434 N N . ARG A 1 313 ? -6.262 -13.861 25.188 1.00 93.25 313 ARG A N 1
ATOM 2435 C CA . ARG A 1 313 ? -5.564 -14.505 24.062 1.00 93.25 313 ARG A CA 1
ATOM 2436 C C . ARG A 1 313 ? -4.092 -14.113 23.973 1.00 93.25 313 ARG A C 1
ATOM 2438 O O . ARG A 1 313 ? -3.263 -14.970 23.684 1.00 93.25 313 ARG A O 1
ATOM 2445 N N . PHE A 1 314 ? -3.776 -12.839 24.204 1.00 93.38 314 PHE A N 1
ATOM 2446 C CA . PHE A 1 314 ? -2.430 -12.295 24.010 1.00 93.38 314 PHE A CA 1
ATOM 2447 C C . PHE A 1 314 ? -1.636 -12.095 25.309 1.00 93.38 314 PHE A C 1
ATOM 2449 O O . PHE A 1 314 ? -0.485 -11.656 25.253 1.00 93.38 314 PHE A O 1
ATOM 2456 N N . LYS A 1 315 ? -2.198 -12.427 26.482 1.00 94.31 315 LYS A N 1
ATOM 2457 C CA . LYS A 1 315 ? -1.500 -12.348 27.780 1.00 94.31 315 LYS A CA 1
ATOM 2458 C C . LYS A 1 315 ? -0.144 -13.073 27.779 1.00 94.31 315 LYS A C 1
ATOM 2460 O O . LYS A 1 315 ? 0.818 -12.450 28.230 1.00 94.31 315 LYS A O 1
ATOM 2465 N N . PRO A 1 316 ? -0.006 -14.314 27.261 1.00 94.00 316 PRO A N 1
ATOM 2466 C CA . PRO A 1 316 ? 1.288 -15.001 27.244 1.00 94.00 316 PRO A CA 1
ATOM 2467 C C . PRO A 1 316 ? 2.345 -14.261 26.414 1.00 94.00 316 PRO A C 1
ATOM 2469 O O . PRO A 1 316 ? 3.465 -14.058 26.871 1.00 94.00 316 PRO A O 1
ATOM 2472 N N . GLN A 1 317 ? 1.982 -13.789 25.221 1.00 93.81 317 GLN A N 1
ATOM 2473 C CA . GLN A 1 317 ? 2.881 -13.076 24.310 1.00 93.81 317 GLN A CA 1
ATOM 2474 C C . GLN A 1 317 ? 3.270 -11.699 24.860 1.00 93.81 317 GLN A C 1
ATOM 2476 O O . GLN A 1 317 ? 4.412 -11.268 24.711 1.00 93.81 317 GLN A O 1
ATOM 2481 N N . ARG A 1 318 ? 2.345 -11.013 25.544 1.00 90.00 318 ARG A N 1
AT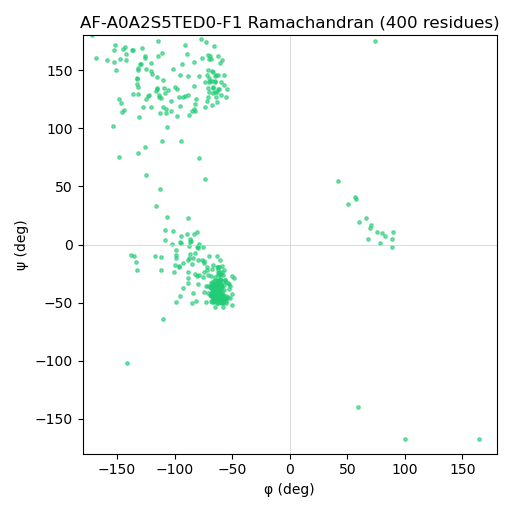OM 2482 C CA . ARG A 1 318 ? 2.652 -9.767 26.263 1.00 90.00 318 ARG A CA 1
ATOM 2483 C C . ARG A 1 318 ? 3.629 -10.009 27.412 1.00 90.00 318 ARG A C 1
ATOM 2485 O O . ARG A 1 318 ? 4.551 -9.219 27.573 1.00 90.00 318 ARG A O 1
ATOM 2492 N N . ALA A 1 319 ? 3.472 -11.103 28.161 1.00 90.38 319 ALA A N 1
ATOM 2493 C CA . ALA A 1 319 ? 4.404 -11.477 29.228 1.00 90.38 319 ALA A CA 1
ATOM 2494 C C . ALA A 1 319 ? 5.811 -11.811 28.696 1.00 90.38 319 ALA A C 1
ATOM 2496 O O . ALA A 1 319 ? 6.795 -11.588 29.391 1.00 90.38 319 ALA A O 1
ATOM 2497 N N . GLN A 1 320 ? 5.911 -12.277 27.447 1.00 92.44 320 GLN A N 1
ATOM 2498 C CA . GLN A 1 320 ? 7.178 -12.477 26.731 1.00 92.44 320 GLN A CA 1
ATOM 2499 C C . GLN A 1 320 ? 7.760 -11.181 26.131 1.00 92.44 320 GLN A C 1
ATOM 2501 O O . GLN A 1 320 ? 8.818 -11.218 25.513 1.00 92.44 320 GLN A O 1
ATOM 2506 N N . GLY A 1 321 ? 7.078 -10.039 26.267 1.00 87.19 321 GLY A N 1
ATOM 2507 C CA . GLY A 1 321 ? 7.538 -8.753 25.735 1.00 87.19 321 GLY A CA 1
ATOM 2508 C C . GLY A 1 321 ? 7.295 -8.536 24.235 1.00 87.19 321 GLY A C 1
ATOM 2509 O O . GLY A 1 321 ? 7.775 -7.547 23.690 1.00 87.19 321 GLY A O 1
ATOM 2510 N N . LEU A 1 322 ? 6.522 -9.398 23.558 1.00 86.00 322 LEU A N 1
ATOM 2511 C CA . LEU A 1 322 ? 6.327 -9.334 22.096 1.00 86.00 322 LEU A CA 1
ATOM 2512 C C . LEU A 1 322 ? 5.462 -8.152 21.619 1.00 86.00 322 LEU A C 1
ATOM 2514 O O . LEU A 1 322 ? 5.509 -7.787 20.447 1.00 86.00 322 LEU A O 1
ATOM 2518 N N . PHE A 1 323 ? 4.669 -7.544 22.506 1.00 83.81 323 PHE A N 1
ATOM 2519 C CA . PHE A 1 323 ? 3.753 -6.442 22.179 1.00 83.81 323 PHE A CA 1
ATOM 2520 C C . PHE A 1 323 ? 4.012 -5.211 23.053 1.00 83.81 323 PHE A C 1
ATOM 2522 O O . PHE A 1 323 ? 3.143 -4.770 23.807 1.00 83.81 323 PHE A O 1
ATOM 2529 N N . GLY A 1 324 ? 5.230 -4.670 22.974 1.00 78.81 324 GLY A N 1
ATOM 2530 C CA . GLY A 1 324 ? 5.563 -3.389 23.599 1.00 78.81 324 GLY A CA 1
ATOM 2531 C C . GLY A 1 324 ? 4.686 -2.241 23.078 1.00 78.81 324 GLY A C 1
ATOM 2532 O O . GLY A 1 324 ? 4.126 -2.317 21.986 1.00 78.81 324 GLY A O 1
ATOM 2533 N N . ALA A 1 325 ? 4.577 -1.152 23.846 1.00 76.62 325 ALA A N 1
ATOM 2534 C CA . ALA A 1 325 ? 3.760 0.010 23.468 1.00 76.62 325 ALA A CA 1
ATOM 2535 C C . ALA A 1 325 ? 4.220 0.673 22.155 1.00 76.62 325 ALA A C 1
ATOM 2537 O O . ALA A 1 325 ? 3.402 1.206 21.408 1.00 76.62 325 ALA A O 1
ATOM 2538 N N . PHE A 1 326 ? 5.524 0.607 21.878 1.00 83.25 326 PHE A N 1
ATOM 2539 C CA . PHE A 1 326 ? 6.166 1.131 20.676 1.00 83.25 326 PHE A CA 1
ATOM 2540 C C . PHE A 1 326 ? 7.096 0.051 20.099 1.00 83.25 326 PHE A C 1
ATOM 2542 O O . PHE A 1 326 ? 8.303 0.092 20.335 1.00 83.25 326 PHE A O 1
ATOM 2549 N N . PRO A 1 327 ? 6.552 -0.957 19.391 1.00 79.56 327 PRO A N 1
ATOM 2550 C CA . PRO A 1 327 ? 7.328 -2.114 18.931 1.00 79.56 327 PRO A CA 1
ATOM 2551 C C . PRO A 1 327 ? 8.377 -1.751 17.870 1.00 79.56 327 PRO A C 1
ATOM 2553 O O . PRO A 1 327 ? 9.314 -2.508 17.654 1.00 79.56 327 PRO A O 1
ATOM 2556 N N . LEU A 1 328 ? 8.236 -0.579 17.246 1.00 80.19 328 LEU A N 1
ATOM 2557 C CA . LEU A 1 328 ? 9.167 -0.015 16.267 1.00 80.19 328 LEU A CA 1
ATOM 2558 C C . LEU A 1 328 ? 9.967 1.156 16.874 1.00 80.19 328 LEU A C 1
ATOM 2560 O O . LEU A 1 328 ? 10.430 2.047 16.178 1.00 80.19 328 LEU A O 1
ATOM 2564 N N . GLY A 1 329 ? 10.115 1.200 18.199 1.00 79.25 329 GLY A N 1
ATOM 2565 C CA . GLY A 1 329 ? 10.831 2.273 18.888 1.00 79.25 329 GLY A CA 1
ATOM 2566 C C . GLY A 1 329 ? 10.071 3.604 18.950 1.00 79.25 329 GLY A C 1
ATOM 2567 O O . GLY A 1 329 ? 8.962 3.762 18.440 1.00 79.25 329 GLY A O 1
ATOM 2568 N N . SER A 1 330 ? 10.660 4.568 19.655 1.00 85.31 330 SER A N 1
ATOM 2569 C CA . SER A 1 330 ? 10.101 5.904 19.865 1.00 85.31 330 SER A CA 1
ATOM 2570 C C . SER A 1 330 ? 11.207 6.893 20.236 1.00 85.31 330 SER A C 1
ATOM 2572 O O . SER A 1 330 ? 12.254 6.483 20.730 1.00 85.31 330 SER A O 1
ATOM 2574 N N . ASP A 1 331 ? 10.959 8.187 20.031 1.00 87.31 331 ASP A N 1
ATOM 2575 C CA . ASP A 1 331 ? 11.799 9.261 20.573 1.00 87.31 331 ASP A CA 1
ATOM 2576 C C . ASP A 1 331 ? 11.464 9.609 22.031 1.00 87.31 331 ASP A C 1
ATOM 2578 O O . ASP A 1 331 ? 12.196 10.390 22.640 1.00 87.31 331 ASP A O 1
ATOM 2582 N N . PHE A 1 332 ? 10.388 9.036 22.589 1.00 86.69 332 PHE A N 1
ATOM 2583 C CA . PHE A 1 332 ? 10.058 9.214 23.999 1.00 86.69 332 PHE A CA 1
ATOM 2584 C C . PHE A 1 332 ? 11.162 8.656 24.892 1.00 86.69 332 PHE A C 1
ATOM 2586 O O . PHE A 1 332 ? 11.602 7.515 24.720 1.00 86.69 332 PHE A O 1
ATOM 2593 N N . THR A 1 333 ? 11.556 9.429 25.900 1.00 86.81 333 THR A N 1
ATOM 2594 C CA . THR A 1 333 ? 12.420 8.901 26.959 1.00 86.81 333 THR A CA 1
ATOM 2595 C C . THR A 1 333 ? 11.647 7.900 27.834 1.00 86.81 333 THR A C 1
ATOM 2597 O O . THR A 1 333 ? 10.409 7.932 27.877 1.00 86.81 333 THR A O 1
ATOM 2600 N N . PRO A 1 334 ? 12.331 7.008 28.576 1.00 84.00 334 PRO A N 1
ATOM 2601 C CA . PRO A 1 334 ? 11.670 6.129 29.542 1.00 84.00 334 PRO A CA 1
ATOM 2602 C C . PRO A 1 334 ? 10.782 6.890 30.539 1.00 84.00 334 PRO A C 1
ATOM 2604 O O . PRO A 1 334 ? 9.718 6.401 30.927 1.00 84.00 334 PRO A O 1
ATOM 2607 N N . GLU A 1 335 ? 11.183 8.105 30.923 1.00 86.88 335 GLU A N 1
ATOM 2608 C CA . GLU A 1 335 ? 10.410 8.980 31.801 1.00 86.88 335 GLU A CA 1
ATOM 2609 C C . GLU A 1 335 ? 9.124 9.469 31.132 1.00 86.88 335 GLU A C 1
ATOM 2611 O O . GLU A 1 335 ? 8.060 9.461 31.752 1.00 86.88 335 GLU A O 1
ATOM 2616 N N . GLU A 1 336 ? 9.196 9.858 29.859 1.00 88.50 336 GLU A N 1
ATOM 2617 C CA . GLU A 1 336 ? 8.042 10.316 29.084 1.00 88.50 336 GLU A CA 1
ATOM 2618 C C . GLU A 1 336 ? 7.036 9.194 28.828 1.00 88.50 336 GLU A C 1
ATOM 2620 O O . GLU A 1 336 ? 5.828 9.425 28.895 1.00 88.50 336 GLU A O 1
ATOM 2625 N N . LEU A 1 337 ? 7.510 7.965 28.611 1.00 86.00 337 LEU A N 1
ATOM 2626 C CA . LEU A 1 337 ? 6.648 6.789 28.488 1.00 86.00 337 LEU A CA 1
ATOM 2627 C C . LEU A 1 337 ? 5.866 6.522 29.779 1.00 86.00 337 LEU A C 1
ATOM 2629 O O . LEU A 1 337 ? 4.650 6.307 29.736 1.00 86.00 337 LEU A O 1
ATOM 2633 N N . LYS A 1 338 ? 6.541 6.590 30.932 1.00 86.06 338 LYS A N 1
ATOM 2634 C CA . LYS A 1 338 ? 5.893 6.469 32.246 1.00 86.06 338 LYS A CA 1
ATOM 2635 C C . LYS A 1 338 ? 4.903 7.607 32.492 1.00 86.06 338 LYS A C 1
ATOM 2637 O O . LYS A 1 338 ? 3.772 7.348 32.902 1.00 86.06 338 LYS A O 1
ATOM 2642 N N . LEU A 1 339 ? 5.278 8.847 32.171 1.00 90.12 339 LEU A N 1
ATOM 2643 C CA . LEU A 1 339 ? 4.388 10.008 32.264 1.00 90.12 339 LEU A CA 1
ATOM 2644 C C . LEU A 1 339 ? 3.143 9.854 31.397 1.00 90.12 339 LEU A C 1
ATOM 2646 O O . LEU A 1 339 ? 2.042 10.114 31.869 1.00 90.12 339 LEU A O 1
ATOM 2650 N N . ALA A 1 340 ? 3.286 9.413 30.148 1.00 87.00 340 ALA A N 1
ATOM 2651 C CA . ALA A 1 340 ? 2.158 9.240 29.239 1.00 87.00 340 ALA A CA 1
ATOM 2652 C C . ALA A 1 340 ? 1.139 8.219 29.775 1.00 87.00 340 ALA A C 1
ATOM 2654 O O . ALA A 1 340 ? -0.071 8.423 29.640 1.00 87.00 340 ALA A O 1
ATOM 2655 N N . ALA A 1 341 ? 1.612 7.142 30.411 1.00 85.81 341 ALA A N 1
ATOM 2656 C CA . ALA A 1 341 ? 0.752 6.171 31.081 1.00 85.81 341 ALA A CA 1
ATOM 2657 C C . ALA A 1 341 ? 0.084 6.766 32.332 1.00 85.81 341 ALA A C 1
ATOM 2659 O O . ALA A 1 341 ? -1.139 6.687 32.469 1.00 85.81 341 ALA A O 1
ATOM 2660 N N . ALA A 1 342 ? 0.858 7.419 33.202 1.00 89.75 342 ALA A N 1
ATOM 2661 C CA . ALA A 1 342 ? 0.354 8.028 34.430 1.00 89.75 342 ALA A CA 1
ATOM 2662 C C . ALA A 1 342 ? -0.680 9.130 34.146 1.00 89.75 342 ALA A C 1
ATOM 2664 O O . ALA A 1 342 ? -1.738 9.162 34.766 1.00 89.75 342 ALA A O 1
ATOM 2665 N N . LEU A 1 343 ? -0.454 9.982 33.142 1.00 89.94 343 LEU A N 1
ATOM 2666 C CA . LEU A 1 343 ? -1.370 11.065 32.770 1.00 89.94 343 LEU A CA 1
ATOM 2667 C C . LEU A 1 343 ? -2.744 10.561 32.311 1.00 89.94 343 LEU A C 1
ATOM 2669 O O . LEU A 1 343 ? -3.753 11.223 32.563 1.00 89.94 343 LEU A O 1
ATOM 2673 N N . LYS A 1 344 ? -2.820 9.379 31.685 1.00 85.50 344 LYS A N 1
ATOM 2674 C CA . LYS A 1 344 ? -4.112 8.746 31.372 1.00 85.50 344 LYS A CA 1
ATOM 2675 C C . LYS A 1 344 ? -4.871 8.385 32.650 1.00 85.50 344 LYS A C 1
ATOM 2677 O O . LYS A 1 344 ? -6.069 8.650 32.730 1.00 85.50 344 LYS A O 1
ATOM 2682 N N . GLN A 1 345 ? -4.176 7.848 33.654 1.00 87.00 345 GLN A N 1
ATOM 2683 C CA . GLN A 1 345 ? -4.768 7.534 34.957 1.00 87.00 345 GLN A CA 1
ATOM 2684 C C . GLN A 1 345 ? -5.182 8.803 35.708 1.00 87.00 345 GLN A C 1
ATOM 2686 O O . GLN A 1 345 ? -6.294 8.866 36.225 1.00 87.00 345 GLN A O 1
ATOM 2691 N N . VAL A 1 346 ? -4.337 9.841 35.699 1.00 89.12 346 VAL A N 1
ATOM 2692 C CA . VAL A 1 346 ? -4.647 11.159 36.275 1.00 89.12 346 VAL A CA 1
ATOM 2693 C C . VAL A 1 346 ? -5.928 11.714 35.660 1.00 89.12 346 VAL A C 1
ATOM 2695 O O . VAL A 1 346 ? -6.831 12.110 36.394 1.00 89.12 346 VAL A O 1
ATOM 2698 N N . LYS A 1 347 ? -6.047 11.696 34.325 1.00 86.50 347 LYS A N 1
ATOM 2699 C CA . LYS A 1 347 ? -7.250 12.162 33.622 1.00 86.50 347 LYS A CA 1
ATOM 2700 C C . LYS A 1 347 ? -8.489 11.360 34.031 1.00 86.50 347 LYS A C 1
ATOM 2702 O O . LYS A 1 347 ? -9.519 11.960 34.327 1.00 86.50 347 LYS A O 1
ATOM 2707 N N . ALA A 1 348 ? -8.387 10.030 34.076 1.00 85.44 348 ALA A N 1
ATOM 2708 C CA . ALA A 1 348 ? -9.494 9.159 34.466 1.00 85.44 348 ALA A CA 1
ATOM 2709 C C . ALA A 1 348 ? -9.942 9.414 35.916 1.00 85.44 348 ALA A C 1
ATOM 2711 O O . ALA A 1 348 ? -11.122 9.649 36.168 1.00 85.44 348 ALA A O 1
ATOM 2712 N N . LYS A 1 349 ? -8.994 9.456 36.859 1.00 86.06 349 LYS A N 1
ATOM 2713 C CA . LYS A 1 349 ? -9.262 9.680 38.285 1.00 86.06 349 LYS A CA 1
ATOM 2714 C C . LYS A 1 349 ? -9.794 11.087 38.558 1.00 86.06 349 LYS A C 1
ATOM 2716 O O . LYS A 1 349 ? -10.687 11.250 39.388 1.00 86.06 349 LYS A O 1
ATOM 2721 N N . ALA A 1 350 ? -9.295 12.095 37.842 1.00 88.06 350 ALA A N 1
ATOM 2722 C CA . ALA A 1 350 ? -9.810 13.459 37.922 1.00 88.06 350 ALA A CA 1
ATOM 2723 C C . ALA A 1 350 ? -11.260 13.562 37.421 1.00 88.06 350 ALA A C 1
ATOM 2725 O O . ALA A 1 350 ? -12.045 14.307 38.001 1.00 88.06 350 ALA A O 1
ATOM 2726 N N . ALA A 1 351 ? -11.626 12.807 36.379 1.00 85.06 351 ALA A N 1
ATOM 2727 C CA . ALA A 1 351 ? -12.990 12.781 35.852 1.00 85.06 351 ALA A CA 1
ATOM 2728 C C . ALA A 1 351 ? -13.970 12.025 36.769 1.00 85.06 351 ALA A C 1
ATOM 2730 O O . ALA A 1 351 ? -15.122 12.430 36.898 1.00 85.06 351 ALA A O 1
ATOM 2731 N N . SER A 1 352 ? -13.521 10.952 37.429 1.00 86.25 352 SER A N 1
ATOM 2732 C CA . SER A 1 352 ? -14.379 10.099 38.264 1.00 86.25 352 SER A CA 1
ATOM 2733 C C . SER A 1 352 ? -14.516 10.561 39.720 1.00 86.25 352 SER A C 1
ATOM 2735 O O . SER A 1 352 ? -15.344 10.026 40.457 1.00 86.25 352 SER A O 1
ATOM 2737 N N . THR A 1 353 ? -13.692 11.509 40.174 1.00 87.69 353 THR A N 1
ATOM 2738 C CA . THR A 1 353 ? -13.632 11.910 41.588 1.00 87.69 353 THR A CA 1
ATOM 2739 C C . THR A 1 353 ? -14.252 13.294 41.803 1.00 87.69 353 THR A C 1
ATOM 2741 O O . THR A 1 353 ? -13.864 14.247 41.127 1.00 87.69 353 THR A O 1
ATOM 2744 N N . PRO A 1 354 ? -15.160 13.469 42.787 1.00 92.12 354 PRO A N 1
ATOM 2745 C CA . PRO A 1 354 ? -15.699 14.783 43.127 1.00 92.12 354 PRO A CA 1
ATOM 2746 C C . PRO A 1 354 ? -14.600 15.806 43.445 1.00 92.12 354 PRO A C 1
ATOM 2748 O O . PRO A 1 354 ? -13.699 15.532 44.241 1.00 92.12 354 PRO A O 1
ATOM 2751 N N . LYS A 1 355 ? -14.711 17.019 42.883 1.00 89.88 355 LYS A N 1
ATOM 2752 C CA . LYS A 1 355 ? -13.686 18.077 42.998 1.00 89.88 355 LYS A CA 1
ATOM 2753 C C . LYS A 1 355 ? -13.283 18.391 44.443 1.00 89.88 355 LYS A C 1
ATOM 2755 O O . LYS A 1 355 ? -12.105 18.591 44.716 1.00 89.88 355 LYS A O 1
ATOM 2760 N N . TRP A 1 356 ? -14.230 18.387 45.382 1.00 89.94 356 TRP A N 1
ATOM 2761 C CA . TRP A 1 356 ? -13.949 18.653 46.798 1.00 89.94 356 TRP A CA 1
ATOM 2762 C C . TRP A 1 356 ? -13.060 17.578 47.445 1.00 89.94 356 TRP A C 1
ATOM 2764 O O . TRP A 1 356 ? -12.200 17.917 48.256 1.00 89.94 356 TRP A O 1
ATOM 2774 N N . LYS A 1 357 ? -13.199 16.300 47.051 1.00 89.88 357 LYS A N 1
ATOM 2775 C CA . LYS A 1 357 ? -12.326 15.210 47.519 1.00 89.88 357 LYS A CA 1
ATOM 2776 C C . LYS A 1 357 ? -10.910 15.369 46.974 1.00 89.88 357 LYS A C 1
ATOM 2778 O O . LYS A 1 357 ? -9.957 15.185 47.721 1.00 89.88 357 LYS A O 1
ATOM 2783 N N . LEU A 1 358 ? -10.780 15.749 45.700 1.00 90.44 358 LEU A N 1
ATOM 2784 C CA . LEU A 1 358 ? -9.482 16.022 45.074 1.00 90.44 358 LEU A CA 1
ATOM 2785 C C . LEU A 1 358 ? -8.762 17.191 45.755 1.00 90.44 358 LEU A C 1
ATOM 2787 O O . LEU A 1 358 ? -7.570 17.099 46.023 1.00 90.44 358 LEU A O 1
ATOM 2791 N N . LEU A 1 359 ? -9.491 18.262 46.084 1.00 87.75 359 LEU A N 1
ATOM 2792 C CA . LEU A 1 359 ? -8.944 19.417 46.799 1.00 87.75 359 LEU A CA 1
ATOM 2793 C C . LEU A 1 359 ? -8.496 19.055 48.221 1.00 87.75 359 LEU A C 1
ATOM 2795 O O . LEU A 1 359 ? -7.384 19.405 48.608 1.00 87.75 359 LEU A O 1
ATOM 2799 N N . LEU A 1 360 ? -9.317 18.321 48.983 1.00 88.62 360 LEU A N 1
ATOM 2800 C CA . LEU A 1 360 ? -8.925 17.842 50.314 1.00 88.62 360 LEU A CA 1
ATOM 2801 C C . LEU A 1 360 ? -7.701 16.922 50.258 1.00 88.62 360 LEU A C 1
ATOM 2803 O O . LEU A 1 360 ? -6.816 17.039 51.102 1.00 88.62 360 LEU A O 1
ATOM 2807 N N . GLY A 1 361 ? -7.651 16.022 49.273 1.00 86.31 361 GLY A N 1
ATOM 2808 C CA . GLY A 1 361 ? -6.497 15.158 49.040 1.00 86.31 361 GLY A CA 1
ATOM 2809 C C . GLY A 1 361 ? -5.239 15.974 48.758 1.00 86.31 361 GLY A C 1
ATOM 2810 O O . GLY A 1 361 ? -4.224 15.776 49.414 1.00 86.31 361 GLY A O 1
ATOM 2811 N N . ALA A 1 362 ? -5.326 16.962 47.864 1.00 86.75 362 ALA A N 1
ATOM 2812 C CA . ALA A 1 362 ? -4.187 17.792 47.483 1.00 86.75 362 ALA A CA 1
ATOM 2813 C C . ALA A 1 362 ? -3.652 18.648 48.643 1.00 86.75 362 ALA A C 1
ATOM 2815 O O . ALA A 1 362 ? -2.459 18.928 48.693 1.00 86.75 362 ALA A O 1
ATOM 2816 N N . LEU A 1 363 ? -4.516 19.048 49.583 1.00 84.50 363 LEU A N 1
ATOM 2817 C CA . LEU A 1 363 ? -4.113 19.752 50.807 1.00 84.50 363 LEU A CA 1
ATOM 2818 C C . LEU A 1 363 ? -3.440 18.833 51.838 1.00 84.50 363 LEU A C 1
ATOM 2820 O O . LEU A 1 363 ? -2.700 19.322 52.685 1.00 84.50 363 LEU A O 1
ATOM 2824 N N . ARG A 1 364 ? -3.707 17.523 51.784 1.00 85.62 364 ARG A N 1
ATOM 2825 C CA . ARG A 1 364 ? -3.133 16.504 52.683 1.00 85.62 364 ARG A CA 1
ATOM 2826 C C . ARG A 1 364 ? -1.954 15.747 52.069 1.00 85.62 364 ARG A C 1
ATOM 2828 O O . ARG A 1 364 ? -1.322 14.959 52.765 1.00 85.62 364 ARG A O 1
ATOM 2835 N N . ALA A 1 365 ? -1.690 15.945 50.781 1.00 84.12 365 ALA A N 1
ATOM 2836 C CA . ALA A 1 365 ? -0.611 15.283 50.070 1.00 84.12 365 ALA A CA 1
ATOM 2837 C C . ALA A 1 365 ? 0.746 15.707 50.652 1.00 84.12 365 ALA A C 1
ATOM 2839 O O . ALA A 1 365 ? 1.031 16.898 50.772 1.00 84.12 365 ALA A O 1
ATOM 2840 N N . GLY A 1 366 ? 1.567 14.723 51.024 1.00 81.12 366 GLY A N 1
ATOM 2841 C CA . GLY A 1 366 ? 2.930 14.955 51.500 1.00 81.12 366 GLY A CA 1
ATOM 2842 C C . GLY A 1 366 ? 3.886 15.359 50.375 1.00 81.12 366 GLY A C 1
ATOM 2843 O O . GLY A 1 366 ? 3.532 15.333 49.193 1.00 81.12 366 GLY A O 1
ATOM 2844 N N . GLU A 1 367 ? 5.121 15.708 50.742 1.00 84.25 367 GLU A N 1
ATOM 2845 C CA . GLU A 1 367 ? 6.155 15.991 49.746 1.00 84.25 367 GLU A CA 1
ATOM 2846 C C . GLU A 1 367 ? 6.492 14.725 48.934 1.00 84.25 367 GLU A C 1
ATOM 2848 O O . GLU A 1 367 ? 6.713 13.655 49.511 1.00 84.25 367 GLU A O 1
ATOM 2853 N N . PRO A 1 368 ? 6.538 14.809 47.593 1.00 86.06 368 PRO A N 1
ATOM 2854 C CA . PRO A 1 368 ? 6.933 13.702 46.739 1.00 86.06 368 PRO A CA 1
ATOM 2855 C C . PRO A 1 368 ? 8.377 13.280 47.002 1.00 86.06 368 PRO A C 1
ATOM 2857 O O . PRO A 1 368 ? 9.255 14.109 47.243 1.00 86.06 368 PRO A O 1
ATOM 2860 N N . SER A 1 369 ? 8.639 11.981 46.869 1.00 87.88 369 SER A N 1
ATOM 2861 C CA . SER A 1 369 ? 10.000 11.449 46.959 1.00 87.88 369 SER A CA 1
ATOM 2862 C C . SER A 1 369 ? 10.925 12.033 45.881 1.00 87.88 369 SER A C 1
ATOM 2864 O O . SER A 1 369 ? 10.483 12.429 44.798 1.00 87.88 369 SER A O 1
ATOM 2866 N N . ALA A 1 370 ? 12.236 12.016 46.140 1.00 86.75 370 ALA A N 1
ATOM 2867 C CA . ALA A 1 370 ? 13.250 12.467 45.182 1.00 86.75 370 ALA A CA 1
ATOM 2868 C C . ALA A 1 370 ? 13.171 11.727 43.829 1.00 86.75 370 ALA A C 1
ATOM 2870 O O . ALA A 1 370 ? 13.416 12.323 42.784 1.00 86.75 370 ALA A O 1
ATOM 2871 N N . ALA A 1 371 ? 12.740 10.460 43.832 1.00 86.75 371 ALA A N 1
ATOM 2872 C CA . ALA A 1 371 ? 12.544 9.664 42.620 1.00 86.75 371 ALA A CA 1
ATOM 2873 C C . ALA A 1 371 ? 11.458 10.229 41.682 1.00 86.75 371 ALA A C 1
ATOM 2875 O O . ALA A 1 371 ? 11.445 9.900 40.497 1.00 86.75 371 ALA A O 1
ATOM 2876 N N . MET A 1 372 ? 10.562 11.087 42.189 1.00 88.88 372 MET A N 1
ATOM 2877 C CA . MET A 1 372 ? 9.486 11.697 41.403 1.00 88.88 372 MET A CA 1
ATOM 2878 C C . MET A 1 372 ? 9.894 13.007 40.715 1.00 88.88 372 MET A C 1
ATOM 2880 O O . MET A 1 372 ? 9.190 13.473 39.818 1.00 88.88 372 MET A O 1
ATOM 2884 N N . GLN A 1 373 ? 11.036 13.588 41.095 1.00 89.06 373 GLN A N 1
ATOM 2885 C CA . GLN A 1 373 ? 11.488 14.893 40.601 1.00 89.06 373 GLN A CA 1
ATOM 2886 C C . GLN A 1 373 ? 11.642 14.963 39.072 1.00 89.06 373 GLN A C 1
ATOM 2888 O O . GLN A 1 373 ? 11.122 15.916 38.492 1.00 89.06 373 GLN A O 1
ATOM 2893 N N . PRO A 1 374 ? 12.222 13.963 38.370 1.00 89.62 374 PRO A N 1
ATOM 2894 C CA . PRO A 1 374 ? 12.353 14.025 36.910 1.00 89.62 374 PRO A CA 1
ATOM 2895 C C . PRO A 1 374 ? 11.003 14.159 36.186 1.00 89.62 374 PRO A C 1
ATOM 2897 O O . PRO A 1 374 ? 10.878 14.886 35.199 1.00 89.62 374 PRO A O 1
ATOM 2900 N N . TYR A 1 375 ? 9.963 13.502 36.707 1.00 91.12 375 TYR A N 1
ATOM 2901 C CA . TYR A 1 375 ? 8.617 13.535 36.137 1.00 91.12 375 TYR A CA 1
ATOM 2902 C C . TYR A 1 375 ? 7.909 14.866 36.413 1.00 91.12 375 TYR A C 1
ATOM 2904 O O . TYR A 1 375 ? 7.254 15.426 35.531 1.00 91.12 375 TYR A O 1
ATOM 2912 N N . LEU A 1 376 ? 8.067 15.393 37.632 1.00 91.00 376 LEU A N 1
ATOM 2913 C CA . LEU A 1 376 ? 7.511 16.685 38.030 1.00 91.00 376 LEU A CA 1
ATOM 2914 C C . LEU A 1 376 ? 8.162 17.836 37.264 1.00 91.00 376 LEU A C 1
ATOM 2916 O O . LEU A 1 376 ? 7.441 18.699 36.763 1.00 91.00 376 LEU A O 1
ATOM 2920 N N . ALA A 1 377 ? 9.485 17.817 37.101 1.00 91.00 377 ALA A N 1
ATOM 2921 C CA . ALA A 1 377 ? 10.225 18.803 36.319 1.00 91.00 377 ALA A CA 1
ATOM 2922 C C . ALA A 1 377 ? 9.734 18.847 34.866 1.00 91.00 377 ALA A C 1
ATOM 2924 O O . ALA A 1 377 ? 9.459 19.920 34.322 1.00 91.00 377 ALA A O 1
ATOM 2925 N N . ARG A 1 378 ? 9.513 17.675 34.248 1.00 90.31 378 ARG A N 1
ATOM 2926 C CA . ARG A 1 378 ? 9.022 17.576 32.863 1.00 90.31 378 ARG A CA 1
ATOM 2927 C C . ARG A 1 378 ? 7.665 18.257 32.664 1.00 90.31 378 ARG A C 1
ATOM 2929 O O . ARG A 1 378 ? 7.437 18.848 31.610 1.00 90.31 378 ARG A O 1
ATOM 2936 N N . LEU A 1 379 ? 6.791 18.201 33.670 1.00 89.75 379 LEU A N 1
ATOM 2937 C CA . LEU A 1 379 ? 5.470 18.839 33.660 1.00 89.75 379 LEU A CA 1
ATOM 2938 C C . LEU A 1 379 ? 5.442 20.222 34.328 1.00 89.75 379 LEU A C 1
ATOM 2940 O O . LEU A 1 379 ? 4.378 20.834 34.390 1.00 89.75 379 LEU A O 1
ATOM 2944 N N . LYS A 1 380 ? 6.588 20.730 34.801 1.00 91.00 380 LYS A N 1
ATOM 2945 C CA . LYS A 1 380 ? 6.709 21.986 35.564 1.00 91.00 380 LYS A CA 1
ATOM 2946 C C . LYS A 1 380 ? 5.854 22.002 36.843 1.00 91.00 380 LYS A C 1
ATOM 2948 O O . LYS A 1 380 ? 5.268 23.021 37.198 1.00 91.00 380 LYS A O 1
ATOM 2953 N N . LEU A 1 381 ? 5.793 20.864 37.536 1.00 91.06 381 LEU A N 1
ATOM 2954 C CA . LEU A 1 381 ? 5.011 20.635 38.760 1.00 91.06 381 LEU A CA 1
ATOM 2955 C C . LEU A 1 381 ? 5.870 20.506 40.029 1.00 91.06 381 LEU A C 1
ATOM 2957 O O . LEU A 1 381 ? 5.361 20.097 41.071 1.00 91.06 381 LEU A O 1
ATOM 2961 N N . GLU A 1 382 ? 7.158 20.847 39.970 1.00 89.62 382 GLU A N 1
ATOM 2962 C CA . GLU A 1 382 ? 8.051 20.855 41.143 1.00 89.62 382 GLU A CA 1
ATOM 2963 C C . GLU A 1 382 ? 7.558 21.848 42.205 1.00 89.62 382 GLU A C 1
ATOM 2965 O O . GLU A 1 382 ? 7.530 21.541 43.394 1.00 89.62 382 GLU A O 1
ATOM 2970 N N . GLN A 1 383 ? 7.095 23.018 41.753 1.00 87.31 383 GLN A N 1
ATOM 2971 C CA . GLN A 1 383 ? 6.526 24.074 42.587 1.00 87.31 383 GLN A CA 1
ATOM 2972 C C . GLN A 1 383 ? 5.133 24.454 42.058 1.00 87.31 383 GLN A C 1
ATOM 2974 O O . GLN A 1 383 ? 5.007 25.388 41.261 1.00 87.31 383 GLN A O 1
ATOM 2979 N N . PRO A 1 384 ? 4.074 23.715 42.443 1.00 86.06 384 PRO A N 1
ATOM 2980 C CA . PRO A 1 384 ? 2.727 23.952 41.935 1.00 86.06 384 PRO A CA 1
ATOM 2981 C C . PRO A 1 384 ? 2.231 25.346 42.343 1.00 86.06 384 PRO A C 1
ATOM 2983 O O . PRO A 1 384 ? 2.164 25.664 43.532 1.00 86.06 384 PRO A O 1
ATOM 2986 N N . LYS A 1 385 ? 1.865 26.173 41.356 1.00 88.44 385 LYS A N 1
ATOM 2987 C CA . LYS A 1 385 ? 1.464 27.575 41.573 1.00 88.44 385 LYS A CA 1
ATOM 2988 C C . LYS A 1 385 ? -0.028 27.712 41.850 1.00 88.44 385 LYS A C 1
ATOM 2990 O O . LYS A 1 385 ? -0.444 28.629 42.552 1.00 88.44 385 LYS A O 1
ATOM 2995 N N . THR A 1 386 ? -0.834 26.799 41.315 1.00 89.06 386 THR A N 1
ATOM 2996 C CA . THR A 1 386 ? -2.292 26.808 41.465 1.00 89.06 386 THR A CA 1
ATOM 2997 C C . THR A 1 386 ? -2.798 25.605 42.265 1.00 89.06 386 THR A C 1
ATOM 2999 O O . THR A 1 386 ? -2.122 24.584 42.404 1.00 89.06 386 THR A O 1
ATOM 3002 N N . LEU A 1 387 ? -4.030 25.694 42.781 1.00 85.38 387 LEU A N 1
ATOM 3003 C CA . LEU A 1 387 ? -4.722 24.545 43.386 1.00 85.38 387 LEU A CA 1
ATOM 3004 C C . LEU A 1 387 ? -4.893 23.394 42.385 1.00 85.38 387 LEU A C 1
ATOM 3006 O O . LEU A 1 387 ? -4.798 22.231 42.767 1.00 85.38 387 LEU A O 1
ATOM 3010 N N . GLN A 1 388 ? -5.093 23.715 41.106 1.00 86.94 388 GLN A N 1
ATOM 3011 C CA . GLN A 1 388 ? -5.155 22.723 40.039 1.00 86.94 388 GLN A CA 1
ATOM 3012 C C . GLN A 1 388 ? -3.813 21.998 39.877 1.00 86.94 388 GLN A C 1
ATOM 3014 O O . GLN A 1 388 ? -3.804 20.771 39.825 1.00 86.94 388 GLN A O 1
ATOM 3019 N N . ASP A 1 389 ? -2.690 22.718 39.894 1.00 89.62 389 ASP A N 1
ATOM 3020 C CA . ASP A 1 389 ? -1.352 22.115 39.816 1.00 89.62 389 ASP A CA 1
ATOM 3021 C C . ASP A 1 389 ? -1.087 21.189 41.005 1.00 89.62 389 ASP A C 1
ATOM 3023 O O . ASP A 1 389 ? -0.523 20.112 40.833 1.00 89.62 389 ASP A O 1
ATOM 3027 N N . LYS A 1 390 ? -1.537 21.570 42.210 1.00 89.00 390 LYS A N 1
ATOM 3028 C CA . LYS A 1 390 ? -1.431 20.719 43.408 1.00 89.00 390 LYS A CA 1
ATOM 3029 C C . LYS A 1 390 ? -2.222 19.420 43.253 1.00 89.00 390 LYS A C 1
ATOM 3031 O O . LYS A 1 390 ? -1.711 18.355 43.591 1.00 89.00 390 LYS A O 1
ATOM 3036 N N . VAL A 1 391 ? -3.436 19.491 42.701 1.00 89.81 391 VAL A N 1
ATOM 3037 C CA . VAL A 1 391 ? -4.262 18.305 42.415 1.00 89.81 391 VAL A CA 1
ATOM 3038 C C . VAL A 1 391 ? -3.603 17.417 41.360 1.00 89.81 391 VAL A C 1
ATOM 3040 O O . VAL A 1 391 ? -3.511 16.208 41.559 1.00 89.81 391 VAL A O 1
ATOM 3043 N N . VAL A 1 392 ? -3.109 17.995 40.260 1.00 90.25 392 VAL A N 1
ATOM 3044 C CA . VAL A 1 392 ? -2.428 17.233 39.202 1.00 90.25 392 VAL A CA 1
ATOM 3045 C C . VAL A 1 392 ? -1.147 16.589 39.738 1.00 90.25 392 VAL A C 1
ATOM 3047 O O . VAL A 1 392 ? -0.930 15.407 39.486 1.00 90.25 392 VAL A O 1
ATOM 3050 N N . ARG A 1 393 ? -0.341 17.315 40.527 1.00 92.19 393 ARG A N 1
ATOM 3051 C CA . ARG A 1 393 ? 0.868 16.795 41.191 1.00 92.19 393 ARG A CA 1
ATOM 3052 C C . ARG A 1 393 ? 0.540 15.608 42.093 1.00 92.19 393 ARG A C 1
ATOM 3054 O O . ARG A 1 393 ? 1.181 14.573 41.959 1.00 92.19 393 ARG A O 1
ATOM 3061 N N . MET A 1 394 ? -0.462 15.733 42.964 1.00 92.62 394 MET A N 1
ATOM 3062 C CA . MET A 1 394 ? -0.893 14.645 43.850 1.00 92.62 394 MET A CA 1
ATOM 3063 C C . MET A 1 394 ? -1.302 13.405 43.048 1.00 92.62 394 MET A C 1
ATOM 3065 O O . MET A 1 394 ? -0.760 12.327 43.270 1.00 92.62 394 MET A O 1
ATOM 3069 N N . LEU A 1 395 ? -2.222 13.560 42.089 1.00 91.06 395 LEU A N 1
ATOM 3070 C CA . LEU A 1 395 ? -2.711 12.439 41.283 1.00 91.06 395 LEU A CA 1
ATOM 3071 C C . LEU A 1 395 ? -1.589 11.778 40.477 1.00 91.06 395 LEU A C 1
ATOM 3073 O O . LEU A 1 395 ? -1.599 10.564 40.293 1.00 91.06 395 LEU A O 1
ATOM 3077 N N . LEU A 1 396 ? -0.631 12.566 39.988 1.00 91.31 396 LEU A N 1
ATOM 3078 C CA . LEU A 1 396 ? 0.512 12.054 39.245 1.00 91.31 396 LEU A CA 1
ATOM 3079 C C . LEU A 1 396 ? 1.451 11.243 40.142 1.00 91.31 396 LEU A C 1
ATOM 3081 O O . LEU A 1 396 ? 1.890 10.173 39.737 1.00 91.31 396 LEU A O 1
ATOM 3085 N N . VAL A 1 397 ? 1.743 11.731 41.349 1.00 91.12 397 VAL A N 1
ATOM 3086 C CA . VAL A 1 397 ? 2.582 11.017 42.323 1.00 91.12 397 VAL A CA 1
ATOM 3087 C C . VAL A 1 397 ? 1.929 9.701 42.735 1.00 91.12 397 VAL A C 1
ATOM 3089 O O . VAL A 1 397 ? 2.607 8.681 42.786 1.00 91.12 397 VAL A O 1
ATOM 3092 N N . GLU A 1 398 ? 0.614 9.694 42.953 1.00 88.94 398 GLU A N 1
ATOM 3093 C CA . GLU A 1 398 ? -0.137 8.461 43.213 1.00 88.94 398 GLU A CA 1
ATOM 3094 C C . GLU A 1 398 ? -0.074 7.487 42.027 1.00 88.94 398 GLU A C 1
ATOM 3096 O O . GLU A 1 398 ? 0.146 6.298 42.227 1.00 88.94 398 GLU A O 1
ATOM 3101 N N . ALA A 1 399 ? -0.234 7.982 40.796 1.00 88.00 399 ALA A N 1
ATOM 3102 C CA . ALA A 1 399 ? -0.221 7.156 39.586 1.00 88.00 399 ALA A CA 1
ATOM 3103 C C . ALA A 1 399 ? 1.172 6.620 39.204 1.00 88.00 399 ALA A C 1
ATOM 3105 O O . ALA A 1 399 ? 1.260 5.663 38.442 1.00 88.00 399 ALA A O 1
ATOM 3106 N N . LEU A 1 400 ? 2.250 7.256 39.673 1.00 85.94 400 LEU A N 1
ATOM 3107 C CA . LEU A 1 400 ? 3.636 6.816 39.458 1.00 85.94 400 LEU A CA 1
ATOM 3108 C C . LEU A 1 400 ? 4.192 5.983 40.623 1.00 85.94 400 LEU A C 1
ATOM 3110 O O . LEU A 1 400 ? 5.220 5.328 40.455 1.00 85.94 400 LEU A O 1
ATOM 3114 N N . GLY A 1 401 ? 3.575 6.073 41.805 1.00 75.12 401 GLY A N 1
ATOM 3115 C CA . GLY A 1 401 ? 3.989 5.365 43.017 1.00 75.12 401 GLY A CA 1
ATOM 3116 C C . GLY A 1 401 ? 3.308 4.010 43.235 1.00 75.12 401 GLY A C 1
ATOM 3117 O O . GLY A 1 401 ? 3.790 3.241 44.064 1.00 75.12 401 GLY A O 1
ATOM 3118 N N . GLY A 1 402 ? 2.210 3.735 42.524 1.00 55.94 402 GLY A N 1
ATOM 3119 C CA . GLY A 1 402 ? 1.579 2.412 42.425 1.00 55.94 402 GLY A CA 1
ATOM 3120 C C . GLY A 1 402 ? 2.019 1.683 41.168 1.00 55.94 402 GLY A C 1
ATOM 3121 O O . GLY A 1 402 ? 2.123 0.439 41.241 1.00 55.94 402 GLY A O 1
#

Foldseek 3Di:
DAELVVVVCVVVVNLDDFAAQALQQLLCVVVVNADQQFGALCSLVSSVVVVQFAQDPVNVVSCVLFQQWDPQWDDDDQWIAFNVRDTDGRTSPDPVNSVCCRPTTGGGGTALTAREEACDYDYPPVRVVVLVPDDPRVNSNHHHDHPVLVLACPVPVSRSLSVQALHEAEEEFAAAALLQFTHRFAALVGHGPHDPRSLQSSLVVQVVHDNRFYEYEYAQWDQDPVGIDGRHHNDGNDGDGDSQSGAWYDYPLGIQGNPPDDSLSSSLSSLLRHALVCSVVSVVVCCVVVSYPPPDDNDPSSNHRHPVVVCVVCVVVVVVVNDDPCNSDDPDDPLRVLLVQLVVQLVVCVVPDDPVVLLVQLVVDDDADPVCVVNCVVVVLNPQPDSVSSSSVSSSSVSNVD

InterPro domains:
  IPR026888 Acetyl-CoA hydrolase/transferase, C-terminal domain [PF13336] (123-286)
  IPR037171 NagB/RpiA transferase-like [SSF100950] (1-306)
  IPR038460 Acetyl-CoA hydrolase/transferase, C-terminal domain superfamily [G3DSA:3.40.1080.20] (155-300)
  IPR046433 Acetyl-CoA hydrolase/transferase [PTHR21432] (112-288)

pLDDT: mean 94.08, std 5.09, range [55.94, 98.94]

Nearest PDB structures (foldseek):
  2oas-assembly1_A  TM=8.895E-01  e=1.619E-09  Shewanella oneidensis MR-1
  3qlk-assembly1_A  TM=8.624E-01  e=3.566E-08  Yersinia pestis
  3s8d-assembly1_B  TM=8.598E-01  e=2.560E-08  Yersinia pestis
  4n8l-assembly2_B  TM=8.533E-01  e=5.547E-08  Yersinia pestis
  3qlk-assembly1_B  TM=7.652E-01  e=3.768E-08  Yersinia pestis

Radius of gyration: 29.21 Å; Cα contacts (8 Å, |Δi|>4): 614; chains: 1; bounding box: 69×46×91 Å